Protein AF-A0A7D9DY83-F1 (afdb_monomer_lite)

Organism: Paramuricea clavata (NCBI:txid317549)

Sequence (378 aa):
MEEVKKNIKTFLEILQIGKSESVIHWDESNFKRAQRWAQYAEEVYRKLKNKPSLVQVLSNYIKGTQKSNQDTVGMEFTFNDLQDATETLRMVLLNNPHLSSAQFSHVLDLYQVDFFAELNTGLEKIIQDTYSISCSKGIFLMLSSIKDQLSVEHSVEGYKSIGRTEDTCLDTCAKLLWGKIGNLMENGGLSDDGVIKKVQSLVLYSEKGMEVVLRMLVLLMKGEIPVNASGNGGAVLDHMKYHVHHWIVECSKHNEADHYKKMWSCPSSLLCEMSAMDTLFCENYLSFLHSCGDGLLGIGCDTVEDQTSYGSSYRHIIEKIQLLIQGPEHVSELCKQKLNLWSMEPAGELLNTSSDISLKNQKLRANLWKKMYHETCE

Structure (mmCIF, N/CA/C/O backbone):
data_AF-A0A7D9DY83-F1
#
_entry.id   AF-A0A7D9DY83-F1
#
loop_
_atom_site.group_PDB
_atom_site.id
_atom_site.type_symbol
_atom_site.label_atom_id
_atom_site.label_alt_id
_atom_site.label_comp_id
_atom_site.label_asym_id
_atom_site.label_entity_id
_atom_site.label_seq_id
_atom_site.pdbx_PDB_ins_code
_atom_site.Cartn_x
_atom_site.Cartn_y
_atom_site.Cartn_z
_atom_site.occupancy
_atom_site.B_iso_or_equiv
_atom_site.auth_seq_id
_atom_site.auth_comp_id
_atom_site.auth_asym_id
_atom_site.auth_atom_id
_atom_site.pdbx_PDB_model_num
ATOM 1 N N . MET A 1 1 ? -20.818 10.337 41.851 1.00 92.31 1 MET A N 1
ATOM 2 C CA . MET A 1 1 ? -19.563 9.687 41.403 1.00 92.31 1 MET A CA 1
ATOM 3 C C . MET A 1 1 ? -19.668 8.170 41.376 1.00 92.31 1 MET A C 1
ATOM 5 O O . MET A 1 1 ? -19.220 7.593 40.399 1.00 92.31 1 MET A O 1
ATOM 9 N N . GLU A 1 2 ? -20.270 7.519 42.375 1.00 93.44 2 GLU A N 1
ATOM 10 C CA . GLU A 1 2 ? -20.414 6.049 42.370 1.00 93.44 2 GLU A CA 1
ATOM 11 C C . GLU A 1 2 ? -21.233 5.509 41.190 1.00 93.44 2 GLU A C 1
ATOM 13 O O . GLU A 1 2 ? -20.843 4.531 40.560 1.00 93.44 2 GLU A O 1
ATOM 18 N N . GLU A 1 3 ? -22.306 6.199 40.806 1.00 94.94 3 GLU A N 1
ATOM 19 C CA . GLU A 1 3 ? -23.080 5.838 39.613 1.00 94.94 3 GLU A CA 1
ATOM 20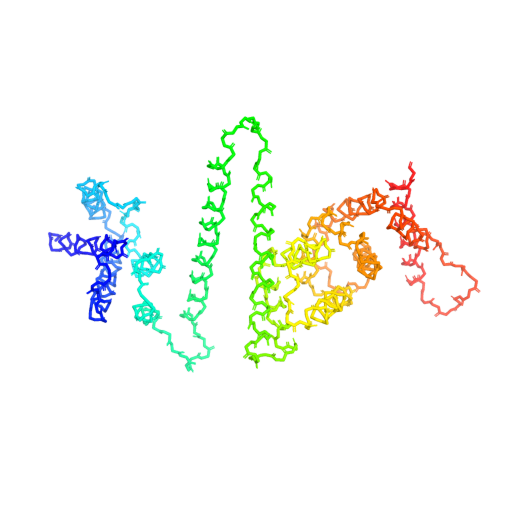 C C . GLU A 1 3 ? -22.247 5.929 38.323 1.00 94.94 3 GLU A C 1
ATOM 22 O O . GLU A 1 3 ? -22.251 5.005 37.516 1.00 94.94 3 GLU A O 1
ATOM 27 N N . VAL A 1 4 ? -21.450 6.995 38.172 1.00 95.38 4 VAL A N 1
ATOM 28 C CA . VAL A 1 4 ? -20.528 7.159 37.034 1.00 95.38 4 VAL A CA 1
ATOM 29 C C . VAL A 1 4 ? -19.539 5.996 36.979 1.00 95.38 4 VAL A C 1
ATOM 31 O O . VAL A 1 4 ? -19.346 5.417 35.918 1.00 95.38 4 VAL A O 1
ATOM 34 N N . LYS A 1 5 ? -18.954 5.604 38.117 1.00 95.50 5 LYS A N 1
ATOM 35 C CA . LYS A 1 5 ? -18.043 4.451 38.190 1.00 95.50 5 LYS A CA 1
ATOM 36 C C . LYS A 1 5 ? -18.725 3.158 37.735 1.00 95.50 5 LYS A C 1
ATOM 38 O O . LYS A 1 5 ? -18.174 2.453 36.896 1.00 95.50 5 LYS A O 1
ATOM 43 N N . LYS A 1 6 ? -19.937 2.874 38.225 1.00 96.00 6 LYS A N 1
ATOM 44 C CA . LYS A 1 6 ? -20.723 1.691 37.827 1.00 96.00 6 LYS A CA 1
ATOM 45 C C . LYS A 1 6 ? -21.009 1.669 36.321 1.00 96.00 6 LYS A C 1
ATOM 47 O O . LYS A 1 6 ? -20.885 0.628 35.676 1.00 96.00 6 LYS A O 1
ATOM 52 N N . ASN A 1 7 ? -21.358 2.820 35.763 1.00 95.12 7 ASN A N 1
ATOM 53 C CA . ASN A 1 7 ? -21.656 2.970 34.345 1.00 95.12 7 ASN A CA 1
ATOM 54 C C . ASN A 1 7 ? -20.405 2.794 33.473 1.00 95.12 7 ASN A C 1
ATOM 56 O O . ASN A 1 7 ? -20.442 2.059 32.491 1.00 95.12 7 ASN A O 1
ATOM 60 N N . ILE A 1 8 ? -19.270 3.379 33.873 1.00 95.69 8 ILE A N 1
ATOM 61 C CA . ILE A 1 8 ? -17.986 3.161 33.194 1.00 95.69 8 ILE A CA 1
ATOM 62 C C . ILE A 1 8 ? -17.561 1.695 33.283 1.00 95.69 8 ILE A C 1
ATOM 64 O O . ILE A 1 8 ? -17.150 1.131 32.277 1.00 95.69 8 ILE A O 1
ATOM 68 N N . LYS A 1 9 ? -17.730 1.039 34.436 1.00 94.50 9 LYS A N 1
ATOM 69 C CA . LYS A 1 9 ? -17.486 -0.404 34.561 1.00 94.50 9 LYS A CA 1
ATOM 70 C C . LYS A 1 9 ? -18.328 -1.211 33.567 1.00 94.50 9 LYS A C 1
ATOM 72 O O . LYS A 1 9 ? -17.787 -2.081 32.899 1.00 94.50 9 LYS A O 1
ATOM 77 N N . THR A 1 10 ? -19.610 -0.877 33.421 1.00 95.75 10 THR A N 1
ATOM 78 C CA . THR A 1 10 ? -20.500 -1.537 32.449 1.00 95.75 10 THR A CA 1
ATOM 79 C C . THR A 1 10 ? -19.986 -1.365 31.016 1.00 95.75 10 THR A C 1
ATOM 81 O O . THR A 1 10 ? -19.992 -2.311 30.237 1.00 95.75 10 THR A O 1
ATOM 84 N N . PHE A 1 11 ? -19.500 -0.173 30.660 1.00 96.31 11 PHE A N 1
ATOM 85 C CA . PHE A 1 11 ? -18.893 0.053 29.348 1.00 96.31 11 PHE A CA 1
ATOM 86 C C . PHE A 1 11 ? -17.595 -0.750 29.150 1.00 96.31 11 PHE A C 1
ATOM 88 O O . PHE A 1 11 ? -17.410 -1.360 28.101 1.00 96.31 11 PHE A O 1
ATOM 95 N N . LEU A 1 12 ? -16.726 -0.822 30.163 1.00 94.00 12 LEU A N 1
ATOM 96 C CA . LEU A 1 12 ? -15.509 -1.640 30.104 1.00 94.00 12 LEU A CA 1
ATOM 97 C C . LEU A 1 12 ? -15.828 -3.134 29.926 1.00 94.00 12 LEU A C 1
ATOM 99 O O . LEU A 1 12 ? -15.169 -3.809 29.139 1.00 94.00 12 LEU A O 1
ATOM 103 N N . GLU A 1 13 ? -16.863 -3.640 30.599 1.00 93.00 13 GLU A N 1
ATOM 104 C CA . GLU A 1 13 ? -17.359 -5.012 30.414 1.00 93.00 13 GLU A CA 1
ATOM 105 C C . GLU A 1 13 ? -17.872 -5.237 28.984 1.00 93.00 13 GLU A C 1
ATOM 107 O O . GLU A 1 13 ? -17.597 -6.272 28.383 1.00 93.00 13 GLU A O 1
ATOM 112 N N . ILE A 1 14 ? -18.556 -4.252 28.394 1.00 95.25 14 ILE A N 1
ATOM 113 C CA . ILE A 1 14 ? -18.997 -4.304 26.993 1.00 95.25 14 ILE A CA 1
ATOM 114 C C . ILE A 1 14 ? -17.805 -4.372 26.037 1.00 95.25 14 ILE A C 1
ATOM 116 O O . ILE A 1 14 ? -17.840 -5.173 25.107 1.00 95.25 14 ILE A O 1
ATOM 120 N N . LEU A 1 15 ? -16.747 -3.587 26.261 1.00 93.75 15 LEU A N 1
ATOM 121 C CA . LEU A 1 15 ? -15.524 -3.672 25.453 1.00 93.75 15 LEU A CA 1
ATOM 122 C C . LEU A 1 15 ? -14.848 -5.041 25.586 1.00 93.75 15 LEU A C 1
ATOM 124 O O . LEU A 1 15 ? -14.326 -5.568 24.608 1.00 93.75 15 LEU A O 1
ATOM 128 N N . GLN A 1 16 ? -14.870 -5.630 26.782 1.00 90.88 16 GLN A N 1
ATOM 129 C CA . GLN A 1 16 ? -14.309 -6.955 27.028 1.00 90.88 16 GLN A CA 1
ATOM 130 C C . GLN A 1 16 ? -15.098 -8.045 26.289 1.00 90.88 16 GLN A C 1
ATOM 132 O O . GLN A 1 16 ? -14.505 -8.856 25.581 1.00 90.88 16 GLN A O 1
ATOM 137 N N . ILE A 1 17 ? -16.430 -8.024 26.390 1.00 92.31 17 ILE A N 1
ATOM 138 C CA . ILE A 1 17 ? -17.320 -8.944 25.664 1.00 92.31 17 ILE A CA 1
ATOM 139 C C . ILE A 1 17 ? -17.192 -8.734 24.150 1.00 92.31 17 ILE A C 1
ATOM 141 O O . ILE A 1 17 ? -17.138 -9.697 23.394 1.00 92.31 17 ILE A O 1
ATOM 145 N N . GLY A 1 18 ? -17.081 -7.481 23.705 1.00 92.12 18 GLY A N 1
ATOM 146 C CA . GLY A 1 18 ? -16.912 -7.123 22.299 1.00 92.12 18 GLY A CA 1
ATOM 147 C C . GLY A 1 18 ? -15.629 -7.666 21.666 1.00 92.12 18 GLY A C 1
ATOM 148 O O . GLY A 1 18 ? -15.536 -7.670 20.445 1.00 92.12 18 GLY A O 1
ATOM 149 N N . LYS A 1 19 ? -14.669 -8.160 22.458 1.00 88.81 19 LYS A N 1
ATOM 150 C CA . LYS A 1 19 ? -13.449 -8.841 21.986 1.00 88.81 19 LYS A CA 1
ATOM 151 C C . LYS A 1 19 ? -13.461 -10.352 22.157 1.00 88.81 19 LYS A C 1
ATOM 153 O O . LYS A 1 19 ? -12.569 -11.014 21.636 1.00 88.81 19 LYS A O 1
ATOM 158 N N . SER A 1 20 ? -14.406 -10.893 22.917 1.00 90.19 20 SER A N 1
ATOM 159 C CA . SER A 1 20 ? -14.483 -12.327 23.155 1.00 90.19 20 SER A CA 1
ATOM 160 C C . SER A 1 20 ? -15.390 -13.005 22.131 1.00 90.19 20 SER A C 1
ATOM 162 O O . SER A 1 20 ? -16.131 -12.363 21.382 1.00 90.19 20 SER A O 1
ATOM 164 N N . GLU A 1 21 ? -15.369 -14.334 22.135 1.00 91.56 21 GLU A N 1
ATOM 165 C CA . GLU A 1 21 ? -16.301 -15.171 21.375 1.00 91.56 21 GLU A CA 1
ATOM 166 C C . GLU A 1 21 ? -17.770 -14.920 21.761 1.00 91.56 21 GLU A C 1
ATOM 168 O O . GLU A 1 21 ? -18.680 -15.129 20.963 1.00 91.56 21 GLU A O 1
ATOM 173 N N . SER A 1 22 ? -18.026 -14.381 22.957 1.00 94.31 22 SER A N 1
ATOM 174 C CA . SER A 1 22 ? -19.379 -14.077 23.430 1.00 94.31 22 SER A CA 1
ATOM 175 C C . SER A 1 22 ? -20.116 -13.058 22.552 1.00 94.31 22 SER A C 1
ATOM 177 O O . SER A 1 22 ? -21.345 -12.990 22.619 1.00 94.31 22 SER A O 1
ATOM 179 N N . VAL A 1 23 ? -19.401 -12.299 21.709 1.00 94.62 23 VAL A N 1
ATOM 180 C CA . VAL A 1 23 ? -20.014 -11.410 20.713 1.00 94.62 23 VAL A CA 1
ATOM 181 C C . VAL A 1 23 ? -20.907 -12.171 19.727 1.00 94.62 23 VAL A C 1
ATOM 183 O O . VAL A 1 23 ? -21.854 -11.589 19.214 1.00 94.62 23 VAL A O 1
ATOM 186 N N . ILE A 1 24 ? -20.692 -13.476 19.501 1.00 94.38 24 ILE A N 1
ATOM 187 C CA . ILE A 1 24 ? -21.528 -14.310 18.612 1.00 94.38 24 ILE A CA 1
ATOM 188 C C . ILE A 1 24 ? -23.003 -14.279 19.035 1.00 94.38 24 ILE A C 1
ATOM 190 O O . ILE A 1 24 ? -23.896 -14.383 18.200 1.00 94.38 24 ILE A O 1
ATOM 194 N N . HIS A 1 25 ? -23.274 -14.087 20.326 1.00 96.38 25 HIS A N 1
ATOM 195 C CA . HIS A 1 25 ? -24.632 -14.040 20.864 1.00 96.38 25 HIS A CA 1
ATOM 196 C C . HIS A 1 25 ? -25.257 -12.640 20.854 1.00 96.38 25 HIS A C 1
ATOM 198 O O . HIS A 1 25 ? -26.361 -12.474 21.366 1.00 96.38 25 HIS A O 1
ATOM 204 N N . TRP A 1 26 ? -24.567 -11.627 20.321 1.00 97.50 26 TRP A N 1
ATOM 205 C CA . TRP A 1 26 ? -25.117 -10.278 20.225 1.00 97.50 26 TRP A CA 1
ATOM 206 C C . TRP A 1 26 ? -26.101 -10.163 19.069 1.00 97.50 26 TRP A C 1
ATOM 208 O O . TRP A 1 26 ? -25.767 -10.459 17.920 1.00 97.50 26 TRP A O 1
ATOM 218 N N . ASP A 1 27 ? -27.285 -9.653 19.383 1.00 96.00 27 ASP A N 1
ATOM 219 C CA . ASP A 1 27 ? -28.255 -9.178 18.406 1.00 96.00 27 ASP A CA 1
ATOM 220 C C . ASP A 1 27 ? -28.097 -7.665 18.151 1.00 96.00 27 ASP A C 1
ATOM 222 O O . ASP A 1 27 ? -27.290 -6.972 18.779 1.00 96.00 27 ASP A O 1
ATOM 226 N N . GLU A 1 28 ? -28.896 -7.120 17.234 1.00 95.31 28 GLU A N 1
ATOM 227 C CA . GLU A 1 28 ? -28.927 -5.686 16.919 1.00 95.31 28 GLU A CA 1
ATOM 228 C C . GLU A 1 28 ? -29.136 -4.797 18.167 1.00 95.31 28 GLU A C 1
ATOM 230 O O . GLU A 1 28 ? -28.557 -3.711 18.285 1.00 95.31 28 GLU A O 1
ATOM 235 N N . SER A 1 29 ? -29.941 -5.254 19.133 1.00 96.81 29 SER A N 1
ATOM 236 C CA . SER A 1 29 ? -30.212 -4.526 20.376 1.00 96.81 29 SER A CA 1
ATOM 237 C C . SER A 1 29 ? -28.960 -4.431 21.246 1.00 96.81 29 SER A C 1
ATOM 239 O O . SER A 1 29 ? -28.681 -3.369 21.815 1.00 96.81 29 SER A O 1
ATOM 241 N N . ASN A 1 30 ? -28.155 -5.496 21.304 1.00 97.69 30 ASN A N 1
ATOM 242 C CA . ASN A 1 30 ? -26.862 -5.480 21.981 1.00 97.69 30 ASN A CA 1
ATOM 243 C C . ASN A 1 30 ? -25.910 -4.442 21.366 1.00 97.69 30 ASN A C 1
ATOM 245 O O . ASN A 1 30 ? -25.335 -3.654 22.121 1.00 97.69 30 ASN A O 1
ATOM 249 N N . PHE A 1 31 ? -25.799 -4.367 20.034 1.00 96.81 31 PHE A N 1
ATOM 250 C CA . PHE A 1 31 ? -24.954 -3.368 19.357 1.00 96.81 31 PHE A CA 1
ATOM 251 C C . PHE A 1 31 ? -25.412 -1.933 19.644 1.00 96.81 31 PHE A C 1
ATOM 253 O O . PHE A 1 31 ? -24.610 -1.091 20.061 1.00 96.81 31 PHE A O 1
ATOM 260 N N . LYS A 1 32 ? -26.717 -1.658 19.532 1.00 95.69 32 LYS A N 1
ATOM 261 C CA . LYS A 1 32 ? -27.288 -0.341 19.873 1.00 95.69 32 LYS A CA 1
ATOM 262 C C . LYS A 1 32 ? -27.053 0.018 21.338 1.00 95.69 32 LYS A C 1
ATOM 264 O O . LYS A 1 32 ? -26.755 1.167 21.668 1.00 95.69 32 LYS A O 1
ATOM 269 N N . ARG A 1 33 ? -27.175 -0.955 22.245 1.00 97.25 33 ARG A N 1
ATOM 270 C CA . ARG A 1 33 ? -26.900 -0.759 23.673 1.00 97.25 33 ARG A CA 1
ATOM 271 C C . ARG A 1 33 ? -25.425 -0.448 23.918 1.00 97.25 33 ARG A C 1
ATOM 273 O O . ARG A 1 33 ? -25.140 0.459 24.697 1.00 97.25 33 ARG A O 1
ATOM 280 N N . ALA A 1 34 ? -24.511 -1.159 23.264 1.00 97.62 34 ALA A N 1
ATOM 281 C CA . ALA A 1 34 ? -23.078 -0.900 23.355 1.00 97.62 34 ALA A CA 1
ATOM 282 C C . ALA A 1 34 ? -22.739 0.526 22.894 1.00 97.62 34 ALA A C 1
ATOM 284 O O . ALA A 1 34 ? -22.049 1.252 23.610 1.00 97.62 34 ALA A O 1
ATOM 285 N N . GLN A 1 35 ? -23.316 0.967 21.773 1.00 96.56 35 GLN A N 1
ATOM 286 C CA . GLN A 1 35 ? -23.136 2.326 21.255 1.00 96.56 35 GLN A CA 1
ATOM 287 C C . GLN A 1 35 ? -23.594 3.400 22.248 1.00 96.56 35 GLN A C 1
ATOM 289 O O . GLN A 1 35 ? -22.879 4.371 22.479 1.00 96.56 35 GLN A O 1
ATOM 294 N N . ARG A 1 36 ? -24.754 3.217 22.892 1.00 97.44 36 ARG A N 1
ATOM 295 C CA . ARG A 1 36 ? -25.247 4.162 23.912 1.00 97.44 36 ARG A CA 1
ATOM 296 C C . ARG A 1 36 ? -24.302 4.271 25.107 1.00 97.44 36 ARG A C 1
ATOM 298 O O . ARG A 1 36 ? -24.114 5.361 25.641 1.00 97.44 36 ARG A O 1
ATOM 305 N N . TRP A 1 37 ? -23.696 3.162 25.528 1.00 98.00 37 TRP A N 1
ATOM 306 C CA . TRP A 1 37 ? -22.705 3.183 26.606 1.00 98.00 37 TRP A CA 1
ATOM 307 C C . TRP A 1 37 ? -21.413 3.890 26.206 1.00 98.00 37 TRP A C 1
ATOM 309 O O . TRP A 1 37 ? -20.858 4.626 27.021 1.00 98.00 37 TRP A O 1
ATOM 319 N N . ALA A 1 38 ? -20.975 3.727 24.958 1.00 97.19 38 ALA A N 1
ATOM 320 C CA . ALA A 1 38 ? -19.834 4.461 24.427 1.00 97.19 38 ALA A CA 1
ATOM 321 C C . ALA A 1 38 ? -20.103 5.977 24.394 1.00 97.19 38 ALA A C 1
ATOM 323 O O . ALA A 1 38 ? -19.324 6.759 24.930 1.00 97.19 38 ALA A O 1
ATOM 324 N N . GLN A 1 39 ? -21.268 6.397 23.896 1.00 97.31 39 GLN A N 1
ATOM 325 C CA . GLN A 1 39 ? -21.684 7.807 23.901 1.00 97.31 39 GLN A CA 1
ATOM 326 C C . GLN A 1 39 ? -21.769 8.388 25.321 1.00 97.31 39 GLN A C 1
ATOM 328 O O . GLN A 1 39 ? -21.378 9.533 25.566 1.00 97.31 39 GLN A O 1
ATOM 333 N N . TYR A 1 40 ? -22.249 7.594 26.283 1.00 98.12 40 TYR A N 1
ATOM 334 C CA . TYR A 1 40 ? -22.256 7.987 27.689 1.00 98.12 40 TYR A CA 1
ATOM 335 C C . TYR A 1 40 ? -20.833 8.189 28.232 1.00 98.12 40 TYR A C 1
ATOM 337 O O . TYR A 1 40 ? -20.580 9.164 28.941 1.00 98.12 40 TYR A O 1
ATOM 345 N N . ALA A 1 41 ? -19.890 7.306 27.893 1.00 97.81 41 ALA A N 1
ATOM 346 C CA . ALA A 1 41 ? -18.488 7.440 28.283 1.00 97.81 41 ALA A CA 1
ATOM 347 C C . ALA A 1 41 ? -17.864 8.752 27.759 1.00 97.81 41 ALA A C 1
ATOM 349 O O . ALA A 1 41 ? -17.224 9.474 28.529 1.00 97.81 41 ALA A O 1
ATOM 350 N N . GLU A 1 42 ? -18.154 9.133 26.513 1.00 98.06 42 GLU A N 1
ATOM 351 C CA . GLU A 1 42 ? -17.728 10.419 25.934 1.00 98.06 42 GLU A CA 1
ATOM 352 C C . GLU A 1 42 ? -18.360 11.621 26.643 1.00 98.06 42 GLU A C 1
ATOM 354 O O . GLU A 1 42 ? -17.728 12.663 26.851 1.00 98.06 42 GLU A O 1
ATOM 359 N N . GLU A 1 43 ? -19.622 11.509 27.058 1.00 97.81 43 GLU A N 1
ATOM 360 C CA . GLU A 1 43 ? -20.276 12.540 27.863 1.00 97.81 43 GLU A CA 1
ATOM 361 C C . GLU A 1 43 ? -19.625 12.686 29.247 1.00 97.81 43 GLU A C 1
ATOM 363 O O . GLU A 1 43 ? -19.401 13.809 29.715 1.00 97.81 43 GLU A O 1
ATOM 368 N N . VAL A 1 44 ? -19.267 11.570 29.889 1.00 97.56 44 VAL A N 1
ATOM 369 C CA . VAL A 1 44 ? -18.518 11.568 31.153 1.00 97.56 44 VAL A CA 1
ATOM 370 C C . VAL A 1 44 ? -17.172 12.267 30.973 1.00 97.56 44 VAL A C 1
ATOM 372 O O . VAL A 1 44 ? -16.845 13.145 31.777 1.00 97.56 44 VAL A O 1
ATOM 375 N N . TYR A 1 45 ? -16.429 11.956 29.907 1.00 98.06 45 TYR A N 1
ATOM 376 C CA . TYR A 1 45 ? -15.176 12.641 29.587 1.00 98.06 45 TYR A CA 1
ATOM 377 C C . TYR A 1 45 ? -15.382 14.153 29.459 1.00 98.06 45 TYR A C 1
ATOM 379 O O . TYR A 1 45 ? -14.744 14.933 30.172 1.00 98.06 45 TYR A O 1
ATOM 387 N N . ARG A 1 46 ? -16.342 14.588 28.628 1.00 97.88 46 ARG A N 1
ATOM 388 C CA . ARG A 1 46 ? -16.644 16.015 28.416 1.00 97.88 46 ARG A CA 1
ATOM 389 C C . ARG A 1 46 ? -16.972 16.748 29.718 1.00 97.88 46 ARG A C 1
ATOM 391 O O . ARG A 1 46 ? -16.520 17.877 29.905 1.00 97.88 46 ARG A O 1
ATOM 398 N N . LYS A 1 47 ? -17.717 16.115 30.630 1.00 97.19 47 LYS A N 1
ATOM 399 C CA . LYS A 1 47 ? -18.102 16.702 31.929 1.00 97.19 47 LYS A CA 1
ATOM 400 C C . LYS A 1 47 ? -16.962 16.752 32.947 1.00 97.19 47 LYS A C 1
ATOM 402 O O . LYS A 1 47 ? -16.996 17.598 33.848 1.00 97.19 47 LYS A O 1
ATOM 407 N N . LEU A 1 48 ? -15.999 15.833 32.856 1.00 96.62 48 LEU A N 1
ATOM 408 C CA . LEU A 1 48 ? -14.962 15.650 33.872 1.00 96.62 48 LEU A CA 1
ATOM 409 C C . LEU A 1 48 ? -13.577 16.157 33.462 1.00 96.62 48 LEU A C 1
ATOM 411 O O . LEU A 1 48 ? -12.816 16.487 34.362 1.00 96.62 48 LEU A O 1
ATOM 415 N N . LYS A 1 49 ? -13.254 16.296 32.168 1.00 96.75 49 LYS A N 1
ATOM 416 C CA . LYS A 1 49 ? -11.896 16.633 31.683 1.00 96.75 49 LYS A CA 1
ATOM 417 C C . LYS A 1 49 ? -11.265 17.873 32.332 1.00 96.75 49 LYS A C 1
ATOM 419 O O . LYS A 1 49 ? -10.070 17.894 32.590 1.00 96.75 49 LYS A O 1
ATOM 424 N N . ASN A 1 50 ? -12.079 18.869 32.684 1.00 96.31 50 ASN A N 1
ATOM 425 C CA . ASN A 1 50 ? -11.626 20.116 33.313 1.00 96.31 50 ASN A CA 1
ATOM 426 C C . ASN A 1 50 ? -11.654 20.070 34.857 1.00 96.31 50 ASN A C 1
ATOM 428 O O . ASN A 1 50 ? -11.583 21.110 35.507 1.00 96.31 50 ASN A O 1
ATOM 432 N N . LYS A 1 51 ? -11.818 18.887 35.466 1.00 97.12 51 LYS A N 1
ATOM 433 C CA . LYS A 1 51 ? -11.933 18.686 36.922 1.00 97.12 51 LYS A CA 1
ATOM 434 C C . LYS A 1 51 ? -10.873 17.683 37.401 1.00 97.12 51 LYS A C 1
ATOM 436 O O . LYS A 1 51 ? -11.213 16.522 37.638 1.00 97.12 51 LYS A O 1
ATOM 441 N N . PRO A 1 52 ? -9.606 18.107 37.580 1.00 94.44 52 PRO A N 1
ATOM 442 C CA . PRO A 1 52 ? -8.463 17.208 37.783 1.00 94.44 52 PRO A CA 1
ATOM 443 C C . PRO A 1 52 ? -8.636 16.201 38.927 1.00 94.44 52 PRO A C 1
ATOM 445 O O . PRO A 1 52 ? -8.278 15.035 38.786 1.00 94.44 52 PRO A O 1
ATOM 448 N N . SER A 1 53 ? -9.257 16.613 40.036 1.00 96.12 53 SER A N 1
ATOM 449 C CA . SER A 1 53 ? -9.533 15.726 41.172 1.00 96.12 53 SER A CA 1
ATOM 450 C C . SER A 1 53 ? -10.467 14.567 40.801 1.00 96.12 53 SER A C 1
ATOM 452 O O . SER A 1 53 ? -10.209 13.421 41.162 1.00 96.12 53 SER A O 1
ATOM 454 N N . LEU A 1 54 ? -11.528 14.833 40.033 1.00 95.19 54 LEU A N 1
ATOM 455 C CA . LEU A 1 54 ? -12.464 13.805 39.570 1.00 95.19 54 LEU A CA 1
ATOM 456 C C . LEU A 1 54 ? -11.867 12.945 38.456 1.00 95.19 54 LEU A C 1
ATOM 458 O O . LEU A 1 54 ? -12.111 11.739 38.436 1.00 95.19 54 LEU A O 1
ATOM 462 N N . VAL A 1 55 ? -11.059 13.546 37.575 1.00 96.00 55 VAL A N 1
ATOM 463 C CA . VAL A 1 55 ? -10.280 12.821 36.559 1.00 96.00 55 VAL A CA 1
ATOM 464 C C . VAL A 1 55 ? -9.386 11.789 37.233 1.00 96.00 55 VAL A C 1
ATOM 466 O O . VAL A 1 55 ? -9.398 10.623 36.845 1.00 96.00 55 VAL A O 1
ATOM 469 N N . GLN A 1 56 ? -8.662 12.178 38.283 1.00 96.75 56 GLN A N 1
ATOM 470 C CA . GLN A 1 56 ? -7.755 11.277 38.986 1.00 96.75 56 GLN A CA 1
ATOM 471 C C . GLN A 1 56 ? -8.497 10.149 39.711 1.00 96.75 56 GLN A C 1
ATOM 473 O O . GLN A 1 56 ? -8.087 8.991 39.625 1.00 96.75 56 GLN A O 1
ATOM 478 N N . VAL A 1 57 ? -9.629 10.452 40.356 1.00 96.50 57 VAL A N 1
ATOM 479 C CA . VAL A 1 57 ? -10.492 9.431 40.975 1.00 96.50 57 VAL A CA 1
ATOM 480 C C . VAL A 1 57 ? -10.974 8.413 39.939 1.00 96.50 57 VAL A C 1
ATOM 482 O O . VAL A 1 57 ? -10.910 7.209 40.194 1.00 96.50 57 VAL A O 1
ATOM 485 N N . LEU A 1 58 ? -11.445 8.870 38.775 1.00 96.00 58 LEU A N 1
ATOM 486 C CA . LEU A 1 58 ? -11.952 7.970 37.741 1.00 96.00 58 LEU A CA 1
ATOM 487 C C . LEU A 1 58 ? -10.821 7.193 37.053 1.00 96.00 58 LEU A C 1
ATOM 489 O O . LEU A 1 58 ? -10.966 6.000 36.820 1.00 96.00 58 LEU A O 1
ATOM 493 N N . SER A 1 59 ? -9.672 7.825 36.816 1.00 95.75 59 SER A N 1
ATOM 494 C CA . SER A 1 59 ? -8.477 7.183 36.253 1.00 95.75 59 SER A CA 1
ATOM 495 C C . SER A 1 59 ? -7.984 6.037 37.137 1.00 95.75 59 SER A C 1
ATOM 497 O O . SER A 1 59 ? -7.723 4.940 36.648 1.00 95.75 59 SER A O 1
ATOM 499 N N . ASN A 1 60 ? -7.912 6.264 38.452 1.00 95.38 60 ASN A N 1
ATOM 500 C CA . ASN A 1 60 ? -7.540 5.228 39.415 1.00 95.38 60 ASN A CA 1
ATOM 501 C C . ASN A 1 60 ? -8.566 4.087 39.437 1.00 95.38 60 ASN A C 1
ATOM 503 O O . ASN A 1 60 ? -8.184 2.922 39.522 1.00 95.38 60 ASN A O 1
ATOM 507 N N . TYR A 1 61 ? -9.857 4.413 39.328 1.00 94.88 61 TYR A N 1
ATOM 508 C CA . TYR A 1 61 ? -10.922 3.415 39.268 1.00 94.88 61 TYR A CA 1
ATOM 509 C C . TYR A 1 61 ? -10.853 2.550 38.002 1.00 94.88 61 TYR A C 1
ATOM 511 O O . TYR A 1 61 ? -10.943 1.327 38.101 1.00 94.88 61 TYR A O 1
ATOM 519 N N . ILE A 1 62 ? -10.655 3.163 36.830 1.00 93.88 62 ILE A N 1
ATOM 520 C CA . ILE A 1 62 ? -10.499 2.451 35.555 1.00 93.88 62 ILE A CA 1
ATOM 521 C C . ILE A 1 62 ? -9.293 1.510 35.644 1.00 93.88 62 ILE A C 1
ATOM 523 O O . ILE A 1 62 ? -9.453 0.304 35.470 1.00 93.88 62 ILE A O 1
ATOM 527 N N . LYS A 1 63 ? -8.122 2.024 36.048 1.00 91.44 63 LYS A N 1
ATOM 528 C CA . LYS A 1 63 ? -6.910 1.209 36.235 1.00 91.44 63 LYS A CA 1
ATOM 529 C C . LYS A 1 63 ? -7.126 0.053 37.214 1.00 91.44 63 LYS A C 1
ATOM 531 O O . LYS A 1 63 ? -6.661 -1.055 36.965 1.00 91.44 63 LYS A O 1
ATOM 536 N N . GLY A 1 64 ? -7.827 0.294 38.323 1.00 90.62 64 GLY A N 1
ATOM 537 C CA . GLY A 1 64 ? -8.162 -0.745 39.299 1.00 90.62 64 GLY A CA 1
ATOM 538 C C . GLY A 1 64 ? -9.066 -1.835 38.718 1.00 90.62 64 GLY A C 1
ATOM 539 O O . GLY A 1 64 ? -8.795 -3.016 38.912 1.00 90.62 64 GLY A O 1
ATOM 540 N N . THR A 1 65 ? -10.089 -1.441 37.957 1.00 88.38 65 THR A N 1
ATOM 541 C CA . THR A 1 65 ? -11.049 -2.359 37.317 1.00 88.38 65 THR A CA 1
ATOM 542 C C . THR A 1 65 ? -10.388 -3.199 36.223 1.00 88.38 65 THR A C 1
ATOM 544 O O . THR A 1 65 ? -10.684 -4.378 36.073 1.00 88.38 65 THR A O 1
ATOM 547 N N . GLN A 1 66 ? -9.450 -2.624 35.471 1.00 85.19 66 GLN A N 1
ATOM 548 C CA . GLN A 1 66 ? -8.708 -3.372 34.458 1.00 85.19 66 GLN A CA 1
ATOM 549 C C . GLN A 1 66 ? -7.717 -4.365 35.070 1.00 85.19 66 GLN A C 1
ATOM 551 O O . GLN A 1 66 ? -7.572 -5.472 34.561 1.00 85.19 66 GLN A O 1
ATOM 556 N N . LYS A 1 67 ? -7.078 -4.012 36.194 1.00 81.94 67 LYS A N 1
ATOM 557 C CA . LYS A 1 67 ? -6.192 -4.931 36.924 1.00 81.94 67 LYS A CA 1
ATOM 558 C C . LYS A 1 67 ? -6.932 -6.142 37.486 1.00 81.94 67 LYS A C 1
ATOM 560 O O . LYS A 1 67 ? -6.387 -7.234 37.450 1.00 81.94 67 LYS A O 1
ATOM 565 N N . SER A 1 68 ? -8.164 -5.976 37.973 1.00 73.06 68 SER A N 1
ATOM 566 C CA . SER A 1 68 ? -8.960 -7.116 38.451 1.00 73.06 68 SER A CA 1
ATOM 567 C C . SER A 1 68 ? -9.407 -8.060 37.332 1.00 73.06 68 SER A C 1
ATOM 569 O O . SER A 1 68 ? -9.766 -9.196 37.615 1.00 73.06 68 SER A O 1
ATOM 571 N N . ASN A 1 69 ? -9.370 -7.602 36.078 1.00 67.69 69 ASN A N 1
ATOM 572 C CA . ASN A 1 69 ? -9.828 -8.343 34.903 1.00 67.69 69 ASN A CA 1
ATOM 573 C C . ASN A 1 69 ? -8.650 -8.860 34.046 1.00 67.69 69 ASN A C 1
ATOM 575 O O . ASN A 1 69 ? -8.832 -9.137 32.860 1.00 67.69 69 ASN A O 1
ATOM 579 N N . GLN A 1 70 ? -7.448 -8.963 34.636 1.00 54.47 70 GLN A N 1
ATOM 580 C CA . GLN A 1 70 ? -6.150 -9.137 33.960 1.00 54.47 70 GLN A CA 1
ATOM 581 C C . GLN A 1 70 ? -5.996 -10.376 33.061 1.00 54.47 70 GLN A C 1
ATOM 583 O O . GLN A 1 70 ? -5.036 -10.428 32.298 1.00 54.47 70 GLN A O 1
ATOM 588 N N . ASP A 1 71 ? -6.932 -11.322 33.075 1.00 51.72 71 ASP A N 1
ATOM 589 C CA . ASP A 1 71 ? -6.763 -12.594 32.366 1.00 51.72 71 ASP A CA 1
ATOM 590 C C . ASP A 1 71 ? -7.242 -12.619 30.910 1.00 51.72 71 ASP A C 1
ATOM 592 O O . ASP A 1 71 ? -7.044 -13.634 30.250 1.00 51.72 71 ASP A O 1
ATOM 596 N N . THR A 1 72 ? -7.874 -11.572 30.359 1.00 46.44 72 THR A N 1
ATOM 597 C CA . THR A 1 72 ? -8.573 -11.775 29.066 1.00 46.44 72 THR A CA 1
ATOM 598 C C . THR A 1 72 ? -8.337 -10.787 27.939 1.00 46.44 72 THR A C 1
ATOM 600 O O . THR A 1 72 ? -8.592 -11.167 26.801 1.00 46.44 72 THR A O 1
ATOM 603 N N . VAL A 1 73 ? -7.844 -9.564 28.147 1.00 51.16 73 VAL A N 1
ATOM 604 C CA . VAL A 1 73 ? -7.798 -8.606 27.028 1.00 51.16 73 VAL A CA 1
ATOM 605 C C . VAL A 1 73 ? -6.698 -7.554 27.205 1.00 51.16 73 VAL A C 1
ATOM 607 O O . VAL A 1 73 ? -6.844 -6.614 27.981 1.00 51.16 73 VAL A O 1
ATOM 610 N N . GLY A 1 74 ? -5.624 -7.660 26.420 1.00 60.62 74 GLY A N 1
ATOM 611 C CA . GLY A 1 74 ? -4.459 -6.763 26.428 1.00 60.62 74 GLY A CA 1
ATOM 612 C C . GLY A 1 74 ? -4.680 -5.367 25.829 1.00 60.62 74 GLY A C 1
ATOM 613 O O . GLY A 1 74 ? -3.958 -4.979 24.920 1.00 60.62 74 GLY A O 1
ATOM 614 N N . MET A 1 75 ? -5.665 -4.602 26.306 1.00 69.94 75 MET A N 1
ATOM 615 C CA . MET A 1 75 ? -5.805 -3.182 25.951 1.00 69.94 75 MET A CA 1
ATOM 616 C C . MET A 1 75 ? -5.906 -2.341 27.217 1.00 69.94 75 MET A C 1
ATOM 618 O O . MET A 1 75 ? -6.890 -2.420 27.955 1.00 69.94 75 MET A O 1
ATOM 622 N N . GLU A 1 76 ? -4.871 -1.545 27.470 1.00 83.38 76 GLU A N 1
ATOM 623 C CA . GLU A 1 76 ? -4.905 -0.523 28.510 1.00 83.38 76 GLU A CA 1
ATOM 624 C C . GLU A 1 76 ? -5.912 0.549 28.076 1.00 83.38 76 GLU A C 1
ATOM 626 O O . GLU A 1 76 ? -5.812 1.081 26.976 1.00 83.38 76 GLU A O 1
ATOM 631 N N . PHE A 1 77 ? -6.931 0.795 28.899 1.00 88.56 77 PHE A N 1
ATOM 632 C CA . PHE A 1 77 ? -7.987 1.764 28.619 1.00 88.56 77 PHE A CA 1
ATOM 633 C C . PHE A 1 77 ? -7.917 2.802 29.726 1.00 88.56 77 PHE A C 1
ATOM 635 O O . PHE A 1 77 ? -7.968 2.493 30.912 1.00 88.56 77 PHE A O 1
ATOM 642 N N . THR A 1 78 ? -7.752 4.052 29.356 1.00 93.88 78 THR A N 1
ATOM 643 C CA . THR A 1 78 ? -7.457 5.153 30.260 1.00 93.88 78 THR A CA 1
ATOM 644 C C . THR A 1 78 ? -8.630 6.122 30.319 1.00 93.88 78 THR A C 1
ATOM 646 O O . THR A 1 78 ? -9.625 5.998 29.608 1.00 93.88 78 THR A O 1
ATOM 649 N N . PHE A 1 79 ? -8.535 7.124 31.195 1.00 95.75 79 PHE A N 1
ATOM 650 C CA . PHE A 1 79 ? -9.530 8.193 31.218 1.00 95.75 79 PHE A CA 1
ATOM 651 C C . PHE A 1 79 ? -9.582 8.969 29.894 1.00 95.75 79 PHE A C 1
ATOM 653 O O . PHE A 1 79 ? -10.658 9.415 29.512 1.00 95.75 79 PHE A O 1
ATOM 660 N N . ASN A 1 80 ? -8.452 9.132 29.200 1.00 96.12 80 ASN A N 1
ATOM 661 C CA . ASN A 1 80 ? -8.417 9.878 27.942 1.00 96.12 80 ASN A CA 1
ATOM 662 C C . ASN A 1 80 ? -9.143 9.133 26.821 1.00 96.12 80 ASN A C 1
ATOM 664 O O . ASN A 1 80 ? -9.824 9.772 26.031 1.00 96.12 80 ASN A O 1
ATOM 668 N N . ASP A 1 81 ? -9.104 7.801 26.828 1.00 94.50 81 ASP A N 1
ATOM 669 C CA . ASP A 1 81 ? -9.783 6.972 25.824 1.00 94.50 81 ASP A CA 1
ATOM 670 C C . ASP A 1 81 ? -11.315 7.071 25.914 1.00 94.50 81 ASP A C 1
ATOM 672 O O . ASP A 1 81 ? -12.027 6.737 24.969 1.00 94.50 81 ASP A O 1
ATOM 676 N N . LEU A 1 82 ? -11.850 7.599 27.024 1.00 96.31 82 LEU A N 1
ATOM 677 C CA . LEU A 1 82 ? -13.267 7.948 27.118 1.00 96.31 82 LEU A CA 1
ATOM 678 C C . LEU A 1 82 ? -13.668 9.026 26.103 1.00 96.31 82 LEU A C 1
ATOM 680 O O . LEU A 1 82 ? -14.843 9.093 25.762 1.00 96.31 82 LEU A O 1
ATOM 684 N N . GLN A 1 83 ? -12.737 9.875 25.650 1.00 97.38 83 GLN A N 1
ATOM 685 C CA . GLN A 1 83 ? -13.005 10.908 24.647 1.00 97.38 83 GLN A CA 1
ATOM 686 C C . GLN A 1 83 ? -13.491 10.312 23.325 1.00 97.38 83 GLN A C 1
ATOM 688 O O . GLN A 1 83 ? -14.392 10.875 22.710 1.00 97.38 83 GLN A O 1
ATOM 693 N N . ASP A 1 84 ? -12.911 9.176 22.942 1.00 95.06 84 ASP A N 1
ATOM 694 C CA . ASP A 1 84 ? -13.129 8.501 21.666 1.00 95.06 84 ASP A CA 1
ATOM 695 C C . ASP A 1 84 ? -13.707 7.096 21.912 1.00 95.06 84 ASP A C 1
ATOM 697 O O . ASP A 1 84 ? -13.353 6.107 21.264 1.00 95.06 84 ASP A O 1
ATOM 701 N N . ALA A 1 85 ? -14.597 6.978 22.901 1.00 96.00 85 ALA A N 1
ATOM 702 C CA . ALA A 1 85 ? -15.122 5.689 23.336 1.00 96.00 85 ALA A CA 1
ATOM 703 C C . ALA A 1 85 ? -15.958 4.996 22.247 1.00 96.00 85 ALA A C 1
ATOM 705 O O . ALA A 1 85 ? -15.909 3.770 22.130 1.00 96.00 85 ALA A O 1
ATOM 706 N N . THR A 1 86 ? -16.705 5.752 21.431 1.00 95.19 86 THR A N 1
ATOM 707 C CA . THR A 1 86 ? -17.460 5.198 20.293 1.00 95.19 86 THR A CA 1
ATOM 708 C C . THR A 1 86 ? -16.517 4.623 19.252 1.00 95.19 86 THR A C 1
ATOM 710 O O . THR A 1 86 ? -16.768 3.542 18.720 1.00 95.19 86 THR A O 1
ATOM 713 N N . GLU A 1 87 ? -15.411 5.314 18.997 1.00 91.50 87 GLU A N 1
ATOM 714 C CA . GLU A 1 87 ? -14.390 4.840 18.076 1.00 91.50 87 GLU A CA 1
ATOM 715 C C . GLU A 1 87 ? -13.712 3.579 18.585 1.00 91.50 87 GLU A C 1
ATOM 717 O O . GLU A 1 87 ? -13.609 2.580 17.874 1.00 91.50 87 GLU A O 1
ATOM 722 N N . THR A 1 88 ? -13.333 3.596 19.860 1.00 92.88 88 THR A N 1
ATOM 723 C CA . THR A 1 88 ? -12.736 2.438 20.511 1.00 92.88 88 THR A CA 1
ATOM 724 C C . THR A 1 88 ? -13.669 1.236 20.421 1.00 92.88 88 THR A C 1
ATOM 726 O O . THR A 1 88 ? -13.225 0.154 20.053 1.00 92.88 88 THR A O 1
ATOM 729 N N . LEU A 1 89 ? -14.970 1.409 20.681 1.00 94.94 89 LEU A N 1
ATOM 730 C CA . LEU A 1 89 ? -15.955 0.337 20.538 1.00 94.94 89 LEU A CA 1
ATOM 731 C C . LEU A 1 89 ? -16.002 -0.219 19.106 1.00 94.94 89 LEU A C 1
ATOM 733 O O . LEU A 1 89 ? -15.991 -1.438 18.938 1.00 94.94 89 LEU A O 1
ATOM 737 N N . ARG A 1 90 ? -16.047 0.644 18.084 1.00 92.75 90 ARG A N 1
ATOM 738 C CA . ARG A 1 90 ? -16.070 0.215 16.674 1.00 92.75 90 ARG A CA 1
ATOM 739 C C . ARG A 1 90 ? -14.830 -0.596 16.327 1.00 92.75 90 ARG A C 1
ATOM 741 O O . ARG A 1 90 ? -14.960 -1.712 15.835 1.00 92.75 90 ARG A O 1
ATOM 748 N N . MET A 1 91 ? -13.649 -0.087 16.670 1.00 88.88 91 MET A N 1
ATOM 749 C CA . MET A 1 91 ? -12.383 -0.775 16.420 1.00 88.88 91 MET A CA 1
ATOM 750 C C . MET A 1 91 ? -12.286 -2.098 17.171 1.00 88.88 91 MET A C 1
ATOM 752 O O . MET A 1 91 ? -11.783 -3.081 16.633 1.00 88.88 91 MET A O 1
ATOM 756 N N . VAL A 1 92 ? -12.790 -2.151 18.403 1.00 91.12 92 VAL A N 1
ATOM 757 C CA . VAL A 1 92 ? -12.875 -3.390 19.178 1.00 91.12 92 VAL A CA 1
ATOM 758 C C . VAL A 1 92 ? -13.728 -4.430 18.462 1.00 91.12 92 VAL A C 1
ATOM 760 O O . VAL A 1 92 ? -13.278 -5.562 18.294 1.00 91.12 92 VAL A O 1
ATOM 763 N N . LEU A 1 93 ? -14.926 -4.044 18.029 1.00 92.56 93 LEU A N 1
ATOM 764 C CA . LEU A 1 93 ? -15.846 -4.954 17.362 1.00 92.56 93 LEU A CA 1
ATOM 765 C C . LEU A 1 93 ? -15.274 -5.400 16.020 1.00 92.56 93 LEU A C 1
ATOM 767 O O . LEU A 1 93 ? -15.141 -6.593 15.791 1.00 92.56 93 LEU A O 1
ATOM 771 N N . LEU A 1 94 ? -14.855 -4.473 15.162 1.00 88.50 94 LEU A N 1
ATOM 772 C CA . LEU A 1 94 ? -14.362 -4.805 13.829 1.00 88.50 94 LEU A CA 1
ATOM 773 C C . LEU A 1 94 ? -13.107 -5.700 13.823 1.00 88.50 94 LEU A C 1
ATOM 775 O O . LEU A 1 94 ? -12.900 -6.468 12.880 1.00 88.50 94 LEU A O 1
ATOM 779 N N . ASN A 1 95 ? -12.278 -5.618 14.867 1.00 85.06 95 ASN A N 1
ATOM 780 C CA . ASN A 1 95 ? -11.119 -6.494 15.040 1.00 85.06 95 ASN A CA 1
ATOM 781 C C . ASN A 1 95 ? -11.464 -7.858 15.658 1.00 85.06 95 ASN A C 1
ATOM 783 O O . ASN A 1 95 ? -10.586 -8.717 15.737 1.00 85.06 95 ASN A O 1
ATOM 787 N N . ASN A 1 96 ? -12.706 -8.091 16.093 1.00 87.88 96 ASN A N 1
ATOM 788 C CA . ASN A 1 96 ? -13.100 -9.365 16.681 1.00 87.88 96 ASN A CA 1
ATOM 789 C C . ASN A 1 96 ? -13.285 -10.438 15.583 1.00 87.88 96 ASN A C 1
ATOM 791 O O . ASN A 1 96 ? -14.157 -10.291 14.720 1.00 87.88 96 ASN A O 1
ATOM 795 N N . PRO A 1 97 ? -12.510 -11.543 15.605 1.00 83.88 97 PRO A N 1
ATOM 796 C CA . PRO A 1 97 ? -12.591 -12.598 14.592 1.00 83.88 97 PRO A CA 1
ATOM 797 C C . PRO A 1 97 ? -13.880 -13.429 14.665 1.00 83.88 97 PRO A C 1
ATOM 799 O O . PRO A 1 97 ? -14.189 -14.149 13.720 1.00 83.88 97 PRO A O 1
ATOM 802 N N . HIS A 1 98 ? -14.630 -13.332 15.762 1.00 87.75 98 HIS A N 1
ATOM 803 C CA . HIS A 1 98 ? -15.861 -14.082 15.993 1.00 87.75 98 HIS A CA 1
ATOM 804 C C . HIS A 1 98 ? -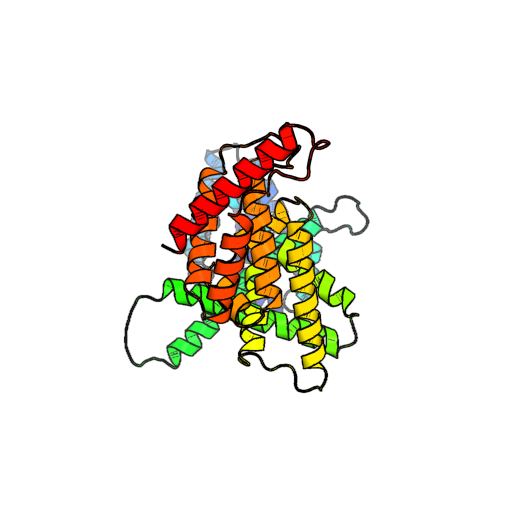17.120 -13.356 15.494 1.00 87.75 98 HIS A C 1
ATOM 806 O O . HIS A 1 98 ? -18.217 -13.901 15.603 1.00 87.75 98 HIS A O 1
ATOM 812 N N . LEU A 1 99 ? -16.998 -12.143 14.939 1.00 89.00 99 LEU A N 1
ATOM 813 C CA . LEU A 1 99 ? -18.134 -11.470 14.309 1.00 89.00 99 LEU A CA 1
ATOM 814 C C . LEU A 1 99 ? -18.584 -12.211 13.048 1.00 89.00 99 LEU A C 1
ATOM 816 O O . LEU A 1 99 ? -17.822 -12.387 12.097 1.00 89.00 99 LEU A O 1
ATOM 820 N N . SER A 1 100 ? -19.864 -12.571 13.006 1.00 86.69 100 SER A N 1
ATOM 821 C CA . SER A 1 100 ? -20.494 -13.073 11.783 1.00 86.69 100 SER A CA 1
ATOM 822 C C . SER A 1 100 ? -20.717 -11.957 10.754 1.00 86.69 100 SER A C 1
ATOM 824 O O . SER A 1 100 ? -20.777 -10.773 11.091 1.00 86.69 100 SER A O 1
ATOM 826 N N . SER A 1 101 ? -20.926 -12.325 9.485 1.00 77.38 101 SER A N 1
ATOM 827 C CA . SER A 1 101 ? -21.233 -11.360 8.417 1.00 77.38 101 SER A CA 1
ATOM 828 C C . SER A 1 101 ? -22.494 -10.530 8.693 1.00 77.38 101 SER A C 1
ATOM 830 O O . SER A 1 101 ? -22.525 -9.352 8.360 1.00 77.38 101 SER A O 1
ATOM 832 N N . ALA A 1 102 ? -23.513 -11.114 9.334 1.00 83.19 102 ALA A N 1
ATOM 833 C CA . ALA A 1 102 ? -24.733 -10.395 9.712 1.00 83.19 102 ALA A CA 1
ATOM 834 C C . ALA A 1 102 ? -24.496 -9.406 10.866 1.00 83.19 102 ALA A C 1
ATOM 836 O O . ALA A 1 102 ? -25.077 -8.329 10.912 1.00 83.19 102 ALA A O 1
ATOM 837 N N . GLN A 1 103 ? -23.603 -9.732 11.798 1.00 90.25 103 GLN A N 1
ATOM 838 C CA . GLN A 1 103 ? -23.237 -8.802 12.864 1.00 90.25 103 GLN A CA 1
ATOM 839 C C . GLN A 1 103 ? -22.324 -7.686 12.358 1.00 90.25 103 GLN A C 1
ATOM 841 O O . GLN A 1 103 ? -22.397 -6.566 12.856 1.00 90.25 103 GLN A O 1
ATOM 846 N N . PHE A 1 104 ? -21.515 -7.957 11.331 1.00 86.25 104 PHE A N 1
ATOM 847 C CA . PHE A 1 104 ? -20.691 -6.942 10.686 1.00 86.25 104 PHE A CA 1
ATOM 848 C C . PHE A 1 104 ? -21.532 -5.771 10.161 1.00 86.25 104 PHE A C 1
ATOM 850 O O . PHE A 1 104 ? -21.155 -4.624 10.387 1.00 86.25 104 PHE A O 1
ATOM 857 N N . SER A 1 105 ? -22.707 -6.019 9.561 1.00 81.38 105 SER A N 1
ATOM 858 C CA . SER A 1 105 ? -23.601 -4.925 9.147 1.00 81.38 105 SER A CA 1
ATOM 859 C C . SER A 1 105 ? -24.062 -4.064 10.323 1.00 81.38 105 SER A C 1
ATOM 861 O O . SER A 1 105 ? -24.050 -2.844 10.210 1.00 81.38 105 SER A O 1
ATOM 863 N N . HIS A 1 106 ? -24.343 -4.657 11.487 1.00 90.75 106 HIS A N 1
ATOM 864 C CA . HIS A 1 106 ? -24.695 -3.882 12.681 1.00 90.75 106 HIS A CA 1
ATOM 865 C C . HIS A 1 106 ? -23.540 -3.023 13.198 1.00 90.75 106 HIS A C 1
ATOM 867 O O . HIS A 1 106 ? -23.778 -1.962 13.771 1.00 90.75 106 HIS A O 1
ATOM 873 N N . VAL A 1 107 ? -22.290 -3.451 12.997 1.00 89.50 107 VAL A N 1
ATOM 874 C CA . VAL A 1 107 ? -21.114 -2.629 13.313 1.00 89.50 107 VAL A CA 1
ATOM 875 C C . VAL A 1 107 ? -20.996 -1.455 12.341 1.00 89.50 107 VAL A C 1
ATOM 877 O O . VAL A 1 107 ? -20.704 -0.343 12.779 1.00 89.50 107 VAL A O 1
ATOM 880 N N . LEU A 1 108 ? -21.280 -1.663 11.051 1.00 84.75 108 LEU A N 1
ATOM 881 C CA . LEU A 1 108 ? -21.320 -0.577 10.064 1.00 84.75 108 LEU A CA 1
ATOM 882 C C . LEU A 1 108 ? -22.424 0.441 10.381 1.00 84.75 108 LEU A C 1
ATOM 884 O O . LEU A 1 108 ? -22.183 1.642 10.285 1.00 84.75 108 LEU A O 1
ATOM 888 N N . ASP A 1 109 ? -23.586 -0.006 10.863 1.00 87.44 109 ASP A N 1
ATOM 889 C CA . ASP A 1 109 ? -24.669 0.888 11.295 1.00 87.44 109 ASP A CA 1
ATOM 890 C C . ASP A 1 109 ? -24.220 1.842 12.419 1.00 87.44 109 ASP A C 1
ATOM 892 O O . ASP A 1 109 ? -24.721 2.966 12.542 1.00 87.44 109 ASP A O 1
ATOM 896 N N . LEU A 1 110 ? -23.214 1.455 13.218 1.00 88.75 110 LEU A N 1
ATOM 897 C CA . LEU A 1 110 ? -22.663 2.319 14.265 1.00 88.75 110 LEU A CA 1
ATOM 898 C C . LEU A 1 110 ? -21.967 3.562 13.707 1.00 88.75 110 LEU A C 1
ATOM 900 O O . LEU A 1 110 ? -21.803 4.525 14.463 1.00 88.75 110 LEU A O 1
ATOM 904 N N . TYR A 1 111 ? -21.555 3.560 12.435 1.00 84.12 111 TYR A N 1
ATOM 905 C CA . TYR A 1 111 ? -20.942 4.703 11.752 1.00 84.12 111 TYR A CA 1
ATOM 906 C C . TYR A 1 111 ? -21.959 5.765 11.329 1.00 84.12 111 TYR A C 1
ATOM 908 O O . TYR A 1 111 ? -21.542 6.876 11.018 1.00 84.12 111 TYR A O 1
ATOM 916 N N . GLN A 1 112 ? -23.264 5.461 11.394 1.00 81.19 112 GLN A N 1
ATOM 917 C CA . GLN A 1 112 ? -24.351 6.396 11.068 1.00 81.19 112 GLN A CA 1
ATOM 918 C C . GLN A 1 112 ? -24.181 7.033 9.676 1.00 81.19 112 GLN A C 1
ATOM 920 O O . GLN A 1 112 ? -24.371 8.233 9.495 1.00 81.19 112 GLN A O 1
ATOM 925 N N . VAL A 1 113 ? -23.776 6.223 8.696 1.00 72.38 113 VAL A N 1
ATOM 926 C CA . VAL A 1 113 ? -23.512 6.662 7.320 1.00 72.38 113 VAL A CA 1
ATOM 927 C C . VAL A 1 113 ? -24.822 6.994 6.617 1.00 72.38 113 VAL A C 1
ATOM 929 O O . VAL A 1 113 ? -25.652 6.116 6.396 1.00 72.38 113 VAL A O 1
ATOM 932 N N . ASP A 1 114 ? -24.979 8.255 6.218 1.00 69.50 114 ASP A N 1
ATOM 933 C CA . ASP A 1 114 ? -26.064 8.692 5.336 1.00 69.50 114 ASP A CA 1
ATOM 934 C C . ASP A 1 114 ? -25.585 8.734 3.879 1.00 69.50 114 ASP A C 1
ATOM 936 O O . ASP A 1 114 ? -24.930 9.682 3.442 1.00 69.50 114 ASP A O 1
ATOM 940 N N . PHE A 1 115 ? -25.891 7.686 3.114 1.00 58.34 115 PHE A N 1
ATOM 941 C CA . PHE A 1 115 ? -25.463 7.555 1.717 1.00 58.34 115 PHE A CA 1
ATOM 942 C C . PHE A 1 115 ? -25.973 8.672 0.787 1.00 58.34 115 PHE A C 1
ATOM 944 O O . PHE A 1 115 ? -25.504 8.756 -0.345 1.00 58.34 115 PHE A O 1
ATOM 951 N N . PHE A 1 116 ? -26.900 9.523 1.239 1.00 59.97 116 PHE A N 1
ATOM 952 C CA . PHE A 1 116 ? -27.447 10.629 0.451 1.00 59.97 116 PHE A CA 1
ATOM 953 C C . PHE A 1 116 ? -26.810 11.993 0.760 1.00 59.97 116 PHE A C 1
ATOM 955 O O . PHE A 1 116 ? -27.127 12.972 0.086 1.00 59.97 116 PHE A O 1
ATOM 962 N N . ALA A 1 117 ? -25.910 12.082 1.744 1.00 64.94 117 ALA A N 1
ATOM 963 C CA . ALA A 1 117 ? -25.194 13.315 2.060 1.00 64.94 117 ALA A CA 1
ATOM 964 C C . ALA A 1 117 ? -23.943 13.488 1.173 1.00 64.94 117 ALA A C 1
ATOM 966 O O . ALA A 1 117 ? -23.114 12.584 1.085 1.00 64.94 117 ALA A O 1
ATOM 967 N N . GLU A 1 118 ? -23.767 14.671 0.565 1.00 52.91 118 GLU A N 1
ATOM 968 C CA . GLU A 1 118 ? -22.622 15.004 -0.314 1.00 52.91 118 GLU A CA 1
ATOM 969 C C . GLU A 1 118 ? -21.251 14.937 0.391 1.00 52.91 118 GLU A C 1
ATOM 971 O O . GLU A 1 118 ? -20.229 14.738 -0.260 1.00 52.91 118 GLU A O 1
ATOM 976 N N . LEU A 1 119 ? -21.220 15.061 1.722 1.00 57.72 119 LEU A N 1
ATOM 977 C CA . LEU A 1 119 ? -20.031 14.910 2.565 1.00 57.72 119 LEU A CA 1
ATOM 978 C C . LEU A 1 119 ? -20.322 13.888 3.662 1.00 57.72 119 LEU A C 1
ATOM 980 O O . LEU A 1 119 ? -20.866 14.217 4.717 1.00 57.72 119 LEU A O 1
ATOM 984 N N . ASN A 1 120 ? -19.962 12.632 3.408 1.00 64.06 120 ASN A N 1
ATOM 985 C CA . ASN A 1 120 ? -20.185 11.545 4.349 1.00 64.06 120 ASN A CA 1
ATOM 986 C C . ASN A 1 120 ? -18.889 11.178 5.082 1.00 64.06 120 ASN A C 1
ATOM 988 O O . ASN A 1 120 ? -18.192 10.226 4.733 1.00 64.06 120 ASN A O 1
ATOM 992 N N . THR A 1 121 ? -18.590 11.932 6.141 1.00 70.75 121 THR A N 1
ATOM 993 C CA . THR A 1 121 ? -17.447 11.678 7.039 1.00 70.75 121 THR A CA 1
ATOM 994 C C . THR A 1 121 ? -17.488 10.283 7.670 1.00 70.75 121 THR A C 1
ATOM 996 O O . THR A 1 121 ? -16.450 9.729 8.026 1.00 70.75 121 THR A O 1
ATOM 999 N N . GLY A 1 122 ? -18.675 9.678 7.787 1.00 69.38 122 GLY A N 1
ATOM 1000 C CA . GLY A 1 122 ? -18.831 8.298 8.232 1.00 69.38 122 GLY A CA 1
ATOM 1001 C C . GLY A 1 122 ? -18.299 7.288 7.212 1.00 69.38 122 GLY A C 1
ATOM 1002 O O . GLY A 1 122 ? -17.660 6.320 7.611 1.00 69.38 122 GLY A O 1
ATOM 1003 N N . LEU A 1 123 ? -18.501 7.524 5.911 1.00 70.81 123 LEU A N 1
ATOM 1004 C CA . LEU A 1 123 ? -18.018 6.645 4.843 1.00 70.81 123 LEU A CA 1
ATOM 1005 C C . LEU A 1 123 ? -16.488 6.650 4.743 1.00 70.81 123 LEU A C 1
ATOM 1007 O O . LEU A 1 123 ? -15.885 5.582 4.685 1.00 70.81 123 LEU A O 1
ATOM 1011 N N . GLU A 1 124 ? -15.860 7.828 4.774 1.00 72.62 124 GLU A N 1
ATOM 1012 C CA . GLU A 1 124 ? -14.392 7.947 4.807 1.00 72.62 124 GLU A CA 1
ATOM 1013 C C . GLU A 1 124 ? -13.806 7.180 5.994 1.00 72.62 124 GLU A C 1
ATOM 1015 O O . GLU A 1 124 ? -12.832 6.441 5.854 1.00 72.62 124 GLU A O 1
ATOM 1020 N N . LYS A 1 125 ? -14.466 7.283 7.150 1.00 76.25 125 LYS A N 1
ATOM 1021 C CA . LYS A 1 125 ? -14.057 6.592 8.367 1.00 76.25 125 LYS A CA 1
ATOM 1022 C C . LYS A 1 125 ? -14.232 5.076 8.281 1.00 76.25 125 LYS A C 1
ATOM 1024 O O . LYS A 1 125 ? -13.325 4.346 8.663 1.00 76.25 125 LYS A O 1
ATOM 1029 N N . ILE A 1 126 ? -15.335 4.588 7.700 1.00 76.62 126 ILE A N 1
ATOM 1030 C CA . ILE A 1 126 ? -15.499 3.156 7.394 1.00 76.62 126 ILE A CA 1
ATOM 1031 C C . ILE A 1 126 ? -14.363 2.672 6.497 1.00 76.62 126 ILE A C 1
ATOM 1033 O O . ILE A 1 126 ? -13.801 1.609 6.756 1.00 76.62 126 ILE A O 1
ATOM 1037 N N . ILE A 1 127 ? -14.036 3.419 5.438 1.00 70.81 127 ILE A N 1
ATOM 1038 C CA . ILE A 1 127 ? -12.974 3.048 4.497 1.00 70.81 127 ILE A CA 1
ATOM 1039 C C . ILE A 1 127 ? -11.636 2.968 5.231 1.00 70.81 127 ILE A C 1
ATOM 1041 O O . ILE A 1 127 ? -10.938 1.962 5.106 1.00 70.81 127 ILE A O 1
ATOM 1045 N N . GLN A 1 128 ? -11.306 3.981 6.033 1.00 74.38 128 GLN A N 1
ATOM 1046 C CA . GLN A 1 128 ? -10.066 4.035 6.803 1.00 74.38 128 GLN A CA 1
ATOM 1047 C C . GLN A 1 128 ? -9.955 2.881 7.811 1.00 74.38 128 GLN A C 1
ATOM 1049 O O . GLN A 1 128 ? -8.931 2.193 7.847 1.00 74.38 128 GLN A O 1
ATOM 1054 N N . ASP A 1 129 ? -11.007 2.621 8.585 1.00 73.06 129 ASP A N 1
ATOM 1055 C CA . ASP A 1 129 ? -11.001 1.566 9.598 1.00 73.06 129 ASP A CA 1
ATOM 1056 C C . ASP A 1 129 ? -10.947 0.187 8.940 1.00 73.06 129 ASP A C 1
ATOM 1058 O O . ASP A 1 129 ? -10.103 -0.641 9.286 1.00 73.06 129 ASP A O 1
ATOM 1062 N N . THR A 1 130 ? -11.775 -0.044 7.916 1.00 68.31 130 THR A N 1
ATOM 1063 C CA . THR A 1 130 ? -11.790 -1.300 7.147 1.00 68.31 130 THR A CA 1
ATOM 1064 C C . THR A 1 130 ? -10.443 -1.559 6.479 1.00 68.31 130 THR A C 1
ATOM 1066 O O . THR A 1 130 ? -9.983 -2.704 6.454 1.00 68.31 130 THR A O 1
ATOM 1069 N N . TYR A 1 131 ? -9.782 -0.515 5.972 1.00 67.50 131 TYR A N 1
ATOM 1070 C CA . TYR A 1 131 ? -8.426 -0.601 5.439 1.00 67.50 131 TYR A CA 1
ATOM 1071 C C . TYR A 1 131 ? -7.431 -1.017 6.528 1.00 67.50 131 TYR A C 1
ATOM 1073 O O . TYR A 1 131 ? -6.726 -2.008 6.353 1.00 67.50 131 TYR A O 1
ATOM 1081 N N . SER A 1 132 ? -7.440 -0.349 7.686 1.00 67.88 132 SER A N 1
ATOM 1082 C CA . SER A 1 132 ? -6.579 -0.676 8.835 1.00 67.88 132 SER A CA 1
ATOM 1083 C C . SER A 1 132 ? -6.741 -2.131 9.304 1.00 67.88 132 SER A C 1
ATOM 1085 O O . SER A 1 132 ? -5.760 -2.846 9.537 1.00 67.88 132 SER A O 1
ATOM 1087 N N . ILE A 1 133 ? -7.981 -2.621 9.359 1.00 67.69 133 ILE A N 1
ATOM 1088 C CA . ILE A 1 133 ? -8.291 -4.011 9.719 1.00 67.69 133 ILE A CA 1
ATOM 1089 C C . ILE A 1 133 ? -7.837 -4.978 8.633 1.00 67.69 133 ILE A C 1
ATOM 1091 O O . ILE A 1 133 ? -7.296 -6.036 8.943 1.00 67.69 133 ILE A O 1
ATOM 1095 N N . SER A 1 134 ? -8.039 -4.636 7.360 1.00 62.84 134 SER A N 1
ATOM 1096 C CA . SER A 1 134 ? -7.595 -5.462 6.233 1.00 62.84 134 SER A CA 1
ATOM 1097 C C . SER A 1 134 ? -6.072 -5.578 6.205 1.00 62.84 134 SER A C 1
ATOM 1099 O O . SER A 1 134 ? -5.554 -6.678 6.025 1.00 62.84 134 SER A O 1
ATOM 1101 N N . CYS A 1 135 ? -5.353 -4.488 6.482 1.00 59.44 135 CYS A N 1
ATOM 1102 C CA . CYS A 1 135 ? -3.905 -4.494 6.672 1.00 59.44 135 CYS A CA 1
ATOM 1103 C C . CYS A 1 135 ? -3.501 -5.368 7.865 1.00 59.44 135 CYS A C 1
ATOM 1105 O O . CYS A 1 135 ? -2.632 -6.222 7.724 1.00 59.44 135 CYS A O 1
ATOM 1107 N N . SER A 1 136 ? -4.168 -5.226 9.014 1.00 58.56 136 SER A N 1
ATOM 1108 C CA . SER A 1 136 ? -3.875 -6.015 10.220 1.00 58.56 136 SER A CA 1
ATOM 1109 C C . SER A 1 136 ? -4.140 -7.513 10.021 1.00 58.56 136 SER A C 1
ATOM 1111 O O . SER A 1 136 ? -3.333 -8.346 10.430 1.00 58.56 136 SER A O 1
ATOM 1113 N N . LYS A 1 137 ? -5.231 -7.876 9.333 1.00 61.91 137 LYS A N 1
ATOM 1114 C CA . LYS A 1 137 ? -5.540 -9.260 8.939 1.00 61.91 137 LYS A CA 1
ATOM 1115 C C . LYS A 1 137 ? -4.546 -9.789 7.910 1.00 61.91 137 LYS A C 1
ATOM 1117 O O . LYS A 1 137 ? -4.134 -10.937 8.023 1.00 61.91 137 LYS A O 1
ATOM 1122 N N . GLY A 1 138 ? -4.132 -8.964 6.950 1.00 52.12 138 GLY A N 1
ATOM 1123 C CA . GLY A 1 138 ? -3.067 -9.294 6.004 1.00 52.12 138 GLY A CA 1
ATOM 1124 C C . GLY A 1 138 ? -1.757 -9.617 6.722 1.00 52.12 138 GLY A C 1
ATOM 1125 O O . GLY A 1 138 ? -1.190 -10.681 6.496 1.00 52.12 138 GLY A O 1
ATOM 1126 N N . ILE A 1 139 ? -1.336 -8.760 7.658 1.00 52.50 139 ILE A N 1
ATOM 1127 C CA . ILE A 1 139 ? -0.155 -8.977 8.506 1.00 52.50 139 ILE A CA 1
ATOM 1128 C C . ILE A 1 139 ? -0.311 -10.254 9.334 1.00 52.50 139 ILE A C 1
ATOM 1130 O O . ILE A 1 139 ? 0.619 -11.049 9.393 1.00 52.50 139 ILE A O 1
ATOM 1134 N N . PHE A 1 140 ? -1.474 -10.499 9.944 1.00 52.34 140 PHE A N 1
ATOM 1135 C CA . PHE A 1 140 ? -1.710 -11.727 10.704 1.00 52.34 140 PHE A CA 1
ATOM 1136 C C . PHE A 1 140 ? -1.614 -12.976 9.823 1.00 52.34 140 PHE A C 1
ATOM 1138 O O . PHE A 1 140 ? -0.936 -13.921 10.204 1.00 52.34 140 PHE A O 1
ATOM 1145 N N . LEU A 1 141 ? -2.225 -12.980 8.634 1.00 49.50 141 LEU A N 1
ATOM 1146 C CA . LEU A 1 141 ? -2.127 -14.097 7.689 1.00 49.50 141 LEU A CA 1
ATOM 1147 C C . LEU A 1 141 ? -0.683 -14.332 7.235 1.00 49.50 141 LEU A C 1
ATOM 1149 O O . LEU A 1 141 ? -0.259 -15.481 7.143 1.00 49.50 141 LEU A O 1
ATOM 1153 N N . MET A 1 142 ? 0.093 -13.268 7.016 1.00 47.91 142 MET A N 1
ATOM 1154 C CA . MET A 1 142 ? 1.526 -13.391 6.739 1.00 47.91 142 MET A CA 1
ATOM 1155 C C . MET A 1 142 ? 2.284 -13.950 7.935 1.00 47.91 142 MET A C 1
ATOM 1157 O O . MET A 1 142 ? 3.079 -14.858 7.759 1.00 47.91 142 MET A O 1
ATOM 1161 N N . LEU A 1 143 ? 2.039 -13.454 9.150 1.00 45.78 143 LEU A N 1
ATOM 1162 C CA . LEU A 1 143 ? 2.685 -13.951 10.366 1.00 45.78 143 LEU A CA 1
ATOM 1163 C C . LEU A 1 143 ? 2.306 -15.406 10.657 1.00 45.78 143 LEU A C 1
ATOM 1165 O O . LEU A 1 143 ? 3.159 -16.169 11.095 1.00 45.78 143 LEU A O 1
ATOM 1169 N N . SER A 1 144 ? 1.067 -15.813 10.379 1.00 47.31 144 SER A N 1
ATOM 1170 C CA . SER A 1 144 ? 0.624 -17.207 10.421 1.00 47.31 144 SER A CA 1
ATOM 1171 C C . SER A 1 144 ? 1.331 -18.042 9.361 1.00 47.31 144 SER A C 1
ATOM 1173 O O . SER A 1 144 ? 1.883 -19.077 9.702 1.00 47.31 144 SER A O 1
ATOM 1175 N N . SER A 1 145 ? 1.424 -17.564 8.118 1.00 45.00 145 SER A N 1
ATOM 1176 C CA . SER A 1 145 ? 2.181 -18.242 7.058 1.00 45.00 145 SER A CA 1
ATOM 1177 C C . SER A 1 145 ? 3.670 -18.362 7.398 1.00 45.00 145 SER A C 1
ATOM 1179 O O . SER A 1 145 ? 4.268 -19.405 7.161 1.00 45.00 145 SER A O 1
ATOM 1181 N N . ILE A 1 146 ? 4.273 -17.322 7.981 1.00 48.56 146 ILE A N 1
ATOM 1182 C CA . ILE A 1 146 ? 5.659 -17.318 8.464 1.00 48.56 146 ILE A CA 1
ATOM 1183 C C . ILE A 1 146 ? 5.802 -18.301 9.625 1.00 48.56 146 ILE A C 1
ATOM 1185 O O . ILE A 1 146 ? 6.753 -19.067 9.658 1.00 48.56 146 ILE A O 1
ATOM 1189 N N . LYS A 1 147 ? 4.862 -18.320 10.574 1.00 48.72 147 LYS A N 1
ATOM 1190 C CA . LYS A 1 147 ? 4.853 -19.278 11.683 1.00 48.72 147 LYS A CA 1
ATOM 1191 C C . LYS A 1 147 ? 4.739 -20.711 11.173 1.00 48.72 147 LYS A C 1
ATOM 1193 O O . LYS A 1 147 ? 5.445 -21.570 11.688 1.00 48.72 147 LYS A O 1
ATOM 1198 N N . ASP A 1 148 ? 3.888 -20.968 10.189 1.00 51.88 148 ASP A N 1
ATOM 1199 C CA . ASP A 1 148 ? 3.709 -22.293 9.598 1.00 51.88 148 ASP A CA 1
ATOM 1200 C C . ASP A 1 148 ? 4.981 -22.720 8.850 1.00 51.88 148 ASP A C 1
ATOM 1202 O O . ASP A 1 148 ? 5.450 -23.839 9.040 1.00 51.88 148 ASP A O 1
ATOM 1206 N N . GLN A 1 149 ? 5.623 -21.807 8.113 1.00 48.81 149 GLN A N 1
ATOM 1207 C CA . GLN A 1 149 ? 6.928 -22.036 7.476 1.00 48.81 149 GLN A CA 1
ATOM 1208 C C . GLN A 1 149 ? 8.042 -22.287 8.502 1.00 48.81 149 GLN A C 1
ATOM 1210 O O . GLN A 1 149 ? 8.775 -23.260 8.381 1.00 48.81 149 GLN A O 1
ATOM 1215 N N . LEU A 1 150 ? 8.123 -21.491 9.570 1.00 42.38 150 LEU A N 1
ATOM 1216 C CA . LEU A 1 150 ? 9.097 -21.669 10.654 1.00 42.38 150 LEU A CA 1
ATOM 1217 C C . LEU A 1 150 ? 8.839 -22.934 11.486 1.00 42.38 150 LEU A C 1
ATOM 1219 O O . LEU A 1 150 ? 9.778 -23.518 12.019 1.00 42.38 150 LEU A O 1
ATOM 1223 N N . SER A 1 151 ? 7.581 -23.369 11.592 1.00 50.03 151 SER A N 1
ATOM 1224 C CA . SER A 1 151 ? 7.209 -24.628 12.252 1.00 50.03 151 SER A CA 1
ATOM 1225 C C . SER A 1 151 ? 7.577 -25.845 11.397 1.00 50.03 151 SER A C 1
ATOM 1227 O O . SER A 1 151 ? 7.823 -26.918 11.943 1.00 50.03 151 SER A O 1
ATOM 1229 N N . VAL A 1 152 ? 7.652 -25.675 10.073 1.00 50.22 152 VAL A N 1
ATOM 1230 C CA . VAL A 1 152 ? 8.182 -26.669 9.126 1.00 50.22 152 VAL A CA 1
ATOM 1231 C C . VAL A 1 152 ? 9.719 -26.615 9.060 1.00 50.22 152 VAL A C 1
ATOM 1233 O O . VAL A 1 152 ? 10.355 -27.649 8.874 1.00 50.22 152 VAL A O 1
ATOM 1236 N N . GLU A 1 153 ? 10.332 -25.452 9.300 1.00 42.91 153 GLU A N 1
ATOM 1237 C CA . GLU A 1 153 ? 11.781 -25.206 9.190 1.00 42.91 153 GLU A CA 1
ATOM 1238 C C . GLU A 1 153 ? 12.537 -25.168 10.531 1.00 42.91 153 GLU A C 1
ATOM 1240 O O . GLU A 1 153 ? 13.590 -24.536 10.654 1.00 42.91 153 GLU A O 1
ATOM 1245 N N . HIS A 1 154 ? 12.100 -25.919 11.547 1.00 41.81 154 HIS A N 1
ATOM 1246 C CA . HIS A 1 154 ? 12.999 -26.273 12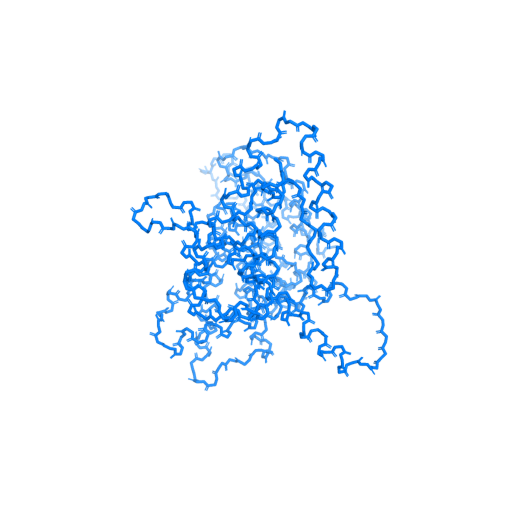.653 1.00 41.81 154 HIS A CA 1
ATOM 1247 C C . HIS A 1 154 ? 14.055 -27.310 12.221 1.00 41.81 154 HIS A C 1
ATOM 1249 O O . HIS A 1 154 ? 14.146 -28.416 12.745 1.00 41.81 154 HIS A O 1
ATOM 1255 N N . SER A 1 155 ? 14.924 -26.878 11.304 1.00 39.03 155 SER A N 1
ATOM 1256 C CA . SER A 1 155 ? 16.335 -27.238 11.249 1.00 39.03 155 SER A CA 1
ATOM 1257 C C . SER A 1 155 ? 17.168 -26.036 10.763 1.00 39.03 155 SER A C 1
ATOM 1259 O O . SER A 1 155 ? 17.351 -25.840 9.569 1.00 39.03 155 SER A O 1
ATOM 1261 N N . VAL A 1 156 ? 17.727 -25.314 11.740 1.00 45.78 156 VAL A N 1
ATOM 1262 C CA . VAL A 1 156 ? 19.044 -24.641 11.711 1.00 45.78 156 VAL A CA 1
ATOM 1263 C C . VAL A 1 156 ? 19.204 -23.299 10.947 1.00 45.78 156 VAL A C 1
ATOM 1265 O O . VAL A 1 156 ? 19.094 -23.206 9.734 1.00 45.78 156 VAL A O 1
ATOM 1268 N N . GLU A 1 157 ? 19.635 -22.307 11.746 1.00 41.81 157 GLU A N 1
ATOM 1269 C CA . GLU A 1 157 ? 20.485 -21.126 11.465 1.00 41.81 157 GLU A CA 1
ATOM 1270 C C . GLU A 1 157 ? 19.946 -19.829 10.827 1.00 41.81 157 GLU A C 1
ATOM 1272 O O . GLU A 1 157 ? 19.603 -19.741 9.655 1.00 41.81 157 GLU A O 1
ATOM 1277 N N . GLY A 1 158 ? 20.138 -18.736 11.589 1.00 42.34 158 GLY A N 1
ATOM 1278 C CA . GLY A 1 158 ? 20.784 -17.529 11.057 1.00 42.34 158 GLY A CA 1
ATOM 1279 C C . GLY A 1 158 ? 19.939 -16.254 11.009 1.00 42.34 158 GLY A C 1
ATOM 1280 O O . GLY A 1 158 ? 19.389 -15.895 9.972 1.00 42.34 158 GLY A O 1
ATOM 1281 N N . TYR A 1 159 ? 19.924 -15.491 12.107 1.00 42.81 159 TYR A N 1
ATOM 1282 C CA . TYR A 1 159 ? 19.332 -14.148 12.198 1.00 42.81 159 TYR A CA 1
ATOM 1283 C C . TYR A 1 159 ? 19.994 -13.140 11.228 1.00 42.81 159 TYR A C 1
ATOM 1285 O O . TYR A 1 159 ? 21.001 -12.513 11.550 1.00 42.81 159 TYR A O 1
ATOM 1293 N N . LYS A 1 160 ? 19.382 -12.962 10.047 1.00 45.91 160 LYS A N 1
ATOM 1294 C CA . LYS A 1 160 ? 19.514 -11.808 9.124 1.00 45.91 160 LYS A CA 1
ATOM 1295 C C . LYS A 1 160 ? 18.187 -11.504 8.380 1.00 45.91 160 LYS A C 1
ATOM 1297 O O . LYS A 1 160 ? 18.205 -11.033 7.248 1.00 45.91 160 LYS A O 1
ATOM 1302 N N . SER A 1 161 ? 17.018 -11.810 8.957 1.00 50.25 161 SER A N 1
ATOM 1303 C CA . SER A 1 161 ? 15.777 -11.984 8.169 1.00 50.25 161 SER A CA 1
ATOM 1304 C C . SER A 1 161 ? 14.754 -10.836 8.163 1.00 50.25 161 SER A C 1
ATOM 1306 O O . SER A 1 161 ? 13.733 -10.992 7.502 1.00 50.25 161 SER A O 1
ATOM 1308 N N . ILE A 1 162 ? 14.990 -9.676 8.796 1.00 49.56 162 ILE A N 1
ATOM 1309 C CA . ILE A 1 162 ? 13.969 -8.597 8.822 1.00 49.56 162 ILE A CA 1
ATOM 1310 C C . ILE A 1 162 ? 13.650 -8.066 7.405 1.00 49.56 162 ILE A C 1
ATOM 1312 O O . ILE A 1 162 ? 12.496 -7.783 7.102 1.00 49.56 162 ILE A O 1
ATOM 1316 N N . GLY A 1 163 ? 14.629 -8.026 6.490 1.00 52.47 163 GLY A N 1
ATOM 1317 C CA . GLY A 1 163 ? 14.363 -7.695 5.079 1.00 52.47 163 GLY A CA 1
ATOM 1318 C C . GLY A 1 163 ? 13.556 -8.774 4.346 1.00 52.47 163 GLY A C 1
ATOM 1319 O O . GLY A 1 163 ? 12.641 -8.463 3.592 1.00 52.47 163 GLY A O 1
ATOM 1320 N N . ARG A 1 164 ? 13.807 -10.059 4.648 1.00 58.19 164 ARG A N 1
ATOM 1321 C CA . ARG A 1 164 ? 13.080 -11.177 4.019 1.00 58.19 164 ARG A CA 1
ATOM 1322 C C . ARG A 1 164 ? 11.596 -11.185 4.381 1.00 58.19 164 ARG A C 1
ATOM 1324 O O . ARG A 1 164 ? 10.789 -11.655 3.584 1.00 58.19 164 ARG A O 1
ATOM 1331 N N . THR A 1 165 ? 11.222 -10.681 5.559 1.00 66.31 165 THR A N 1
ATOM 1332 C CA . THR A 1 165 ? 9.813 -10.664 5.976 1.00 66.31 165 THR A CA 1
ATOM 1333 C C . THR A 1 165 ? 8.963 -9.666 5.188 1.00 66.31 165 THR A C 1
ATOM 1335 O O . THR A 1 165 ? 7.816 -9.988 4.886 1.00 66.31 165 THR A O 1
ATOM 1338 N N . GLU A 1 166 ? 9.506 -8.503 4.804 1.00 75.88 166 GLU A N 1
ATOM 1339 C CA . GLU A 1 166 ? 8.770 -7.525 3.982 1.00 75.88 166 GLU A CA 1
ATOM 1340 C C . GLU A 1 166 ? 8.621 -8.018 2.536 1.00 75.88 166 GLU A C 1
ATOM 1342 O O . GLU A 1 166 ? 7.517 -7.999 1.998 1.00 75.88 166 GLU A O 1
ATOM 1347 N N . ASP A 1 167 ? 9.687 -8.563 1.943 1.00 81.06 167 ASP A N 1
ATOM 1348 C CA . ASP A 1 167 ? 9.626 -9.140 0.594 1.00 81.06 167 ASP A CA 1
ATOM 1349 C C . ASP A 1 167 ? 8.590 -10.272 0.512 1.00 81.06 167 ASP A C 1
ATOM 1351 O O . ASP A 1 167 ? 7.733 -10.276 -0.368 1.00 81.06 167 ASP A O 1
ATOM 1355 N N . THR A 1 168 ? 8.586 -11.177 1.497 1.00 80.56 168 THR A N 1
ATOM 1356 C CA . THR A 1 168 ? 7.616 -12.287 1.564 1.00 80.56 168 THR A CA 1
ATOM 1357 C C . THR A 1 168 ? 6.176 -11.784 1.733 1.00 80.56 168 THR A C 1
ATOM 1359 O O . THR A 1 168 ? 5.238 -12.334 1.147 1.00 80.56 168 THR A O 1
ATOM 1362 N N . CYS A 1 169 ? 5.984 -10.728 2.530 1.00 77.25 169 CYS A N 1
ATOM 1363 C CA . CYS A 1 169 ? 4.702 -10.041 2.701 1.00 77.25 169 CYS A CA 1
ATOM 1364 C C . CYS A 1 169 ? 4.190 -9.502 1.362 1.00 77.25 169 CYS A C 1
ATOM 1366 O O . CYS A 1 169 ? 3.049 -9.772 0.976 1.00 77.25 169 CYS A O 1
ATOM 1368 N N . LEU A 1 170 ? 5.040 -8.786 0.631 1.00 84.94 170 LEU A N 1
ATOM 1369 C CA . LEU A 1 170 ? 4.682 -8.171 -0.640 1.00 84.94 170 LEU A CA 1
ATOM 1370 C C . LEU A 1 170 ? 4.443 -9.212 -1.737 1.00 84.94 170 LEU A C 1
ATOM 1372 O O . LEU A 1 170 ? 3.491 -9.067 -2.504 1.00 84.94 170 LEU A O 1
ATOM 1376 N N . ASP A 1 171 ? 5.209 -10.301 -1.754 1.00 87.06 171 ASP A N 1
ATOM 1377 C CA . ASP A 1 171 ? 4.981 -11.432 -2.659 1.00 87.06 171 ASP A CA 1
ATOM 1378 C C . ASP A 1 171 ? 3.649 -12.136 -2.353 1.00 87.06 171 ASP A C 1
ATOM 1380 O O . ASP A 1 171 ? 2.919 -12.547 -3.258 1.00 87.06 171 ASP A O 1
ATOM 1384 N N . THR A 1 172 ? 3.275 -12.230 -1.073 1.00 81.44 172 THR A N 1
ATOM 1385 C CA . THR A 1 172 ? 1.963 -12.746 -0.655 1.00 81.44 172 THR A CA 1
ATOM 1386 C C . THR A 1 172 ? 0.837 -11.812 -1.104 1.00 81.44 172 THR A C 1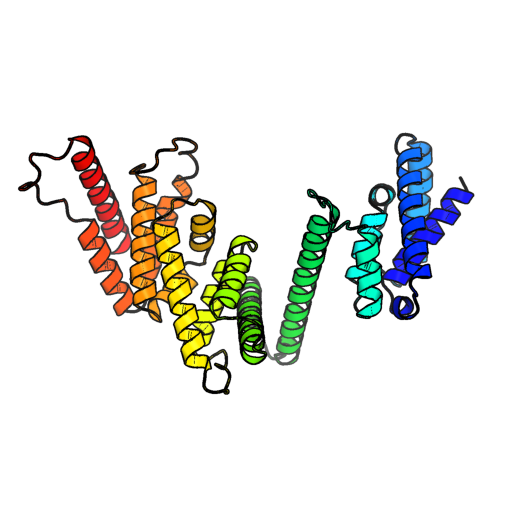
ATOM 1388 O O . THR A 1 172 ? -0.158 -12.273 -1.663 1.00 81.44 172 THR A O 1
ATOM 1391 N N . CYS A 1 173 ? 0.997 -10.497 -0.929 1.00 81.38 173 CYS A N 1
ATOM 1392 C CA . CYS A 1 173 ? 0.051 -9.497 -1.430 1.00 81.38 173 CYS A CA 1
ATOM 1393 C C . CYS A 1 173 ? -0.115 -9.582 -2.952 1.00 81.38 173 CYS A C 1
ATOM 1395 O O . CYS A 1 173 ? -1.240 -9.544 -3.446 1.00 81.38 173 CYS A O 1
ATOM 1397 N N . ALA A 1 174 ? 0.983 -9.754 -3.688 1.00 85.75 174 ALA A N 1
ATOM 1398 C CA . ALA A 1 174 ? 0.984 -9.924 -5.135 1.00 85.75 174 ALA A CA 1
ATOM 1399 C C . ALA A 1 174 ? 0.216 -11.188 -5.571 1.00 85.75 174 ALA A C 1
ATOM 1401 O O . ALA A 1 174 ? -0.632 -11.127 -6.464 1.00 85.75 174 ALA A O 1
ATOM 1402 N N . LYS A 1 175 ? 0.433 -12.317 -4.882 1.00 85.44 175 LYS A N 1
ATOM 1403 C CA . LYS A 1 175 ? -0.312 -13.574 -5.085 1.00 85.44 175 LYS A CA 1
ATOM 1404 C C . LYS A 1 175 ? -1.812 -13.406 -4.835 1.00 85.44 175 LYS A C 1
ATOM 1406 O O . LYS A 1 175 ? -2.631 -13.845 -5.643 1.00 85.44 175 LYS A O 1
ATOM 1411 N N . LEU A 1 176 ? -2.179 -12.746 -3.736 1.00 80.75 176 LEU A N 1
ATOM 1412 C CA . LEU A 1 176 ? -3.577 -12.478 -3.387 1.00 80.75 176 LEU A CA 1
ATOM 1413 C C . LEU A 1 176 ? -4.248 -11.524 -4.382 1.00 80.75 176 LEU A C 1
ATOM 1415 O O . LEU A 1 176 ? -5.405 -11.745 -4.747 1.00 80.75 176 LEU A O 1
ATOM 1419 N N . LEU A 1 177 ? -3.531 -10.495 -4.847 1.00 83.25 177 LEU A N 1
ATOM 1420 C CA . LEU A 1 177 ? -4.014 -9.567 -5.868 1.00 83.25 177 LEU A CA 1
ATOM 1421 C C . LEU A 1 177 ? -4.355 -10.314 -7.158 1.00 83.25 177 LEU A C 1
ATOM 1423 O O . LEU A 1 177 ? -5.472 -10.171 -7.660 1.00 83.25 177 LEU A O 1
ATOM 1427 N N . TRP A 1 178 ? -3.448 -11.167 -7.644 1.00 86.62 178 TRP A N 1
ATOM 1428 C CA . TRP A 1 178 ? -3.709 -11.989 -8.824 1.00 86.62 178 TRP A CA 1
ATOM 1429 C C . TRP A 1 178 ? -4.897 -12.929 -8.623 1.00 86.62 178 TRP A C 1
ATOM 1431 O O . TRP A 1 178 ? -5.793 -12.978 -9.463 1.00 86.62 178 TRP A O 1
ATOM 1441 N N . GLY A 1 179 ? -4.970 -13.610 -7.475 1.00 81.88 179 GLY A N 1
ATOM 1442 C CA . GLY A 1 179 ? -6.115 -14.458 -7.142 1.00 81.88 179 GLY A CA 1
ATOM 1443 C C . GLY A 1 179 ? -7.436 -13.683 -7.147 1.00 81.88 179 GLY A C 1
ATOM 1444 O O . GLY A 1 179 ? -8.460 -14.186 -7.613 1.00 81.88 179 GLY A O 1
ATOM 1445 N N . LYS A 1 180 ? -7.442 -12.429 -6.680 1.00 81.38 180 LYS A N 1
ATOM 1446 C CA . LYS A 1 180 ? -8.636 -11.576 -6.718 1.00 81.38 180 LYS A CA 1
ATOM 1447 C C . LYS A 1 180 ? -8.992 -11.141 -8.138 1.00 81.38 180 LYS A C 1
ATOM 1449 O O . LYS A 1 180 ? -10.174 -11.157 -8.470 1.00 81.38 180 LYS A O 1
ATOM 1454 N N . ILE A 1 181 ? -8.003 -10.779 -8.952 1.00 79.69 181 ILE A N 1
ATOM 1455 C CA . ILE A 1 181 ? -8.178 -10.445 -10.372 1.00 79.69 181 ILE A CA 1
ATOM 1456 C C . ILE A 1 181 ? -8.775 -11.640 -11.119 1.00 79.69 181 ILE A C 1
ATOM 1458 O O . ILE A 1 181 ? -9.824 -11.491 -11.740 1.00 79.69 181 ILE A O 1
ATOM 1462 N N . GLY A 1 182 ? -8.187 -12.831 -10.975 1.00 79.69 182 GLY A N 1
ATOM 1463 C CA . GLY A 1 182 ? -8.689 -14.060 -11.592 1.00 79.69 182 GLY A CA 1
ATOM 1464 C C . GLY A 1 182 ? -10.141 -14.343 -11.207 1.00 79.69 182 GLY A C 1
ATOM 1465 O O . GLY A 1 182 ? -10.987 -14.516 -12.077 1.00 79.69 182 GLY A O 1
ATOM 1466 N N . ASN A 1 183 ? -10.469 -14.248 -9.914 1.00 78.38 183 ASN A N 1
ATOM 1467 C CA . ASN A 1 183 ? -11.846 -14.397 -9.436 1.00 78.38 183 ASN A CA 1
ATOM 1468 C C . ASN A 1 183 ? -12.811 -13.356 -10.030 1.00 78.38 183 ASN A C 1
ATOM 1470 O O . ASN A 1 183 ? -13.972 -13.666 -10.286 1.00 78.38 183 ASN A O 1
ATOM 1474 N N . LEU A 1 184 ? -12.382 -12.104 -10.205 1.00 78.31 184 LEU A N 1
ATOM 1475 C CA . LEU A 1 184 ? -13.232 -11.061 -10.789 1.00 78.31 184 LEU A CA 1
ATOM 1476 C C . LEU A 1 184 ? -13.534 -11.333 -12.265 1.00 78.31 184 LEU A C 1
ATOM 1478 O O . LEU A 1 184 ? -14.647 -11.058 -12.713 1.00 78.31 184 LEU A O 1
ATOM 1482 N N . MET A 1 185 ? -12.565 -1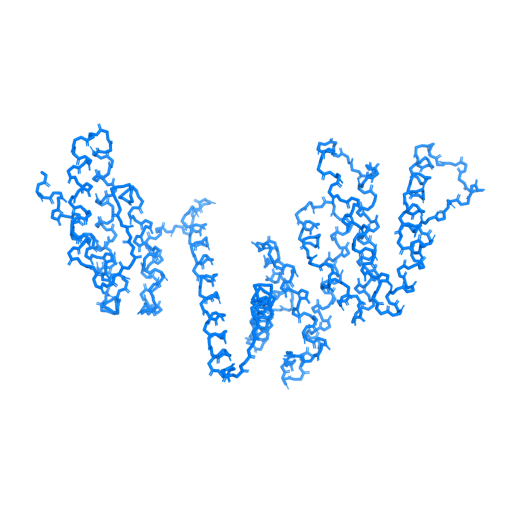1.893 -12.986 1.00 75.88 185 MET A N 1
ATOM 1483 C CA . MET A 1 185 ? -12.709 -12.246 -14.394 1.00 75.88 185 MET A CA 1
ATOM 1484 C C . MET A 1 185 ? -13.550 -13.509 -14.589 1.00 75.88 185 MET A C 1
ATOM 1486 O O . MET A 1 185 ? -14.449 -13.523 -15.425 1.00 75.88 185 MET A O 1
ATOM 1490 N N . GLU A 1 186 ? -13.317 -14.550 -13.787 1.00 80.12 186 GLU A N 1
ATOM 1491 C CA . GLU A 1 186 ? -14.047 -15.823 -13.881 1.00 80.12 186 GLU A CA 1
ATOM 1492 C C . GLU A 1 186 ? -15.529 -15.678 -13.529 1.00 80.12 186 GLU A C 1
ATOM 1494 O O . GLU A 1 186 ? -16.382 -16.302 -14.154 1.00 80.12 186 GLU A O 1
ATOM 1499 N N . ASN A 1 187 ? -15.858 -14.801 -12.579 1.00 80.44 187 ASN A N 1
ATOM 1500 C CA . ASN A 1 187 ? -17.245 -14.554 -12.189 1.00 80.44 187 ASN A CA 1
ATOM 1501 C C . ASN A 1 187 ? -18.004 -13.632 -13.165 1.00 80.44 187 ASN A C 1
ATOM 1503 O O . ASN A 1 187 ? -19.115 -13.207 -12.850 1.00 80.44 187 ASN A O 1
ATOM 1507 N N . GLY A 1 188 ? -17.415 -13.284 -14.320 1.00 68.50 188 GLY A N 1
ATOM 1508 C CA . GLY A 1 188 ? -18.046 -12.464 -15.364 1.00 68.50 188 GLY A CA 1
ATOM 1509 C C . GLY A 1 188 ? -18.469 -11.065 -14.903 1.00 68.50 188 GLY A C 1
ATOM 1510 O O . GLY A 1 188 ? -19.291 -10.421 -15.549 1.00 68.50 188 GLY A O 1
ATOM 1511 N N . GLY A 1 189 ? -17.955 -10.604 -13.758 1.00 64.50 189 GLY A N 1
ATOM 1512 C CA . GLY A 1 189 ? -18.475 -9.429 -13.063 1.00 64.50 189 GLY A CA 1
ATOM 1513 C C . GLY A 1 189 ? -17.883 -8.103 -13.533 1.00 64.50 189 GLY A C 1
ATOM 1514 O O . GLY A 1 189 ? -18.424 -7.051 -13.198 1.00 64.50 189 GLY A O 1
ATOM 1515 N N . LEU A 1 190 ? -16.770 -8.124 -14.270 1.00 68.50 190 LEU A N 1
ATOM 1516 C CA . LEU A 1 190 ? -16.086 -6.922 -14.744 1.00 68.50 190 LEU A CA 1
ATOM 1517 C C . LEU A 1 190 ? -15.545 -7.133 -16.155 1.00 68.50 190 LEU A C 1
ATOM 1519 O O . LEU A 1 190 ? -14.966 -8.174 -16.452 1.00 68.50 190 LEU A O 1
ATOM 1523 N N . SER A 1 191 ? -15.702 -6.111 -16.997 1.00 82.31 191 SER A N 1
ATOM 1524 C CA . SER A 1 191 ? -14.902 -5.971 -18.212 1.00 82.31 191 SER A CA 1
ATOM 1525 C C . SER A 1 191 ? -13.427 -5.796 -17.853 1.00 82.31 191 SER A C 1
ATOM 1527 O O . SER A 1 191 ? -13.106 -5.389 -16.730 1.00 82.31 191 SER A O 1
ATOM 1529 N N . ASP A 1 192 ? -12.539 -6.023 -18.821 1.00 74.94 192 ASP A N 1
ATOM 1530 C CA . ASP A 1 192 ? -11.103 -5.778 -18.655 1.00 74.94 192 ASP A CA 1
ATOM 1531 C C . ASP A 1 192 ? -10.846 -4.364 -18.091 1.00 74.94 192 ASP A C 1
ATOM 1533 O O . ASP A 1 192 ? -10.162 -4.221 -17.077 1.00 74.94 192 ASP A O 1
ATOM 1537 N N . ASP A 1 193 ? -11.524 -3.340 -18.634 1.00 77.62 193 ASP A N 1
ATOM 1538 C CA . ASP A 1 193 ? -11.503 -1.940 -18.153 1.00 77.62 193 ASP A CA 1
ATOM 1539 C C . ASP A 1 193 ? -11.870 -1.795 -16.664 1.00 77.62 193 ASP A C 1
ATOM 1541 O O . ASP A 1 193 ? -11.247 -1.041 -15.912 1.00 77.62 193 ASP A O 1
ATOM 1545 N N . GLY A 1 194 ? -12.860 -2.560 -16.198 1.00 79.50 194 GLY A N 1
ATOM 1546 C CA . GLY A 1 194 ? -13.278 -2.557 -14.799 1.00 79.50 194 GLY A CA 1
ATOM 1547 C C . GLY A 1 194 ? -12.230 -3.154 -13.858 1.00 79.50 194 GLY A C 1
ATOM 1548 O O . GLY A 1 194 ? -12.073 -2.680 -12.730 1.00 79.50 194 GLY A O 1
ATOM 1549 N N . VAL A 1 195 ? -11.496 -4.175 -14.307 1.00 77.12 195 VAL A N 1
ATOM 1550 C CA . VAL A 1 195 ? -10.378 -4.755 -13.548 1.00 77.12 195 VAL A CA 1
ATOM 1551 C C . VAL A 1 195 ? -9.227 -3.752 -13.464 1.00 77.12 195 VAL A C 1
ATOM 1553 O O . VAL A 1 195 ? -8.689 -3.527 -12.379 1.00 77.12 195 VAL A O 1
ATOM 1556 N N . ILE A 1 196 ? -8.905 -3.090 -14.574 1.00 77.31 196 ILE A N 1
ATOM 1557 C CA . ILE A 1 196 ? -7.817 -2.108 -14.649 1.00 77.31 196 ILE A CA 1
ATOM 1558 C C . ILE A 1 196 ? -8.075 -0.930 -13.723 1.00 77.31 196 ILE A C 1
ATOM 1560 O O . ILE A 1 196 ? -7.207 -0.598 -12.925 1.00 77.31 196 ILE A O 1
ATOM 1564 N N . LYS A 1 197 ? -9.283 -0.357 -13.735 1.00 81.94 197 LYS A N 1
ATOM 1565 C CA . LYS A 1 197 ? -9.652 0.739 -12.822 1.00 81.94 197 LYS A CA 1
ATOM 1566 C C . LYS A 1 197 ? -9.465 0.365 -11.354 1.00 81.94 197 LYS A C 1
ATOM 1568 O O . LYS A 1 197 ? -9.033 1.189 -10.549 1.00 81.94 197 LYS A O 1
ATOM 1573 N N . LYS A 1 198 ? -9.739 -0.892 -10.989 1.00 78.19 198 LYS A N 1
ATOM 1574 C CA . LYS A 1 198 ? -9.487 -1.383 -9.628 1.00 78.19 198 LYS A CA 1
ATOM 1575 C C . LYS A 1 198 ? -7.994 -1.492 -9.325 1.00 78.19 198 LYS A C 1
ATOM 1577 O O . LYS A 1 198 ? -7.577 -1.061 -8.252 1.00 78.19 198 LYS A O 1
ATOM 1582 N N . VAL A 1 199 ? -7.187 -2.005 -10.251 1.00 76.38 199 VAL A N 1
ATOM 1583 C CA . VAL A 1 199 ? -5.722 -2.046 -10.090 1.00 76.38 199 VAL A CA 1
ATOM 1584 C C . VAL A 1 199 ? -5.138 -0.631 -10.007 1.00 76.38 199 VAL A C 1
ATOM 1586 O O . VAL A 1 199 ? -4.320 -0.359 -9.133 1.00 76.38 199 VAL A O 1
ATOM 1589 N N . GLN A 1 200 ? -5.618 0.302 -10.831 1.00 79.19 200 GLN A N 1
ATOM 1590 C CA . GLN A 1 200 ? -5.238 1.714 -10.776 1.00 79.19 200 GLN A CA 1
ATOM 1591 C C . GLN A 1 200 ? -5.552 2.329 -9.412 1.00 79.19 200 GLN A C 1
ATOM 1593 O O . GLN A 1 200 ? -4.680 2.935 -8.789 1.00 79.19 200 GLN A O 1
ATOM 1598 N N . SER A 1 201 ? -6.763 2.091 -8.896 1.00 79.44 201 SER A N 1
ATOM 1599 C CA . SER A 1 201 ? -7.143 2.556 -7.561 1.00 79.44 201 SER A CA 1
ATOM 1600 C C . SER A 1 201 ? -6.216 2.007 -6.470 1.00 79.44 201 SER A C 1
ATOM 1602 O O . SER A 1 201 ? -5.830 2.745 -5.568 1.00 79.44 201 SER A O 1
ATOM 1604 N N . LEU A 1 202 ? -5.769 0.748 -6.575 1.00 75.19 202 LEU A N 1
ATOM 1605 C CA . LEU A 1 202 ? -4.844 0.156 -5.607 1.00 75.19 202 LEU A CA 1
ATOM 1606 C C . LEU A 1 202 ? -3.513 0.917 -5.548 1.00 75.19 202 LEU A C 1
ATOM 1608 O O . LEU A 1 202 ? -3.016 1.188 -4.458 1.00 75.19 202 LEU A O 1
ATOM 1612 N N . VAL A 1 203 ? -2.929 1.273 -6.692 1.00 77.50 203 VAL A N 1
ATOM 1613 C CA . VAL A 1 203 ? -1.650 2.005 -6.722 1.00 77.50 203 VAL A CA 1
ATOM 1614 C C . VAL A 1 203 ? -1.798 3.443 -6.256 1.00 77.50 203 VAL A C 1
ATOM 1616 O O . VAL A 1 203 ? -0.926 3.947 -5.548 1.00 77.50 203 VAL A O 1
ATOM 1619 N N . LEU A 1 204 ? -2.904 4.093 -6.615 1.00 76.19 204 LEU A N 1
ATOM 1620 C CA . LEU A 1 204 ? -3.191 5.450 -6.169 1.00 76.19 204 LEU A CA 1
ATOM 1621 C C . LEU A 1 204 ? -3.330 5.499 -4.641 1.00 76.19 204 LEU A C 1
ATOM 1623 O O . LEU A 1 204 ? -2.618 6.256 -3.975 1.00 76.19 204 LEU A O 1
ATOM 1627 N N . TYR A 1 205 ? -4.165 4.626 -4.072 1.00 78.38 205 TYR A N 1
ATOM 1628 C CA . TYR A 1 205 ? -4.511 4.663 -2.649 1.00 78.38 205 TYR A CA 1
ATOM 1629 C C . TYR A 1 205 ? -3.520 3.941 -1.723 1.00 78.38 205 TYR A C 1
ATOM 1631 O O . TYR A 1 205 ? -3.537 4.191 -0.521 1.00 78.38 205 TYR A O 1
ATOM 1639 N N . SER A 1 206 ? -2.627 3.085 -2.235 1.00 80.38 206 SER A N 1
ATOM 1640 C CA . SER A 1 206 ? -1.621 2.385 -1.420 1.00 80.38 206 SER A CA 1
ATOM 1641 C C . SER A 1 206 ? -0.212 2.921 -1.660 1.00 80.38 206 SER A C 1
ATOM 1643 O O . SER A 1 206 ? 0.214 3.086 -2.801 1.00 80.38 206 SER A O 1
ATOM 1645 N N . GLU A 1 207 ? 0.556 3.167 -0.596 1.00 81.50 207 GLU A N 1
ATOM 1646 C CA . GLU A 1 207 ? 1.973 3.555 -0.693 1.00 81.50 207 GLU A CA 1
ATOM 1647 C C . GLU A 1 207 ? 2.810 2.502 -1.434 1.00 81.50 207 GLU A C 1
ATOM 1649 O O . GLU A 1 207 ? 3.629 2.847 -2.279 1.00 81.50 207 GLU A O 1
ATOM 1654 N N . LYS A 1 208 ? 2.525 1.217 -1.194 1.00 87.25 208 LYS A N 1
ATOM 1655 C CA . LYS A 1 208 ? 3.213 0.069 -1.802 1.00 87.25 208 LYS A CA 1
ATOM 1656 C C . LYS A 1 208 ? 2.477 -0.517 -3.006 1.00 87.25 208 LYS A C 1
ATOM 1658 O O . LYS A 1 208 ? 2.875 -1.558 -3.520 1.00 87.25 208 LYS A O 1
ATOM 1663 N N . GLY A 1 209 ? 1.401 0.121 -3.467 1.00 87.56 209 GLY A N 1
ATOM 1664 C CA . GLY A 1 209 ? 0.534 -0.459 -4.493 1.00 87.56 209 GLY A CA 1
ATOM 1665 C C . GLY A 1 209 ? 1.270 -0.744 -5.804 1.00 87.56 209 GLY A C 1
ATOM 1666 O O . GLY A 1 209 ? 1.106 -1.826 -6.361 1.00 87.56 209 GLY A O 1
ATOM 1667 N N . MET A 1 210 ? 2.137 0.172 -6.258 1.00 89.44 210 MET A N 1
ATOM 1668 C CA . MET A 1 210 ? 2.936 -0.045 -7.472 1.00 89.44 210 MET A CA 1
ATOM 1669 C C . MET A 1 210 ? 3.925 -1.203 -7.309 1.00 89.44 210 MET A C 1
ATOM 1671 O O . MET A 1 210 ? 4.052 -2.041 -8.198 1.00 89.44 210 MET A O 1
ATOM 1675 N N . GLU A 1 211 ? 4.578 -1.292 -6.147 1.00 92.62 211 GLU A N 1
ATOM 1676 C CA . GLU A 1 211 ? 5.511 -2.375 -5.838 1.00 92.62 211 GLU A CA 1
ATOM 1677 C C . GLU A 1 211 ? 4.805 -3.741 -5.877 1.00 92.62 211 GLU A C 1
ATOM 1679 O O . GLU A 1 211 ? 5.309 -4.681 -6.488 1.00 92.62 211 GLU A O 1
ATOM 1684 N N . VAL A 1 212 ? 3.602 -3.839 -5.300 1.00 89.31 212 VAL A N 1
ATOM 1685 C CA . VAL A 1 212 ? 2.788 -5.066 -5.325 1.00 89.31 212 VAL A CA 1
ATOM 1686 C C . VAL A 1 212 ? 2.398 -5.456 -6.754 1.00 89.31 212 VAL A C 1
ATOM 1688 O O . VAL A 1 212 ? 2.472 -6.634 -7.102 1.00 89.31 212 VAL A O 1
ATOM 1691 N N . VAL A 1 213 ? 2.014 -4.490 -7.597 1.00 89.75 213 VAL A N 1
ATOM 1692 C CA . VAL A 1 213 ? 1.661 -4.749 -9.005 1.00 89.75 213 VAL A CA 1
ATOM 1693 C C . VAL A 1 213 ? 2.870 -5.251 -9.798 1.00 89.75 213 VAL A C 1
ATOM 1695 O O . VAL A 1 213 ? 2.759 -6.242 -10.519 1.00 89.75 213 VAL A O 1
ATOM 1698 N N . LEU A 1 214 ? 4.038 -4.623 -9.638 1.00 93.50 214 LEU A N 1
ATOM 1699 C CA . LEU A 1 214 ? 5.264 -5.053 -10.315 1.00 93.50 214 LEU A CA 1
ATOM 1700 C C . LEU A 1 214 ? 5.720 -6.441 -9.848 1.00 93.50 214 LEU A C 1
ATOM 1702 O O . LEU A 1 214 ? 6.027 -7.290 -10.683 1.00 93.50 214 LEU A O 1
ATOM 1706 N N . ARG A 1 215 ? 5.686 -6.716 -8.537 1.00 94.31 215 ARG A N 1
ATOM 1707 C CA . ARG A 1 215 ? 5.978 -8.055 -7.996 1.00 94.31 215 ARG A CA 1
ATOM 1708 C C . ARG A 1 215 ? 5.031 -9.107 -8.547 1.00 94.31 215 ARG A C 1
ATOM 1710 O O . ARG A 1 215 ? 5.480 -10.177 -8.940 1.00 94.31 215 ARG A O 1
ATOM 1717 N N . MET A 1 216 ? 3.736 -8.806 -8.629 1.00 92.25 216 MET A N 1
ATOM 1718 C CA . MET A 1 216 ? 2.752 -9.711 -9.224 1.00 92.25 216 MET A CA 1
ATOM 1719 C C . MET A 1 216 ? 3.133 -10.090 -10.657 1.00 92.25 216 MET A C 1
ATOM 1721 O O . MET A 1 216 ? 3.115 -11.273 -10.991 1.00 92.25 216 MET A O 1
ATOM 1725 N N . LEU A 1 217 ? 3.526 -9.117 -11.485 1.00 91.94 217 LEU A N 1
ATOM 1726 C CA . LEU A 1 217 ? 3.962 -9.381 -12.857 1.00 91.94 217 LEU A CA 1
ATOM 1727 C C . LEU A 1 217 ? 5.243 -10.217 -12.914 1.00 91.94 217 LEU A C 1
ATOM 1729 O O . LEU A 1 217 ? 5.289 -11.187 -13.668 1.00 91.94 217 LEU A O 1
ATOM 1733 N N . VAL A 1 218 ? 6.253 -9.891 -12.103 1.00 94.88 218 VAL A N 1
ATOM 1734 C CA . VAL A 1 218 ? 7.500 -10.670 -12.022 1.00 94.88 218 VAL A CA 1
ATOM 1735 C C . VAL A 1 218 ? 7.212 -12.120 -11.629 1.00 94.88 218 VAL A C 1
ATOM 1737 O O . VAL A 1 218 ? 7.656 -13.042 -12.310 1.00 94.88 218 VAL A O 1
ATOM 1740 N N . LEU A 1 219 ? 6.416 -12.343 -10.582 1.00 92.88 219 LEU A N 1
ATOM 1741 C CA . LEU A 1 219 ? 6.066 -13.685 -10.110 1.00 92.88 219 LEU A CA 1
ATOM 1742 C C . LEU A 1 219 ? 5.275 -14.488 -11.158 1.00 92.88 219 LEU A C 1
ATOM 1744 O O . LEU A 1 219 ? 5.497 -15.691 -11.303 1.00 92.88 219 LEU A O 1
ATOM 1748 N N . LEU A 1 220 ? 4.385 -13.839 -11.919 1.00 89.56 220 LEU A N 1
ATOM 1749 C CA . LEU A 1 220 ? 3.681 -14.466 -13.045 1.00 89.56 220 LEU A CA 1
ATOM 1750 C C . LEU A 1 220 ? 4.647 -14.855 -14.171 1.00 89.56 220 LEU A C 1
ATOM 1752 O O . LEU A 1 220 ? 4.568 -15.968 -14.684 1.00 89.56 220 LEU A O 1
ATOM 1756 N N . MET A 1 221 ? 5.587 -13.975 -14.528 1.00 91.31 221 MET A N 1
ATOM 1757 C CA . MET A 1 221 ? 6.579 -14.240 -15.577 1.00 91.31 221 MET A CA 1
ATOM 1758 C C . MET A 1 221 ? 7.581 -15.334 -15.192 1.00 91.31 221 MET A C 1
ATOM 1760 O O . MET A 1 221 ? 8.013 -16.090 -16.060 1.00 91.31 221 MET A O 1
ATOM 1764 N N . LYS A 1 222 ? 7.900 -15.475 -13.900 1.00 93.94 222 LYS A N 1
ATOM 1765 C CA . LYS A 1 222 ? 8.692 -16.599 -13.375 1.00 93.94 222 LYS A CA 1
ATOM 1766 C C . LYS A 1 222 ? 7.922 -17.921 -13.303 1.00 93.94 222 LYS A C 1
ATOM 1768 O O . LYS A 1 222 ? 8.536 -18.962 -13.085 1.00 93.94 222 LYS A O 1
ATOM 1773 N N . GLY A 1 223 ? 6.595 -17.895 -13.440 1.00 91.12 223 GLY A N 1
ATOM 1774 C CA . GLY A 1 223 ? 5.743 -19.065 -13.222 1.00 91.12 223 GLY A CA 1
ATOM 1775 C C . GLY A 1 223 ? 5.575 -19.452 -11.747 1.00 91.12 223 GLY A C 1
ATOM 1776 O O . GLY A 1 223 ? 5.148 -20.564 -11.453 1.00 91.12 223 GLY A O 1
ATOM 1777 N N . GLU A 1 224 ? 5.889 -18.551 -10.810 1.00 90.75 224 GLU A N 1
ATOM 1778 C CA . GLU A 1 224 ? 5.685 -18.766 -9.368 1.00 90.75 224 GLU A CA 1
ATOM 1779 C C . GLU A 1 224 ? 4.220 -18.582 -8.943 1.00 90.75 224 GLU A C 1
ATOM 1781 O O . GLU A 1 224 ? 3.810 -19.015 -7.862 1.00 90.75 224 GLU A O 1
ATOM 1786 N N . ILE A 1 225 ? 3.423 -17.935 -9.795 1.00 86.56 225 ILE A N 1
ATOM 1787 C CA . ILE A 1 225 ? 1.972 -17.836 -9.669 1.00 86.56 225 ILE A CA 1
ATOM 1788 C C . ILE A 1 225 ? 1.352 -18.613 -10.829 1.00 86.56 225 ILE A C 1
ATOM 1790 O O . ILE A 1 225 ? 1.671 -18.318 -11.984 1.00 86.56 225 ILE A O 1
ATOM 1794 N N . PRO A 1 226 ? 0.450 -19.576 -10.567 1.00 82.81 226 PRO A N 1
ATOM 1795 C CA . PRO A 1 226 ? -0.254 -20.246 -11.640 1.00 82.81 226 PRO A CA 1
ATOM 1796 C C . PRO A 1 226 ? -1.126 -19.230 -12.378 1.00 82.81 226 PRO A C 1
ATOM 1798 O O . PRO A 1 226 ? -2.017 -18.588 -11.816 1.00 82.81 226 PRO A O 1
ATOM 1801 N N . VAL A 1 227 ? -0.870 -19.099 -13.672 1.00 80.50 227 VAL A N 1
ATOM 1802 C CA . VAL A 1 227 ? -1.798 -18.470 -14.602 1.00 80.50 227 VAL A CA 1
ATOM 1803 C C . VAL A 1 227 ? -2.999 -19.417 -14.673 1.00 80.50 227 VAL A C 1
ATOM 1805 O O . VAL A 1 227 ? -2.833 -20.550 -15.121 1.00 80.50 227 VAL A O 1
ATOM 1808 N N . ASN A 1 228 ? -4.157 -19.020 -14.126 1.00 68.94 228 ASN A N 1
ATOM 1809 C CA . ASN A 1 228 ? -5.320 -19.903 -13.946 1.00 68.94 228 ASN A CA 1
ATOM 1810 C C . ASN A 1 228 ? -5.554 -20.811 -15.166 1.00 68.94 228 ASN A C 1
ATOM 1812 O O . ASN A 1 228 ? -5.549 -20.357 -16.312 1.00 68.94 228 ASN A O 1
ATOM 1816 N N . ALA A 1 229 ? -5.789 -22.101 -14.905 1.00 50.75 229 ALA A N 1
ATOM 1817 C CA . ALA A 1 229 ? -5.860 -23.158 -15.917 1.00 50.75 229 ALA A CA 1
ATOM 1818 C C . ALA A 1 229 ? -7.059 -23.047 -16.884 1.00 50.75 229 ALA A C 1
ATOM 1820 O O . ALA A 1 229 ? -7.182 -23.855 -17.801 1.00 50.75 229 ALA A O 1
ATOM 1821 N N . SER A 1 230 ? -7.937 -22.053 -16.716 1.00 60.09 230 SER A N 1
ATOM 1822 C CA . SER A 1 230 ? -9.160 -21.840 -17.504 1.00 60.09 230 SER A CA 1
ATOM 1823 C C . SER A 1 230 ? -8.919 -21.303 -18.931 1.00 60.09 230 SER A C 1
ATOM 1825 O O . SER A 1 230 ? -9.816 -20.736 -19.547 1.00 60.09 230 SER A O 1
ATOM 1827 N N . GLY A 1 231 ? -7.724 -21.496 -19.499 1.00 66.38 231 GLY A N 1
ATOM 1828 C CA . GLY A 1 231 ? -7.393 -21.210 -20.904 1.00 66.38 231 GLY A CA 1
ATOM 1829 C C . GLY A 1 231 ? -7.152 -19.735 -21.251 1.00 66.38 231 GLY A C 1
ATOM 1830 O O . GLY A 1 231 ? -6.382 -19.457 -22.164 1.00 66.38 231 GLY A O 1
ATOM 1831 N N . ASN A 1 232 ? -7.723 -18.787 -20.500 1.00 71.00 232 ASN A N 1
ATOM 1832 C CA . ASN A 1 232 ? -7.615 -17.350 -20.797 1.00 71.00 232 ASN A CA 1
ATOM 1833 C C . ASN A 1 232 ? -6.500 -16.604 -20.052 1.00 71.00 232 ASN A C 1
ATOM 1835 O O . ASN A 1 232 ? -6.251 -15.440 -20.357 1.00 71.00 232 ASN A O 1
ATOM 1839 N N . GLY A 1 233 ? -5.812 -17.224 -19.092 1.00 72.81 233 GLY A N 1
ATOM 1840 C CA . GLY A 1 233 ? -4.896 -16.485 -18.218 1.00 72.81 233 GLY A CA 1
ATOM 1841 C C . GLY A 1 233 ? -3.704 -15.824 -18.935 1.00 72.81 233 GLY A C 1
ATOM 1842 O O . GLY A 1 233 ? -3.223 -14.794 -18.469 1.00 72.81 233 GLY A O 1
ATOM 1843 N N . GLY A 1 234 ? -3.273 -16.349 -20.090 1.00 80.62 234 GLY A N 1
ATOM 1844 C CA . GLY A 1 234 ? -2.238 -15.712 -20.916 1.00 80.62 234 GLY A CA 1
ATOM 1845 C C . GLY A 1 234 ? -2.671 -14.345 -21.455 1.00 80.62 234 GLY A C 1
ATOM 1846 O O . GLY A 1 234 ? -1.955 -13.364 -21.287 1.00 80.62 234 GLY A O 1
ATOM 1847 N N . ALA A 1 235 ? -3.893 -14.250 -21.990 1.00 81.06 235 ALA A N 1
ATOM 1848 C CA . ALA A 1 235 ? -4.441 -12.990 -22.492 1.00 81.06 235 ALA A CA 1
ATOM 1849 C C . ALA A 1 235 ? -4.592 -11.943 -21.377 1.00 81.06 235 ALA A C 1
ATOM 1851 O O . ALA A 1 235 ? -4.343 -10.762 -21.597 1.00 81.06 235 ALA A O 1
ATOM 1852 N N . VAL A 1 236 ? -4.948 -12.378 -20.163 1.00 75.38 236 VAL A N 1
ATOM 1853 C CA . VAL A 1 236 ? -5.038 -11.493 -18.990 1.00 75.38 236 VAL A CA 1
ATOM 1854 C C . VAL A 1 236 ? -3.672 -10.940 -18.606 1.00 75.38 236 VAL A C 1
ATOM 1856 O O . VAL A 1 236 ? -3.550 -9.748 -18.329 1.00 75.38 236 VAL A O 1
ATOM 1859 N N . LEU A 1 237 ? -2.646 -11.794 -18.587 1.00 80.44 237 LEU A N 1
ATOM 1860 C CA . LEU A 1 237 ? -1.280 -11.370 -18.297 1.00 80.44 237 LEU A CA 1
ATOM 1861 C C . LEU A 1 237 ? -0.797 -10.349 -19.331 1.00 80.44 237 LEU A C 1
ATOM 1863 O O . LEU A 1 237 ? -0.282 -9.302 -18.945 1.00 80.44 237 LEU A O 1
ATOM 1867 N N . ASP A 1 238 ? -1.013 -10.614 -20.619 1.00 84.00 238 ASP A N 1
ATOM 1868 C CA . ASP A 1 238 ? -0.643 -9.691 -21.695 1.00 84.00 238 ASP A CA 1
ATOM 1869 C C . ASP A 1 238 ? -1.385 -8.356 -21.575 1.00 84.00 238 ASP A C 1
ATOM 1871 O O . ASP A 1 238 ? -0.788 -7.289 -21.734 1.00 84.00 238 ASP A O 1
ATOM 1875 N N . HIS A 1 239 ? -2.669 -8.393 -21.210 1.00 81.38 239 HIS A N 1
ATOM 1876 C CA . HIS A 1 239 ? -3.450 -7.186 -20.966 1.00 81.38 239 HIS A CA 1
ATOM 1877 C C . HIS A 1 239 ? -2.899 -6.396 -19.771 1.00 81.38 239 HIS A C 1
ATOM 1879 O O . HIS A 1 239 ? -2.681 -5.192 -19.867 1.00 81.38 239 HIS A O 1
ATOM 1885 N N . MET A 1 240 ? -2.597 -7.063 -18.656 1.00 76.62 240 MET A N 1
ATOM 1886 C CA . MET A 1 240 ? -2.008 -6.426 -17.474 1.00 76.62 240 MET A CA 1
ATOM 1887 C C . MET A 1 240 ? -0.641 -5.806 -17.768 1.00 76.62 240 MET A C 1
ATOM 1889 O O . MET A 1 240 ? -0.386 -4.678 -17.346 1.00 76.62 240 MET A O 1
ATOM 1893 N N . LYS A 1 241 ? 0.215 -6.498 -18.529 1.00 82.38 241 LYS A N 1
ATOM 1894 C CA . LYS A 1 241 ? 1.493 -5.950 -19.005 1.00 82.38 241 LYS A CA 1
ATOM 1895 C C . LYS A 1 241 ? 1.275 -4.698 -19.840 1.00 82.38 241 LYS A C 1
ATOM 1897 O O . LYS A 1 241 ? 1.885 -3.670 -19.560 1.00 82.38 241 LYS A O 1
ATOM 1902 N N . TYR A 1 242 ? 0.363 -4.759 -20.812 1.00 85.19 242 TYR A N 1
ATOM 1903 C CA . TYR A 1 242 ? 0.006 -3.609 -21.638 1.00 85.19 242 TYR A CA 1
ATOM 1904 C C . TYR A 1 242 ? -0.425 -2.406 -20.789 1.00 85.19 242 TYR A C 1
ATOM 1906 O O . TYR A 1 242 ? 0.034 -1.294 -21.037 1.00 85.19 242 TYR A O 1
ATOM 1914 N N . HIS A 1 243 ? -1.236 -2.616 -19.749 1.00 78.94 243 HIS A N 1
ATOM 1915 C CA . HIS A 1 243 ? -1.672 -1.530 -18.865 1.00 78.94 243 HIS A CA 1
ATOM 1916 C C . HIS A 1 243 ? -0.564 -0.973 -17.994 1.00 78.94 243 HIS A C 1
ATOM 1918 O O . HIS A 1 243 ? -0.463 0.242 -17.865 1.00 78.94 243 HIS A O 1
ATOM 1924 N N . VAL A 1 244 ? 0.300 -1.820 -17.434 1.00 77.75 244 VAL A N 1
ATOM 1925 C CA . VAL A 1 244 ? 1.472 -1.330 -16.698 1.00 77.75 244 VAL A CA 1
ATOM 1926 C C . VAL A 1 244 ? 2.397 -0.543 -17.626 1.00 77.75 244 VAL A C 1
ATOM 1928 O O . VAL A 1 244 ? 2.867 0.522 -17.241 1.00 77.75 244 VAL A O 1
ATOM 1931 N N . HIS A 1 245 ? 2.599 -0.982 -18.870 1.00 80.31 245 HIS A N 1
ATOM 1932 C CA . HIS A 1 245 ? 3.355 -0.216 -19.864 1.00 80.31 245 HIS A CA 1
ATOM 1933 C C . HIS A 1 245 ? 2.701 1.124 -20.181 1.00 80.31 245 HIS A C 1
ATOM 1935 O O . HIS A 1 245 ? 3.368 2.156 -20.123 1.00 80.31 245 HIS A O 1
ATOM 1941 N N . HIS A 1 246 ? 1.399 1.119 -20.475 1.00 80.44 246 HIS A N 1
ATOM 1942 C CA . HIS A 1 246 ? 0.639 2.335 -20.742 1.00 80.44 246 HIS A CA 1
ATOM 1943 C C . HIS A 1 246 ? 0.753 3.314 -19.580 1.00 80.44 246 HIS A C 1
ATOM 1945 O O . HIS A 1 246 ? 1.033 4.489 -19.786 1.00 80.44 246 HIS A O 1
ATOM 1951 N N . TRP A 1 247 ? 0.637 2.808 -18.356 1.00 77.50 247 TRP A N 1
ATOM 1952 C CA . TRP A 1 247 ? 0.747 3.614 -17.159 1.00 77.50 247 TRP A CA 1
ATOM 1953 C C . TRP A 1 247 ? 2.119 4.257 -17.011 1.00 77.50 247 TRP A C 1
ATOM 1955 O O . TRP A 1 247 ? 2.201 5.447 -16.749 1.00 77.50 247 TRP A O 1
ATOM 1965 N N . ILE A 1 248 ? 3.207 3.516 -17.231 1.00 74.44 248 ILE A N 1
ATOM 1966 C CA . ILE A 1 248 ? 4.568 4.078 -17.186 1.00 74.44 248 ILE A CA 1
ATOM 1967 C C . ILE A 1 248 ? 4.724 5.190 -18.215 1.00 74.44 248 ILE A C 1
ATOM 1969 O O . ILE A 1 248 ? 5.291 6.243 -17.917 1.00 74.44 248 ILE A O 1
ATOM 1973 N N . VAL A 1 249 ? 4.184 4.972 -19.413 1.00 77.38 249 VAL A N 1
ATOM 1974 C CA . VAL A 1 249 ? 4.193 5.969 -20.479 1.00 77.38 249 VAL A CA 1
ATOM 1975 C C . VAL A 1 249 ? 3.375 7.198 -20.072 1.00 77.38 249 VAL A C 1
ATOM 1977 O O . VAL A 1 249 ? 3.851 8.317 -20.248 1.00 77.38 249 VAL A O 1
ATOM 1980 N N . GLU A 1 250 ? 2.189 7.034 -19.489 1.00 75.38 250 GLU A N 1
ATOM 1981 C CA . GLU A 1 250 ? 1.371 8.149 -18.994 1.00 75.38 250 GLU A CA 1
ATOM 1982 C C . GLU A 1 250 ? 2.057 8.909 -17.853 1.00 75.38 250 GLU A C 1
ATOM 1984 O O . GLU A 1 250 ? 2.145 10.135 -17.921 1.00 75.38 250 GLU A O 1
ATOM 1989 N N . CYS A 1 251 ? 2.649 8.201 -16.885 1.00 67.94 251 CYS A N 1
ATOM 1990 C CA . CYS A 1 251 ? 3.456 8.771 -15.801 1.00 67.94 251 CYS A CA 1
ATOM 1991 C C . CYS A 1 251 ? 4.650 9.587 -16.312 1.00 67.94 251 CYS A C 1
ATOM 1993 O O . CYS A 1 251 ? 5.102 10.500 -15.631 1.00 67.94 251 CYS A O 1
ATOM 1995 N N . SER A 1 252 ? 5.196 9.245 -17.483 1.00 65.75 252 SER A N 1
ATOM 1996 C CA . SER A 1 252 ? 6.301 9.997 -18.091 1.00 65.75 252 SER A CA 1
ATOM 1997 C C . SER A 1 252 ? 5.846 11.235 -18.872 1.00 65.75 252 SER A C 1
ATOM 1999 O O . SER A 1 252 ? 6.654 12.118 -19.135 1.00 65.75 252 SER A O 1
ATOM 2001 N N . LYS A 1 253 ? 4.564 11.313 -19.255 1.00 71.19 253 LYS A N 1
ATOM 2002 C CA . LYS A 1 253 ? 4.000 12.424 -20.043 1.00 71.19 253 LYS A CA 1
ATOM 2003 C C . LYS A 1 253 ? 3.307 13.468 -19.183 1.00 71.19 253 LYS A C 1
ATOM 2005 O O . LYS A 1 253 ? 3.374 14.658 -19.481 1.00 71.19 253 LYS A O 1
ATOM 2010 N N . HIS A 1 254 ? 2.602 13.017 -18.156 1.00 62.00 254 HIS A N 1
ATOM 2011 C CA . HIS A 1 254 ? 1.855 13.875 -17.261 1.00 62.00 254 HIS A CA 1
ATOM 2012 C C . HIS A 1 254 ? 2.699 14.073 -16.014 1.00 62.00 254 HIS A C 1
ATOM 2014 O O . HIS A 1 254 ? 2.979 13.122 -15.293 1.00 62.00 254 HIS A O 1
ATOM 2020 N N . ASN A 1 255 ? 3.110 15.317 -15.767 1.00 60.09 255 ASN A N 1
ATOM 2021 C CA . ASN A 1 255 ? 3.873 15.736 -14.587 1.00 60.09 255 ASN A CA 1
ATOM 2022 C C . ASN A 1 255 ? 3.021 15.648 -13.293 1.00 60.09 255 ASN A C 1
ATOM 2024 O O . ASN A 1 255 ? 3.117 16.485 -12.400 1.00 60.09 255 ASN A O 1
ATOM 2028 N N . GLU A 1 256 ? 2.118 14.668 -13.213 1.00 64.94 256 GLU A N 1
ATOM 2029 C CA . GLU A 1 256 ? 1.298 14.374 -12.053 1.00 64.94 256 GLU A CA 1
ATOM 2030 C C . GLU A 1 256 ? 2.194 13.772 -10.973 1.00 64.94 256 GLU A C 1
ATOM 2032 O O . GLU A 1 256 ? 2.596 12.605 -11.022 1.00 64.94 256 GLU A O 1
ATOM 2037 N N . ALA A 1 257 ? 2.520 14.614 -9.993 1.00 65.31 257 ALA A N 1
ATOM 2038 C CA . ALA A 1 257 ? 3.477 14.325 -8.932 1.00 65.31 257 ALA A CA 1
ATOM 2039 C C . ALA A 1 257 ? 3.197 13.002 -8.193 1.00 65.31 257 ALA A C 1
ATOM 2041 O O . ALA A 1 257 ? 4.135 12.316 -7.777 1.00 65.31 257 ALA A O 1
ATOM 2042 N N . ASP A 1 258 ? 1.927 12.612 -8.062 1.00 71.62 258 ASP A N 1
ATOM 2043 C CA . ASP A 1 258 ? 1.531 11.432 -7.295 1.00 71.62 258 ASP A CA 1
ATOM 2044 C C . ASP A 1 258 ? 1.898 10.124 -7.996 1.00 71.62 258 ASP A C 1
ATOM 2046 O O . ASP A 1 258 ? 2.500 9.240 -7.385 1.00 71.62 258 ASP A O 1
ATOM 2050 N N . HIS A 1 259 ? 1.606 10.010 -9.290 1.00 70.88 259 HIS A N 1
ATOM 2051 C CA . HIS A 1 259 ? 1.924 8.829 -10.089 1.00 70.88 259 HIS A CA 1
ATOM 2052 C C . HIS A 1 259 ? 3.436 8.613 -10.209 1.00 70.88 259 HIS A C 1
ATOM 2054 O O . HIS A 1 259 ? 3.944 7.502 -10.009 1.00 70.88 259 HIS A O 1
ATOM 2060 N N . TYR A 1 260 ? 4.165 9.707 -10.436 1.00 75.25 260 TYR A N 1
ATOM 2061 C CA . TYR A 1 260 ? 5.621 9.726 -10.471 1.00 75.25 260 TYR A CA 1
ATOM 2062 C C . TYR A 1 260 ? 6.225 9.178 -9.173 1.00 75.25 260 TYR A C 1
ATOM 2064 O O . TYR A 1 260 ? 7.099 8.306 -9.194 1.00 75.25 260 TYR A O 1
ATOM 2072 N N . LYS A 1 261 ? 5.714 9.640 -8.025 1.00 82.12 261 LYS A N 1
ATOM 2073 C CA . LYS A 1 261 ? 6.208 9.254 -6.701 1.00 82.12 261 LYS A CA 1
ATOM 2074 C C . LYS A 1 261 ? 6.070 7.752 -6.439 1.00 82.12 261 LYS A C 1
ATOM 2076 O O . LYS A 1 261 ? 6.974 7.162 -5.847 1.00 82.12 261 LYS A O 1
ATOM 2081 N N . LYS A 1 262 ? 4.989 7.118 -6.907 1.00 85.88 262 LYS A N 1
ATOM 2082 C CA . LYS A 1 262 ? 4.757 5.672 -6.719 1.00 85.88 262 LYS A CA 1
ATOM 2083 C C . LYS A 1 262 ? 5.778 4.830 -7.478 1.00 85.88 262 LYS A C 1
ATOM 2085 O O . LYS A 1 262 ? 6.393 3.943 -6.886 1.00 85.88 262 LYS A O 1
ATOM 2090 N N . MET A 1 263 ? 6.016 5.130 -8.757 1.00 87.94 263 MET A N 1
ATOM 2091 C CA . MET A 1 263 ? 7.042 4.423 -9.530 1.00 87.94 263 MET A CA 1
ATOM 2092 C C . MET A 1 263 ? 8.439 4.671 -8.950 1.00 87.94 263 MET A C 1
ATOM 2094 O O . MET A 1 263 ? 9.236 3.745 -8.801 1.00 87.94 263 MET A O 1
ATOM 2098 N N . TRP A 1 264 ? 8.716 5.913 -8.548 1.00 88.00 264 TRP A N 1
ATOM 2099 C CA . TRP A 1 264 ? 9.992 6.280 -7.944 1.00 88.00 264 TRP A CA 1
ATOM 2100 C C . TRP A 1 264 ? 10.300 5.490 -6.672 1.00 88.00 264 TRP A C 1
ATOM 2102 O O . TRP A 1 264 ? 11.429 5.032 -6.496 1.00 88.00 264 TRP A O 1
ATOM 2112 N N . SER A 1 265 ? 9.284 5.281 -5.827 1.00 89.25 265 SER A N 1
ATOM 2113 C CA . SER A 1 265 ? 9.401 4.544 -4.564 1.00 89.25 265 SER A CA 1
ATOM 2114 C C . SER A 1 265 ? 9.638 3.039 -4.713 1.00 89.25 265 SER A C 1
ATOM 2116 O O . SER A 1 265 ? 9.983 2.387 -3.729 1.00 89.25 265 SER A O 1
ATOM 2118 N N . CYS A 1 266 ? 9.478 2.473 -5.914 1.00 92.44 266 CYS A N 1
ATOM 2119 C CA . CYS A 1 266 ? 9.695 1.046 -6.123 1.00 92.44 266 CYS A CA 1
ATOM 2120 C C . CYS A 1 266 ? 11.188 0.685 -5.973 1.00 92.44 266 CYS A C 1
ATOM 2122 O O . CYS A 1 266 ? 12.047 1.418 -6.492 1.00 92.44 266 CYS A O 1
ATOM 2124 N N . PRO A 1 267 ? 11.519 -0.452 -5.322 1.00 93.88 267 PRO A N 1
ATOM 2125 C CA . PRO A 1 267 ? 12.897 -0.906 -5.186 1.00 93.88 267 PRO A CA 1
ATOM 2126 C C . PRO A 1 267 ? 13.581 -1.063 -6.543 1.00 93.88 267 PRO A C 1
ATOM 2128 O O . PRO A 1 267 ? 13.038 -1.656 -7.475 1.00 93.88 267 PRO A O 1
ATOM 2131 N N . SER A 1 268 ? 14.808 -0.562 -6.655 1.00 94.19 268 SER A N 1
ATOM 2132 C CA . SER A 1 268 ? 15.566 -0.608 -7.908 1.00 94.19 268 SER A CA 1
ATOM 2133 C C . SER A 1 268 ? 15.875 -2.039 -8.371 1.00 94.19 268 SER A C 1
ATOM 2135 O O . SER A 1 268 ? 15.931 -2.283 -9.573 1.00 94.19 268 SER A O 1
ATOM 2137 N N . SER A 1 269 ? 16.011 -2.992 -7.440 1.00 94.81 269 SER A N 1
ATOM 2138 C CA . SER A 1 269 ? 16.156 -4.421 -7.749 1.00 94.81 269 SER A CA 1
ATOM 2139 C C . SER A 1 269 ? 14.936 -4.973 -8.489 1.00 94.81 269 SER A C 1
ATOM 2141 O O . SER A 1 269 ? 15.097 -5.612 -9.523 1.00 94.81 269 SER A O 1
ATOM 2143 N N . LEU A 1 270 ? 13.727 -4.658 -8.017 1.00 95.69 270 LEU A N 1
ATOM 2144 C CA . LEU A 1 270 ? 12.473 -5.074 -8.644 1.00 95.69 270 LEU A CA 1
ATOM 2145 C C . LEU A 1 270 ? 12.297 -4.454 -10.037 1.00 95.69 270 LEU A C 1
ATOM 2147 O O . LEU A 1 270 ? 11.858 -5.125 -10.965 1.00 95.69 270 LEU A O 1
ATOM 2151 N N . LEU A 1 271 ? 12.664 -3.180 -10.206 1.00 95.75 271 LEU A N 1
ATOM 2152 C CA . LEU A 1 271 ? 12.596 -2.496 -11.504 1.00 95.75 271 LEU A CA 1
ATOM 2153 C C . LEU A 1 271 ? 13.594 -3.083 -12.512 1.00 95.75 271 LEU A C 1
ATOM 2155 O O . LEU A 1 271 ? 13.265 -3.226 -13.691 1.00 95.75 271 LEU A O 1
ATOM 2159 N N . CYS A 1 272 ? 14.794 -3.452 -12.053 1.00 96.50 272 CYS A N 1
ATOM 2160 C CA . CYS A 1 272 ? 15.783 -4.150 -12.873 1.00 96.50 272 CYS A CA 1
ATOM 2161 C C . CYS A 1 272 ? 15.306 -5.560 -13.246 1.00 96.50 272 CYS A C 1
ATOM 2163 O O . CYS A 1 272 ? 15.383 -5.950 -14.408 1.00 96.50 272 CYS A O 1
ATOM 2165 N N . GLU A 1 273 ? 14.728 -6.293 -12.296 1.00 96.19 273 GLU A N 1
ATOM 2166 C CA . GLU A 1 273 ? 14.161 -7.619 -12.536 1.00 96.19 273 GLU A CA 1
ATOM 2167 C C . GLU A 1 273 ? 12.995 -7.587 -13.534 1.00 96.19 273 GLU A C 1
ATOM 2169 O O . GLU A 1 273 ? 12.959 -8.383 -14.471 1.00 96.19 273 GLU A O 1
ATOM 2174 N N . MET A 1 274 ? 12.084 -6.621 -13.404 1.00 95.81 274 MET A N 1
ATOM 2175 C CA . MET A 1 274 ? 11.012 -6.407 -14.377 1.00 95.81 274 MET A CA 1
ATOM 2176 C C . MET A 1 274 ? 11.579 -6.066 -15.765 1.00 95.81 274 MET A C 1
ATOM 2178 O O . MET A 1 274 ? 11.149 -6.638 -16.764 1.00 95.81 274 MET A O 1
ATOM 2182 N N . SER A 1 275 ? 12.597 -5.199 -15.828 1.00 96.62 275 SER A N 1
ATOM 2183 C CA . SER A 1 275 ? 13.287 -4.839 -17.078 1.00 96.62 275 SER A CA 1
ATOM 2184 C C . SER A 1 275 ? 13.987 -6.032 -17.735 1.00 96.62 275 SER A C 1
ATOM 2186 O O . SER A 1 275 ? 14.064 -6.111 -18.959 1.00 96.62 275 SER A O 1
ATOM 2188 N N . ALA A 1 276 ? 14.484 -6.977 -16.935 1.00 96.69 276 ALA A N 1
ATOM 2189 C CA . ALA A 1 276 ? 15.091 -8.205 -17.428 1.00 96.69 276 ALA A CA 1
ATOM 2190 C C . ALA A 1 276 ? 14.073 -9.131 -18.103 1.00 96.69 276 ALA A C 1
ATOM 2192 O O . ALA A 1 276 ? 14.417 -9.787 -19.085 1.00 96.69 276 ALA A O 1
ATOM 2193 N N . MET A 1 277 ? 12.843 -9.180 -17.591 1.00 95.19 277 MET A N 1
ATOM 2194 C CA . MET A 1 277 ? 11.791 -10.067 -18.095 1.00 95.19 277 MET A CA 1
ATOM 2195 C C . MET A 1 277 ? 10.959 -9.457 -19.222 1.00 95.19 277 MET A C 1
ATOM 2197 O O . MET A 1 277 ? 10.387 -10.198 -20.021 1.00 95.19 277 MET A O 1
ATOM 2201 N N . ASP A 1 278 ? 10.884 -8.129 -19.293 1.00 94.62 278 ASP A N 1
ATOM 2202 C CA . ASP A 1 278 ? 10.080 -7.415 -20.277 1.00 94.62 278 ASP A CA 1
ATOM 2203 C C . ASP A 1 278 ? 10.874 -6.255 -20.898 1.00 94.62 278 ASP A C 1
ATOM 2205 O O . ASP A 1 278 ? 11.100 -5.206 -20.290 1.00 94.62 278 ASP A O 1
ATOM 2209 N N . THR A 1 279 ? 11.312 -6.445 -22.144 1.00 94.44 279 THR A N 1
ATOM 2210 C CA . THR A 1 279 ? 12.094 -5.440 -22.877 1.00 94.44 279 THR A CA 1
ATOM 2211 C C . THR A 1 279 ? 11.299 -4.155 -23.110 1.00 94.44 279 THR A C 1
ATOM 2213 O O . THR A 1 279 ? 11.871 -3.069 -23.035 1.00 94.44 279 THR A O 1
ATOM 2216 N N . LEU A 1 280 ? 9.984 -4.253 -23.333 1.00 92.62 280 LEU A N 1
ATOM 2217 C CA . LEU A 1 280 ? 9.137 -3.080 -23.541 1.00 92.62 280 LEU A CA 1
ATOM 2218 C C . LEU A 1 280 ? 8.986 -2.283 -22.238 1.00 92.62 280 LEU A C 1
ATOM 2220 O O . LEU A 1 280 ? 9.019 -1.051 -22.261 1.00 92.62 280 LEU A O 1
ATOM 2224 N N . PHE A 1 281 ? 8.896 -2.964 -21.091 1.00 94.12 281 PHE A N 1
ATOM 2225 C CA . PHE A 1 281 ? 8.992 -2.305 -19.787 1.00 94.12 281 PHE A CA 1
ATOM 2226 C C . PHE A 1 281 ? 10.318 -1.554 -19.643 1.00 94.12 281 PHE A C 1
ATOM 2228 O O . PHE A 1 281 ? 10.314 -0.390 -19.247 1.00 94.12 281 PHE A O 1
ATOM 2235 N N . CYS A 1 282 ? 11.443 -2.196 -19.983 1.00 95.62 282 CYS A N 1
ATOM 2236 C CA . CYS A 1 282 ? 12.770 -1.589 -19.879 1.00 95.62 282 CYS A CA 1
ATOM 2237 C C . CYS A 1 282 ? 12.869 -0.291 -20.694 1.00 95.62 282 CYS A C 1
ATOM 2239 O O . CYS A 1 282 ? 13.305 0.735 -20.171 1.00 95.62 282 CYS A O 1
ATOM 2241 N N . GLU A 1 283 ? 12.403 -0.301 -21.946 1.00 94.69 283 GLU A N 1
ATOM 2242 C CA . GLU A 1 283 ? 12.383 0.892 -22.800 1.00 94.69 283 GLU A CA 1
ATOM 2243 C C . GLU A 1 283 ? 11.544 2.022 -22.197 1.00 94.69 283 GLU A C 1
ATOM 2245 O O . GLU A 1 283 ? 12.015 3.158 -22.097 1.00 94.69 283 GLU A O 1
ATOM 2250 N N . ASN A 1 284 ? 10.328 1.709 -21.742 1.00 92.50 284 ASN A N 1
ATOM 2251 C CA . ASN A 1 284 ? 9.432 2.691 -21.134 1.00 92.50 284 ASN A CA 1
ATOM 2252 C C . ASN A 1 284 ? 9.999 3.246 -19.822 1.00 92.50 284 ASN A C 1
ATOM 2254 O O . ASN A 1 284 ? 9.895 4.443 -19.557 1.00 92.50 284 ASN A O 1
ATOM 2258 N N . TYR A 1 285 ? 10.636 2.402 -19.011 1.00 94.25 285 TYR A N 1
ATOM 2259 C CA . TYR A 1 285 ? 11.258 2.816 -17.759 1.00 94.25 285 TYR A CA 1
ATOM 2260 C C . TYR A 1 285 ? 12.501 3.688 -17.991 1.00 94.25 285 TYR A C 1
ATOM 2262 O O . TYR A 1 285 ? 12.698 4.675 -17.286 1.00 94.25 285 TYR A O 1
ATOM 2270 N N . LEU A 1 286 ? 13.299 3.405 -19.024 1.00 94.56 286 LEU A N 1
ATOM 2271 C CA . LEU A 1 286 ? 14.394 4.280 -19.449 1.00 94.56 286 LEU A CA 1
ATOM 2272 C C . LEU A 1 286 ? 13.868 5.637 -19.937 1.00 94.56 286 LEU A C 1
ATOM 2274 O O . LEU A 1 286 ? 14.408 6.672 -19.555 1.00 94.56 286 LEU A O 1
ATOM 2278 N N . SER A 1 287 ? 12.785 5.661 -20.717 1.00 91.94 287 SER A N 1
ATOM 2279 C CA . SER A 1 287 ? 12.112 6.910 -21.098 1.00 91.94 287 SER A CA 1
ATOM 2280 C C . SER A 1 287 ? 11.579 7.684 -19.889 1.00 91.94 287 SER A C 1
ATOM 2282 O O . SER A 1 287 ? 11.712 8.907 -19.844 1.00 91.94 287 SER A O 1
ATOM 2284 N N . PHE A 1 288 ? 11.037 6.985 -18.890 1.00 90.50 288 PHE A N 1
ATOM 2285 C CA . PHE A 1 288 ? 10.647 7.581 -17.616 1.00 90.50 288 PHE A CA 1
ATOM 2286 C C . PHE A 1 288 ? 11.856 8.216 -16.915 1.00 90.50 288 PHE A C 1
ATOM 2288 O O . PHE A 1 288 ? 11.823 9.415 -16.658 1.00 90.50 288 PHE A O 1
ATOM 2295 N N . LEU A 1 289 ? 12.956 7.477 -16.710 1.00 91.81 289 LEU A N 1
ATOM 2296 C CA . LEU A 1 289 ? 14.192 8.007 -16.112 1.00 91.81 289 LEU A CA 1
ATOM 2297 C C . LEU A 1 289 ? 14.755 9.201 -16.896 1.00 91.81 289 LEU A C 1
ATOM 2299 O O . LEU A 1 289 ? 15.261 10.148 -16.291 1.00 91.81 289 LEU A O 1
ATOM 2303 N N . HIS A 1 290 ? 14.630 9.193 -18.225 1.00 90.88 290 HIS A N 1
ATOM 2304 C CA . HIS A 1 290 ? 15.010 10.328 -19.057 1.00 90.88 290 HIS A CA 1
ATOM 2305 C C . HIS A 1 290 ? 14.181 11.580 -18.729 1.00 90.88 290 HIS A C 1
ATOM 2307 O O . HIS A 1 290 ? 14.738 12.656 -18.511 1.00 90.88 290 HIS A O 1
ATOM 2313 N N . SER A 1 291 ? 12.859 11.433 -18.605 1.00 86.62 291 SER A N 1
ATOM 2314 C CA . SER A 1 291 ? 11.966 12.519 -18.180 1.00 86.62 291 SER A CA 1
ATOM 2315 C C . SER A 1 291 ? 12.270 13.007 -16.759 1.00 86.62 291 SER A C 1
ATOM 2317 O O . SER A 1 291 ? 12.215 14.204 -16.483 1.00 86.62 291 SER A O 1
ATOM 2319 N N . CYS A 1 292 ? 12.649 12.106 -15.849 1.00 85.75 292 CYS A N 1
ATOM 2320 C CA . CYS A 1 292 ? 13.103 12.466 -14.504 1.00 85.75 292 CYS A CA 1
ATOM 2321 C C . CYS A 1 292 ? 14.349 13.366 -14.548 1.00 85.75 292 CYS A C 1
ATOM 2323 O O . CYS A 1 292 ? 14.449 14.344 -13.805 1.00 85.75 292 CYS A O 1
ATOM 2325 N N . GLY A 1 293 ? 15.296 13.047 -15.437 1.00 86.94 293 GLY A N 1
ATOM 2326 C CA . GLY A 1 293 ? 16.490 13.858 -15.669 1.00 86.94 293 GLY A CA 1
A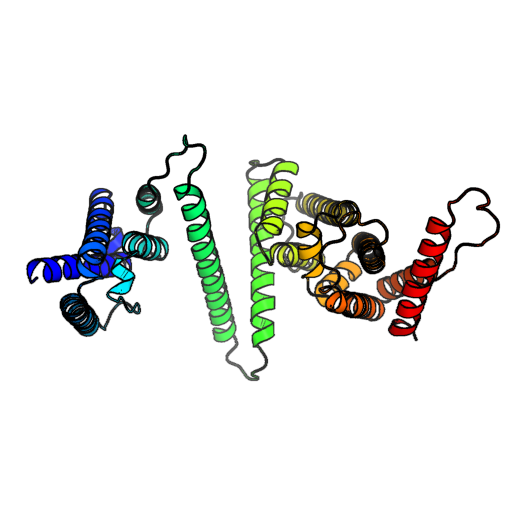TOM 2327 C C . GLY A 1 293 ? 16.177 15.237 -16.257 1.00 86.94 293 GLY A C 1
ATOM 2328 O O . GLY A 1 293 ? 16.844 16.210 -15.915 1.00 86.94 293 GLY A O 1
ATOM 2329 N N . ASP A 1 294 ? 15.128 15.356 -17.070 1.00 84.50 294 ASP A N 1
ATOM 2330 C CA . ASP A 1 294 ? 14.648 16.656 -17.555 1.00 84.50 294 ASP A CA 1
ATOM 2331 C C . ASP A 1 294 ? 14.095 17.531 -16.423 1.00 84.50 294 ASP A C 1
ATOM 2333 O O . ASP A 1 294 ? 14.410 18.725 -16.348 1.00 84.50 294 ASP A O 1
ATOM 2337 N N . GLY A 1 295 ? 13.360 16.919 -15.488 1.00 82.25 295 GLY A N 1
ATOM 2338 C CA . GLY A 1 295 ? 12.873 17.581 -14.277 1.00 82.25 295 GLY A CA 1
ATOM 2339 C C . GLY A 1 295 ? 14.001 18.147 -13.406 1.00 82.25 295 GLY A C 1
ATOM 2340 O O . GLY A 1 295 ? 13.889 19.271 -12.917 1.00 82.25 295 GLY A O 1
ATOM 2341 N N . LEU A 1 296 ? 15.129 17.434 -13.283 1.00 82.25 296 LEU A N 1
ATOM 2342 C CA . LEU A 1 296 ? 16.316 17.906 -12.548 1.00 82.25 296 LEU A CA 1
ATOM 2343 C C . LEU A 1 296 ? 16.899 19.213 -13.094 1.00 82.25 296 LEU A C 1
ATOM 2345 O O . LEU A 1 296 ? 17.486 19.993 -12.345 1.00 82.25 296 LEU A O 1
ATOM 2349 N N . LEU A 1 297 ? 16.778 19.434 -14.401 1.00 80.38 297 LEU A N 1
ATOM 2350 C CA . LEU A 1 297 ? 17.306 20.618 -15.073 1.00 80.38 297 LEU A CA 1
ATOM 2351 C C . LEU A 1 297 ? 16.313 21.787 -15.063 1.00 80.38 297 LEU A C 1
ATOM 2353 O O . LEU A 1 297 ? 16.632 22.855 -15.587 1.00 80.38 297 LEU A O 1
ATOM 2357 N N . GLY A 1 298 ? 15.114 21.595 -14.498 1.00 72.50 298 GLY A N 1
ATOM 2358 C CA . GLY A 1 298 ? 14.020 22.562 -14.575 1.00 72.50 298 GLY A CA 1
ATOM 2359 C C . GLY A 1 298 ? 13.513 22.775 -16.006 1.00 72.50 298 GLY A C 1
ATOM 2360 O O . GLY A 1 298 ? 12.944 23.821 -16.310 1.00 72.50 298 GLY A O 1
ATOM 2361 N N . ILE A 1 299 ? 13.748 21.819 -16.912 1.00 63.97 299 ILE A N 1
ATOM 2362 C CA . ILE A 1 299 ? 13.338 21.924 -18.314 1.00 63.97 299 ILE A CA 1
ATOM 2363 C C . ILE A 1 299 ? 11.892 21.425 -18.423 1.00 63.97 299 ILE A C 1
ATOM 2365 O O . ILE A 1 299 ? 11.639 20.232 -18.301 1.00 63.97 299 ILE A O 1
ATOM 2369 N N . GLY A 1 300 ? 10.944 22.336 -18.675 1.00 57.00 300 GLY A N 1
ATOM 2370 C CA . GLY A 1 300 ? 9.534 21.996 -18.929 1.00 57.00 300 GLY A CA 1
ATOM 2371 C C . GLY A 1 300 ? 8.616 21.967 -17.701 1.00 57.00 300 GLY A C 1
ATOM 2372 O O . GLY A 1 300 ? 7.494 21.481 -17.809 1.00 57.00 300 GLY A O 1
ATOM 2373 N N . CYS A 1 301 ? 9.058 22.485 -16.550 1.00 52.06 301 CYS A N 1
ATOM 2374 C CA . CYS A 1 301 ? 8.222 22.620 -15.357 1.00 52.06 301 CYS A CA 1
ATOM 2375 C C . CYS A 1 301 ? 7.857 24.098 -15.133 1.00 52.06 301 CYS A C 1
ATOM 2377 O O . CYS A 1 301 ? 8.698 24.882 -14.698 1.00 52.06 301 CYS A O 1
ATOM 2379 N N . ASP A 1 302 ? 6.612 24.478 -15.434 1.00 48.16 302 ASP A N 1
ATOM 2380 C CA . ASP A 1 302 ? 6.110 25.853 -15.251 1.00 48.16 302 ASP A CA 1
ATOM 2381 C C . ASP A 1 302 ? 5.852 26.214 -13.770 1.00 48.16 302 ASP A C 1
ATOM 2383 O O . ASP A 1 302 ? 5.553 27.362 -13.441 1.00 48.16 302 ASP A O 1
ATOM 2387 N N . THR A 1 303 ? 5.990 25.255 -12.848 1.00 47.31 303 THR A N 1
ATOM 2388 C CA . THR A 1 303 ? 5.763 25.439 -11.409 1.00 47.31 303 THR A CA 1
ATOM 2389 C C . THR A 1 303 ? 7.092 25.454 -10.651 1.00 47.31 303 THR A C 1
ATOM 2391 O O . THR A 1 303 ? 7.737 24.424 -10.473 1.00 47.31 303 THR A O 1
ATOM 2394 N N . VAL A 1 304 ? 7.507 26.649 -10.224 1.00 42.59 304 VAL A N 1
ATOM 2395 C CA . VAL A 1 304 ? 8.842 26.982 -9.679 1.00 42.59 304 VAL A CA 1
ATOM 2396 C C . VAL A 1 304 ? 8.982 26.720 -8.164 1.00 42.59 304 VAL A C 1
ATOM 2398 O O . VAL A 1 304 ? 9.991 27.076 -7.561 1.00 42.59 304 VAL A O 1
ATOM 2401 N N . GLU A 1 305 ? 8.018 26.079 -7.509 1.00 43.31 305 GLU A N 1
ATOM 2402 C CA . GLU A 1 305 ? 8.052 25.932 -6.047 1.00 43.31 305 GLU A CA 1
ATOM 2403 C C . GLU A 1 305 ? 8.678 24.587 -5.612 1.00 43.31 305 GLU A C 1
ATOM 2405 O O . GLU A 1 305 ? 8.248 23.515 -6.025 1.00 43.31 305 GLU A O 1
ATOM 2410 N N . ASP A 1 306 ? 9.728 24.690 -4.783 1.00 46.00 306 ASP A N 1
ATOM 2411 C CA . ASP A 1 306 ? 10.531 23.643 -4.118 1.00 46.00 306 ASP A CA 1
ATOM 2412 C C . ASP A 1 306 ? 11.678 22.939 -4.877 1.00 46.00 306 ASP A C 1
ATOM 2414 O O . ASP A 1 306 ? 11.768 21.716 -4.986 1.00 46.00 306 ASP A O 1
ATOM 2418 N N . GLN A 1 307 ? 12.696 23.723 -5.250 1.00 45.34 307 GLN A N 1
ATOM 2419 C CA . GLN A 1 307 ? 14.008 23.238 -5.721 1.00 45.34 307 GLN A CA 1
ATOM 2420 C C . GLN A 1 307 ? 14.895 22.567 -4.639 1.00 45.34 307 GLN A C 1
ATOM 2422 O O . GLN A 1 307 ? 15.981 22.079 -4.951 1.00 45.34 307 GLN A O 1
ATOM 2427 N N . THR A 1 308 ? 14.477 22.497 -3.369 1.00 43.84 308 THR A N 1
ATOM 2428 C CA . THR A 1 308 ? 15.320 21.998 -2.257 1.00 43.84 308 THR A CA 1
ATOM 2429 C C . THR A 1 308 ? 15.206 20.492 -1.985 1.00 43.84 308 THR A C 1
ATOM 2431 O O . THR A 1 308 ? 16.076 19.939 -1.312 1.00 43.84 308 THR A O 1
ATOM 2434 N N . SER A 1 309 ? 14.216 19.784 -2.546 1.00 52.19 309 SER A N 1
ATOM 2435 C CA . SER A 1 309 ? 14.076 18.322 -2.368 1.00 52.19 309 SER A CA 1
ATOM 2436 C C . SER A 1 309 ? 14.890 17.481 -3.374 1.00 52.19 309 SER A C 1
ATOM 2438 O O . SER A 1 309 ? 15.078 16.273 -3.184 1.00 52.19 309 SER A O 1
ATOM 2440 N N . TYR A 1 310 ? 15.439 18.112 -4.420 1.00 46.97 310 TYR A N 1
ATOM 2441 C CA . TYR A 1 310 ? 16.020 17.431 -5.586 1.00 46.97 310 TYR A CA 1
ATOM 2442 C C . TYR A 1 310 ? 17.435 16.869 -5.390 1.00 46.97 310 TYR A C 1
ATOM 2444 O O . TYR A 1 310 ? 17.850 16.011 -6.171 1.00 46.97 310 TYR A O 1
ATOM 2452 N N . GLY A 1 311 ? 18.167 17.245 -4.335 1.00 45.69 311 GLY A N 1
ATOM 2453 C CA . GLY A 1 311 ? 19.462 16.619 -4.011 1.00 45.69 311 GLY A CA 1
ATOM 2454 C C . GLY A 1 311 ? 19.353 15.101 -3.792 1.00 45.69 311 GLY A C 1
ATOM 2455 O O . GLY A 1 311 ? 20.264 14.346 -4.128 1.00 45.69 311 GLY A O 1
ATOM 2456 N N . SER A 1 312 ? 18.186 14.645 -3.329 1.00 53.78 312 SER A N 1
ATOM 2457 C CA . SER A 1 312 ? 17.812 13.233 -3.198 1.00 53.78 312 SER A CA 1
ATOM 2458 C C . SER A 1 312 ? 17.608 12.529 -4.547 1.00 53.78 312 SER A C 1
ATOM 2460 O O . SER A 1 312 ? 17.650 11.307 -4.599 1.00 53.78 312 SER A O 1
ATOM 2462 N N . SER A 1 313 ? 17.376 13.264 -5.642 1.00 78.50 313 SER A N 1
ATOM 2463 C CA . SER A 1 313 ? 16.887 12.694 -6.907 1.00 78.50 313 SER A CA 1
ATOM 2464 C C . SER A 1 313 ? 17.978 12.372 -7.939 1.00 78.50 313 SER A C 1
ATOM 2466 O O . SER A 1 313 ? 17.875 11.325 -8.566 1.00 78.50 313 SER A O 1
ATOM 2468 N N . TYR A 1 314 ? 19.074 13.142 -8.058 1.00 85.75 314 TYR A N 1
ATOM 2469 C CA . TYR A 1 314 ? 20.184 12.783 -8.974 1.00 85.75 314 TYR A CA 1
ATOM 2470 C C . TYR A 1 314 ? 20.867 11.476 -8.561 1.00 85.75 314 TYR A C 1
ATOM 2472 O O . TYR A 1 314 ? 21.015 10.563 -9.369 1.00 85.75 314 TYR A O 1
ATOM 2480 N N . ARG A 1 315 ? 21.234 11.360 -7.277 1.00 87.44 315 ARG A N 1
ATOM 2481 C CA . ARG A 1 315 ? 21.864 10.147 -6.739 1.00 87.44 315 ARG A CA 1
ATOM 2482 C C . ARG A 1 315 ? 20.972 8.923 -6.934 1.00 87.44 315 ARG A C 1
ATOM 2484 O O . ARG A 1 315 ? 21.461 7.867 -7.306 1.00 87.44 315 ARG A O 1
ATOM 2491 N N . HIS A 1 316 ? 19.669 9.084 -6.735 1.00 88.50 316 HIS A N 1
ATOM 2492 C CA . HIS A 1 316 ? 18.717 7.993 -6.882 1.00 88.50 316 HIS A CA 1
ATOM 2493 C C . HIS A 1 316 ? 18.519 7.568 -8.347 1.00 88.50 316 HIS A C 1
ATOM 2495 O O . HIS A 1 316 ? 18.376 6.378 -8.620 1.00 88.50 316 HIS A O 1
ATOM 2501 N N . ILE A 1 317 ? 18.571 8.512 -9.301 1.00 91.50 317 ILE A N 1
ATOM 2502 C CA . ILE A 1 317 ? 18.629 8.192 -10.739 1.00 91.50 317 ILE A CA 1
ATOM 2503 C C . ILE A 1 317 ? 19.877 7.374 -11.045 1.00 91.50 317 ILE A C 1
ATOM 2505 O O . ILE A 1 317 ? 19.766 6.325 -11.673 1.00 91.50 317 ILE A O 1
ATOM 2509 N N . ILE A 1 318 ? 21.041 7.826 -10.572 1.00 93.31 318 ILE A N 1
ATOM 2510 C CA . ILE A 1 318 ? 22.307 7.110 -10.749 1.00 93.31 318 ILE A CA 1
ATOM 2511 C C . ILE A 1 318 ? 22.206 5.695 -10.178 1.00 93.31 318 ILE A C 1
ATOM 2513 O O . ILE A 1 318 ? 22.516 4.747 -10.885 1.00 93.31 318 ILE A O 1
ATOM 2517 N N . GLU A 1 319 ? 21.702 5.525 -8.954 1.00 93.00 319 GLU A N 1
ATOM 2518 C CA . GLU A 1 319 ? 21.520 4.206 -8.329 1.00 93.00 319 GLU A CA 1
ATOM 2519 C C . GLU A 1 319 ? 20.607 3.289 -9.165 1.00 93.00 319 GLU A C 1
ATOM 2521 O O . GLU A 1 319 ? 20.909 2.109 -9.354 1.00 93.00 319 GLU A O 1
ATOM 2526 N N . LYS A 1 320 ? 19.505 3.824 -9.709 1.00 94.88 320 LYS A N 1
ATOM 2527 C CA . LYS A 1 320 ? 18.593 3.080 -10.596 1.00 94.88 320 LYS A CA 1
ATOM 2528 C C . LYS A 1 320 ? 19.269 2.696 -11.917 1.00 94.88 320 LYS A C 1
ATOM 2530 O O . LYS A 1 320 ? 19.141 1.551 -12.340 1.00 94.88 320 LYS A O 1
ATOM 2535 N N . ILE A 1 321 ? 20.010 3.612 -12.541 1.00 96.25 321 ILE A N 1
ATOM 2536 C CA . ILE A 1 321 ? 20.753 3.369 -13.787 1.00 96.25 321 ILE A CA 1
ATOM 2537 C C . ILE A 1 321 ? 21.873 2.345 -13.572 1.00 96.25 321 ILE A C 1
ATOM 2539 O O . ILE A 1 321 ? 22.001 1.409 -14.356 1.00 96.25 321 ILE A O 1
ATOM 2543 N N . GLN A 1 322 ? 22.646 2.476 -12.492 1.00 96.25 322 GLN A N 1
ATOM 2544 C CA . GLN A 1 322 ? 23.723 1.547 -12.146 1.00 96.25 322 GLN A CA 1
ATOM 2545 C C . GLN A 1 322 ? 23.197 0.121 -12.010 1.00 96.25 322 GLN A C 1
ATOM 2547 O O . GLN A 1 322 ? 23.803 -0.803 -12.545 1.00 96.25 322 GLN A O 1
ATOM 2552 N N . LEU A 1 323 ? 22.045 -0.066 -11.359 1.00 96.38 323 LEU A N 1
ATOM 2553 C CA . LEU A 1 323 ? 21.433 -1.389 -11.241 1.00 96.38 323 LEU A CA 1
ATOM 2554 C C . LEU A 1 323 ? 20.935 -1.951 -12.578 1.00 96.38 323 LEU A C 1
ATOM 2556 O O . LEU A 1 323 ? 21.011 -3.161 -12.768 1.00 96.38 323 LEU A O 1
ATOM 2560 N N . LEU A 1 324 ? 20.464 -1.113 -13.508 1.00 97.25 324 LEU A N 1
ATOM 2561 C CA . LEU A 1 324 ? 20.121 -1.558 -14.866 1.00 97.25 324 LEU A CA 1
ATOM 2562 C C . LEU A 1 324 ? 21.370 -1.964 -15.662 1.00 97.25 324 LEU A C 1
ATOM 2564 O O . LEU A 1 324 ? 21.363 -3.001 -16.320 1.00 97.25 324 LEU A O 1
ATOM 2568 N N . ILE A 1 325 ? 22.460 -1.197 -15.562 1.00 97.38 325 ILE A N 1
ATOM 2569 C CA . ILE A 1 325 ? 23.742 -1.512 -16.215 1.00 97.38 325 ILE A CA 1
ATOM 2570 C C . ILE A 1 325 ? 24.362 -2.793 -15.644 1.00 97.38 325 ILE A C 1
ATOM 2572 O O . ILE A 1 325 ? 24.954 -3.568 -16.391 1.00 97.38 325 ILE A O 1
ATOM 2576 N N . GLN A 1 326 ? 24.211 -3.038 -14.342 1.00 96.56 326 GLN A N 1
ATOM 2577 C CA . GLN A 1 326 ? 24.649 -4.271 -13.677 1.00 96.56 326 GLN A CA 1
ATOM 2578 C C . GLN A 1 326 ? 23.691 -5.456 -13.895 1.00 96.56 326 GLN A C 1
ATOM 2580 O O . GLN A 1 326 ? 23.991 -6.566 -13.454 1.00 96.56 326 GLN A O 1
ATOM 2585 N N . GLY A 1 327 ? 22.540 -5.227 -14.534 1.00 95.94 327 GLY A N 1
ATOM 2586 C CA . GLY A 1 327 ? 21.555 -6.254 -14.852 1.00 95.94 327 GLY A CA 1
ATOM 2587 C C . GLY A 1 327 ? 21.999 -7.202 -15.977 1.00 95.94 327 GLY A C 1
ATOM 2588 O O . GLY A 1 327 ? 23.159 -7.197 -16.395 1.00 95.94 327 GLY A O 1
ATOM 2589 N N . PRO A 1 328 ? 21.081 -8.040 -16.492 1.00 96.69 328 PRO A N 1
ATOM 2590 C CA . PRO A 1 328 ? 21.358 -8.929 -17.621 1.00 96.69 328 PRO A CA 1
ATOM 2591 C C . PRO A 1 328 ? 21.854 -8.183 -18.865 1.00 96.69 328 PRO A C 1
ATOM 2593 O O . PRO A 1 328 ? 21.501 -7.024 -19.080 1.00 96.69 328 PRO A O 1
ATOM 2596 N N . GLU A 1 329 ? 22.631 -8.869 -19.710 1.00 97.38 329 GLU A N 1
ATOM 2597 C CA . GLU A 1 329 ? 23.335 -8.275 -20.858 1.00 97.38 329 GLU A CA 1
ATOM 2598 C C . GLU A 1 329 ? 22.418 -7.438 -21.761 1.00 97.38 329 GLU A C 1
ATOM 2600 O O . GLU A 1 329 ? 22.759 -6.307 -22.096 1.00 97.38 329 GLU A O 1
ATOM 2605 N N . HIS A 1 330 ? 21.214 -7.923 -22.083 1.00 97.12 330 HIS A N 1
ATOM 2606 C CA . HIS A 1 330 ? 20.280 -7.186 -22.940 1.00 97.12 330 HIS A CA 1
ATOM 2607 C C . HIS A 1 330 ? 19.758 -5.889 -22.306 1.00 97.12 330 HIS A C 1
ATOM 2609 O O . HIS A 1 330 ? 19.563 -4.906 -23.017 1.00 97.12 330 HIS A O 1
ATOM 2615 N N . VAL A 1 331 ? 19.556 -5.862 -20.983 1.00 97.25 331 VAL A N 1
ATOM 2616 C CA . VAL A 1 331 ? 19.158 -4.651 -20.238 1.00 97.25 331 VAL A CA 1
ATOM 2617 C C . VAL A 1 331 ? 20.331 -3.680 -20.157 1.00 97.25 331 VAL A C 1
ATOM 2619 O O . VAL A 1 331 ? 20.162 -2.484 -20.400 1.00 97.25 331 VAL A O 1
ATOM 2622 N N . SER A 1 332 ? 21.522 -4.202 -19.855 1.00 97.69 332 SER A N 1
ATOM 2623 C CA . SER A 1 332 ? 22.756 -3.426 -19.737 1.00 97.69 332 SER A CA 1
ATOM 2624 C C . SER A 1 332 ? 23.097 -2.716 -21.045 1.00 97.69 332 SER A C 1
ATOM 2626 O O . SER A 1 332 ? 23.272 -1.496 -21.059 1.00 97.69 332 SER A O 1
ATOM 2628 N N . GLU A 1 333 ? 23.120 -3.449 -22.159 1.00 97.81 333 GLU A N 1
ATOM 2629 C CA . GLU A 1 333 ? 23.453 -2.899 -23.474 1.00 97.81 333 GLU A CA 1
ATOM 2630 C C . GLU A 1 333 ? 22.412 -1.884 -23.953 1.00 97.81 333 GLU A C 1
ATOM 2632 O O . GLU A 1 333 ? 22.780 -0.807 -24.428 1.00 97.81 333 GLU A O 1
ATOM 2637 N N . LEU A 1 334 ? 21.118 -2.154 -23.746 1.00 97.38 334 LEU A N 1
ATOM 2638 C CA . LEU A 1 334 ? 20.063 -1.188 -24.054 1.00 97.38 334 LEU A CA 1
ATOM 2639 C C . LEU A 1 334 ? 20.217 0.099 -23.227 1.00 97.38 334 LEU A C 1
ATOM 2641 O O . LEU A 1 334 ? 20.104 1.202 -23.768 1.00 97.38 334 LEU A O 1
ATOM 2645 N N . CYS A 1 335 ? 20.514 -0.023 -21.930 1.00 97.44 335 CYS A N 1
ATOM 2646 C CA . CYS A 1 335 ? 20.728 1.122 -21.048 1.00 97.44 335 CYS A CA 1
ATOM 2647 C C . CYS A 1 335 ? 21.933 1.962 -21.501 1.00 97.44 335 CYS A C 1
ATOM 2649 O O . CYS A 1 335 ? 21.791 3.170 -21.709 1.00 97.44 335 CYS A O 1
ATOM 2651 N N . LYS A 1 336 ? 23.088 1.331 -21.760 1.00 97.25 336 LYS A N 1
ATOM 2652 C CA . LYS A 1 336 ? 24.291 2.009 -22.277 1.00 97.25 336 LYS A CA 1
ATOM 2653 C C . LYS A 1 336 ? 24.028 2.694 -23.615 1.00 97.25 336 LYS A C 1
ATOM 2655 O O . LYS A 1 336 ? 24.424 3.844 -23.798 1.00 97.25 336 LYS A O 1
ATOM 2660 N N . GLN A 1 337 ? 23.330 2.024 -24.534 1.00 97.00 337 GLN A N 1
ATOM 2661 C CA . GLN A 1 337 ? 22.981 2.583 -25.839 1.00 97.00 337 GLN A CA 1
ATOM 2662 C C . GLN A 1 337 ? 22.130 3.851 -25.694 1.00 97.00 337 GLN A C 1
ATOM 2664 O O . GLN A 1 337 ? 22.408 4.854 -26.356 1.00 97.00 337 GLN A O 1
ATOM 2669 N N . LYS A 1 338 ? 21.110 3.830 -24.825 1.00 96.50 338 LYS A N 1
ATOM 2670 C CA . LYS A 1 338 ? 20.241 4.990 -24.572 1.00 96.50 338 LYS A CA 1
ATOM 2671 C C . LYS A 1 338 ? 20.994 6.129 -23.887 1.00 96.50 338 LYS A C 1
ATOM 2673 O O . LYS A 1 338 ? 20.873 7.264 -24.334 1.00 96.50 338 LYS A O 1
ATOM 2678 N N . LEU A 1 339 ? 21.815 5.841 -22.876 1.00 95.19 339 LEU A N 1
ATOM 2679 C CA . LEU A 1 339 ? 22.630 6.859 -22.206 1.00 95.19 339 LEU A CA 1
ATOM 2680 C C . LEU A 1 339 ? 23.632 7.509 -23.163 1.00 95.19 339 LEU A C 1
ATOM 2682 O O . LEU A 1 339 ? 23.749 8.733 -23.180 1.00 95.19 339 LEU A O 1
ATOM 2686 N N . ASN A 1 340 ? 24.300 6.711 -24.001 1.00 95.31 340 ASN A N 1
ATOM 2687 C CA . ASN A 1 340 ? 25.187 7.232 -25.034 1.00 95.31 340 ASN A CA 1
ATOM 2688 C C . ASN A 1 340 ? 24.411 8.152 -25.986 1.00 95.31 340 ASN A C 1
ATOM 2690 O O . ASN A 1 340 ? 24.822 9.291 -26.189 1.00 95.31 340 ASN A O 1
ATOM 2694 N N . LEU A 1 341 ? 23.244 7.718 -26.478 1.00 94.69 341 LEU A N 1
ATOM 2695 C CA . LEU A 1 341 ? 22.379 8.535 -27.335 1.00 94.69 341 LEU A CA 1
ATOM 2696 C C . LEU A 1 341 ? 21.984 9.868 -26.675 1.00 94.69 341 LEU A C 1
ATOM 2698 O O . LEU A 1 341 ? 22.032 10.904 -27.330 1.00 94.69 341 LEU A O 1
ATOM 2702 N N . TRP A 1 342 ? 21.619 9.862 -25.390 1.00 94.25 342 TRP A N 1
ATOM 2703 C CA . TRP A 1 342 ? 21.240 11.077 -24.657 1.00 94.25 342 TRP A CA 1
ATOM 2704 C C . TRP A 1 342 ? 22.428 11.983 -24.315 1.00 94.25 342 TRP A C 1
ATOM 2706 O O . TRP A 1 342 ? 22.236 13.176 -24.084 1.00 94.25 342 TRP A O 1
ATOM 2716 N N . SER A 1 343 ? 23.647 11.437 -24.291 1.00 93.75 343 SER A N 1
ATOM 2717 C CA . SER A 1 343 ? 24.882 12.191 -24.049 1.00 93.75 343 SER A CA 1
ATOM 2718 C C . SER A 1 343 ? 25.413 12.930 -25.281 1.00 93.75 343 SER A C 1
ATOM 2720 O O . SER A 1 343 ? 26.246 13.829 -25.145 1.00 93.75 343 SER A O 1
ATOM 2722 N N . MET A 1 344 ? 24.957 12.560 -26.484 1.00 92.56 344 MET A N 1
ATOM 2723 C CA . MET A 1 344 ? 25.400 13.196 -27.723 1.00 92.56 344 MET A CA 1
ATOM 2724 C C . MET A 1 344 ? 24.836 14.617 -27.822 1.00 92.56 344 MET A C 1
ATOM 2726 O O . MET A 1 344 ? 23.631 14.838 -27.693 1.00 92.56 344 MET A O 1
ATOM 2730 N N . GLU A 1 345 ? 25.707 15.598 -28.078 1.00 81.62 345 GLU A N 1
ATOM 2731 C CA . GLU A 1 345 ? 25.260 16.962 -28.362 1.00 81.62 345 GLU A CA 1
ATOM 2732 C C . GLU A 1 345 ? 24.457 16.998 -29.675 1.00 81.62 345 GLU A C 1
ATOM 2734 O O . GLU A 1 345 ? 24.810 16.301 -30.633 1.00 81.62 345 GLU A O 1
ATOM 2739 N N . PRO A 1 346 ? 23.395 17.819 -29.761 1.00 77.88 346 PRO A N 1
ATOM 2740 C CA . PRO A 1 346 ? 22.678 18.006 -31.015 1.00 77.88 346 PRO A CA 1
ATOM 2741 C C . PRO A 1 346 ? 23.648 18.534 -32.079 1.00 77.88 346 PRO A C 1
ATOM 2743 O O . PRO A 1 346 ? 24.310 19.552 -31.869 1.00 77.88 346 PRO A O 1
ATOM 2746 N N . ALA A 1 347 ? 23.736 17.845 -33.222 1.00 74.31 347 ALA A N 1
ATOM 2747 C CA . ALA A 1 347 ? 24.571 18.267 -34.343 1.00 74.31 347 ALA A CA 1
ATOM 2748 C C . ALA A 1 347 ? 24.171 19.693 -34.759 1.00 74.31 347 ALA A C 1
ATOM 2750 O O . ALA A 1 347 ? 23.058 19.927 -35.230 1.00 74.31 347 ALA A O 1
ATOM 2751 N N . GLY A 1 348 ? 25.066 20.658 -34.535 1.00 62.22 348 GLY A N 1
ATOM 2752 C CA . GLY A 1 348 ? 24.779 22.096 -34.585 1.00 62.22 348 GLY A CA 1
ATOM 2753 C C . GLY A 1 348 ? 24.449 22.680 -35.964 1.00 62.22 348 GLY A C 1
ATOM 2754 O O . GLY A 1 348 ? 24.459 23.896 -36.110 1.00 62.22 348 GLY A O 1
ATOM 2755 N N . GLU A 1 349 ? 24.168 21.860 -36.977 1.00 57.53 349 GLU A N 1
ATOM 2756 C CA . GLU A 1 349 ? 24.135 22.295 -38.379 1.00 57.53 349 GLU A CA 1
ATOM 2757 C C . GLU A 1 349 ? 22.735 22.587 -38.948 1.00 57.53 349 GLU A C 1
ATOM 2759 O O . GLU A 1 349 ? 22.642 23.065 -40.074 1.00 57.53 349 GLU A O 1
ATOM 2764 N N . LEU A 1 350 ? 21.631 22.371 -38.213 1.00 55.03 350 LEU A N 1
ATOM 2765 C CA . LEU A 1 350 ? 20.281 22.441 -38.816 1.00 55.03 350 LEU A CA 1
ATOM 2766 C C . LEU A 1 350 ? 19.231 23.326 -38.120 1.00 55.03 350 LEU A C 1
ATOM 2768 O O . LEU A 1 350 ? 18.084 23.354 -38.562 1.00 55.03 350 LEU A O 1
ATOM 2772 N N . LEU A 1 351 ? 19.571 24.097 -37.083 1.00 53.69 351 LEU A N 1
ATOM 2773 C CA . LEU A 1 351 ? 18.575 24.864 -36.312 1.00 53.69 351 LEU A CA 1
ATOM 2774 C C . LEU A 1 351 ? 18.846 26.375 -36.302 1.00 53.69 351 LEU A C 1
ATOM 2776 O O . LEU A 1 351 ? 19.014 26.978 -35.250 1.00 53.69 351 LEU A O 1
ATOM 2780 N N . ASN A 1 352 ? 18.800 27.014 -37.475 1.00 57.38 352 ASN A N 1
ATOM 2781 C CA . ASN A 1 352 ? 18.823 28.484 -37.601 1.00 57.38 352 ASN A CA 1
ATOM 2782 C C . ASN A 1 352 ? 17.500 29.178 -37.191 1.00 57.38 352 ASN A C 1
ATOM 2784 O O . ASN A 1 352 ? 17.352 30.382 -37.386 1.00 57.38 352 ASN A O 1
ATOM 2788 N N . THR A 1 353 ? 16.522 28.450 -36.641 1.00 60.44 353 THR A N 1
ATOM 2789 C CA . THR A 1 353 ? 15.189 28.984 -36.280 1.00 60.44 353 THR A CA 1
ATOM 2790 C C . THR A 1 353 ? 14.736 28.660 -34.852 1.00 60.44 353 THR A C 1
ATOM 2792 O O . THR A 1 353 ? 13.654 29.079 -34.444 1.00 60.44 353 THR A O 1
ATOM 2795 N N . SER A 1 354 ? 15.542 27.938 -34.070 1.00 60.56 354 SER A N 1
ATOM 2796 C CA . SER A 1 354 ? 15.236 27.627 -32.670 1.00 60.56 354 SER A CA 1
ATOM 2797 C C . SER A 1 354 ? 15.636 28.795 -31.767 1.00 60.56 354 SER A C 1
ATOM 2799 O O . SER A 1 354 ? 16.732 29.327 -31.910 1.00 60.56 354 SER A O 1
ATOM 2801 N N . SER A 1 355 ? 14.793 29.167 -30.799 1.00 75.50 355 SER A N 1
ATOM 2802 C CA . SER A 1 355 ? 15.158 30.153 -29.774 1.00 75.50 355 SER A CA 1
ATOM 2803 C C . SER A 1 355 ? 16.438 29.728 -29.033 1.00 75.50 355 SER A C 1
ATOM 2805 O O . SER A 1 355 ? 16.617 28.543 -28.730 1.00 75.50 355 SER A O 1
ATOM 2807 N N . ASP A 1 356 ? 17.314 30.685 -28.703 1.00 76.81 356 ASP A N 1
ATOM 2808 C CA . ASP A 1 356 ? 18.587 30.448 -27.988 1.00 76.81 356 ASP A CA 1
ATOM 2809 C C . ASP A 1 356 ? 18.412 29.632 -26.690 1.00 76.81 356 ASP A C 1
ATOM 2811 O O . ASP A 1 356 ? 19.294 28.873 -26.278 1.00 76.81 356 ASP A O 1
ATOM 2815 N N . ILE A 1 357 ? 17.241 29.748 -26.056 1.00 78.12 357 ILE A N 1
ATOM 2816 C CA . ILE A 1 357 ? 16.867 29.035 -24.827 1.00 78.12 357 ILE A CA 1
ATOM 2817 C C . ILE A 1 357 ? 16.789 27.517 -25.061 1.00 78.12 357 ILE A C 1
ATOM 2819 O O . ILE A 1 357 ? 17.266 26.741 -24.234 1.00 78.12 357 ILE A O 1
ATOM 2823 N N . SER A 1 358 ? 16.245 27.079 -26.199 1.00 82.25 358 SER A N 1
ATOM 2824 C CA . SER A 1 358 ? 16.101 25.654 -26.524 1.00 82.25 358 SER A CA 1
ATOM 2825 C C . SER A 1 358 ? 17.463 24.984 -26.737 1.00 82.25 358 SER A C 1
ATOM 2827 O O . SER A 1 358 ? 17.726 23.923 -26.167 1.00 82.25 358 SER A O 1
ATOM 2829 N N . LEU A 1 359 ? 18.383 25.640 -27.456 1.00 84.81 359 LEU A N 1
ATOM 2830 C CA . LEU A 1 359 ? 19.731 25.109 -27.688 1.00 84.81 359 LEU A CA 1
ATOM 2831 C C . LEU A 1 359 ? 20.538 25.012 -26.384 1.00 84.81 359 LEU A C 1
ATOM 2833 O O . LEU A 1 359 ? 21.237 24.023 -26.151 1.00 84.81 359 LEU A O 1
ATOM 2837 N N . LYS A 1 360 ? 20.422 26.015 -25.505 1.00 86.44 360 LYS A N 1
ATOM 2838 C CA . LYS A 1 360 ? 21.052 25.989 -24.178 1.00 86.44 360 LYS A CA 1
ATOM 2839 C C . LYS A 1 360 ? 20.539 24.818 -23.333 1.00 86.44 360 LYS A C 1
ATOM 2841 O O . LYS A 1 360 ? 21.348 24.111 -22.733 1.00 86.44 360 LYS A O 1
ATOM 2846 N N . ASN A 1 361 ? 19.227 24.582 -23.323 1.00 85.62 361 ASN A N 1
ATOM 2847 C CA . ASN A 1 361 ? 18.611 23.476 -22.586 1.00 85.62 361 ASN A CA 1
ATOM 2848 C C . ASN A 1 361 ? 19.046 22.108 -23.130 1.00 85.62 361 ASN A C 1
ATOM 2850 O O . ASN A 1 361 ? 19.376 21.220 -22.348 1.00 85.62 361 ASN A O 1
ATOM 2854 N N . GLN A 1 362 ? 19.137 21.951 -24.454 1.00 86.88 362 GLN A N 1
ATOM 2855 C CA . GLN A 1 362 ? 19.641 20.718 -25.069 1.00 86.88 362 GLN A CA 1
ATOM 2856 C C . GLN A 1 362 ? 21.102 20.435 -24.695 1.00 86.88 362 GLN A C 1
ATOM 2858 O O . GLN A 1 362 ? 21.439 19.300 -24.371 1.00 86.88 362 GLN A O 1
ATOM 2863 N N . LYS A 1 363 ? 21.966 21.460 -24.671 1.00 88.44 363 LYS A N 1
ATOM 2864 C CA . LYS A 1 363 ? 23.361 21.308 -24.222 1.00 88.44 363 LYS A CA 1
ATOM 2865 C C . LYS A 1 363 ? 23.462 20.945 -22.741 1.00 88.44 363 LYS A C 1
ATOM 2867 O O . LYS A 1 363 ? 24.277 20.105 -22.372 1.00 88.44 363 LYS A O 1
ATOM 2872 N N . LEU A 1 364 ? 22.644 21.557 -21.882 1.00 88.31 364 LEU A N 1
ATOM 2873 C CA . LEU A 1 364 ? 22.583 21.203 -20.458 1.00 88.31 364 LEU A CA 1
ATOM 2874 C C . LEU A 1 364 ? 22.148 19.746 -20.264 1.00 88.31 364 LEU A C 1
ATOM 2876 O O . LEU A 1 364 ? 22.788 19.022 -19.503 1.00 88.31 364 LEU A O 1
ATOM 2880 N N . ARG A 1 365 ? 21.126 19.306 -21.007 1.00 87.75 365 ARG A N 1
ATOM 2881 C CA . ARG A 1 365 ? 20.656 17.916 -21.031 1.00 87.75 365 ARG A CA 1
ATOM 2882 C C . ARG A 1 365 ? 21.758 16.949 -21.457 1.00 87.75 365 ARG A C 1
ATOM 2884 O O . ARG A 1 365 ? 22.044 16.011 -20.720 1.00 87.75 365 ARG A O 1
ATOM 2891 N N . ALA A 1 366 ? 22.416 17.205 -22.588 1.00 91.62 366 ALA A N 1
ATOM 2892 C CA . ALA A 1 366 ? 23.505 16.359 -23.077 1.00 91.62 366 ALA A CA 1
ATOM 2893 C C . ALA A 1 366 ? 24.649 16.254 -22.054 1.00 91.62 366 ALA A C 1
ATOM 2895 O O . ALA A 1 366 ? 25.132 15.162 -21.770 1.00 91.62 366 ALA A O 1
ATOM 2896 N N . ASN A 1 367 ? 25.030 17.370 -21.422 1.00 91.38 367 ASN A N 1
ATOM 2897 C CA . ASN A 1 367 ? 26.064 17.381 -20.386 1.00 91.38 367 ASN A CA 1
ATOM 2898 C C . ASN A 1 367 ? 25.670 16.592 -19.128 1.00 91.38 367 ASN A C 1
ATOM 2900 O O . ASN A 1 367 ? 26.520 15.902 -18.563 1.00 91.38 367 ASN A O 1
ATOM 2904 N N . LEU A 1 368 ? 24.403 16.665 -18.696 1.00 91.50 368 LEU A N 1
ATOM 2905 C CA . LEU A 1 368 ? 23.899 15.864 -17.578 1.00 91.50 368 LEU A CA 1
ATOM 2906 C C . LEU A 1 368 ? 24.023 14.369 -17.886 1.00 91.50 368 LEU A C 1
ATOM 2908 O O . LEU A 1 368 ? 24.624 13.634 -17.106 1.00 91.50 368 LEU A O 1
ATOM 2912 N N . TRP A 1 369 ? 23.508 13.929 -19.036 1.00 93.06 369 TRP A N 1
ATOM 2913 C CA . TRP A 1 369 ? 23.544 12.518 -19.426 1.00 93.06 369 TRP A CA 1
ATOM 2914 C C . TRP A 1 369 ? 24.954 12.019 -19.708 1.00 93.06 369 TRP A C 1
ATOM 2916 O O . TRP A 1 369 ? 25.277 10.896 -19.340 1.00 93.06 369 TRP A O 1
ATOM 2926 N N . LYS A 1 370 ? 25.826 12.860 -20.271 1.00 93.50 370 LYS A N 1
ATOM 2927 C CA . LYS A 1 370 ? 27.252 12.557 -20.422 1.00 93.50 370 LYS A CA 1
ATOM 2928 C C . LYS A 1 370 ? 27.915 12.308 -19.072 1.00 93.50 370 LYS A C 1
ATOM 2930 O O . LYS A 1 370 ? 28.640 11.332 -18.917 1.00 93.50 370 LYS A O 1
ATOM 2935 N N . LYS A 1 371 ? 27.634 13.154 -18.077 1.00 93.19 371 LYS A N 1
ATOM 2936 C CA . LYS A 1 371 ? 28.127 12.953 -16.711 1.00 93.19 371 LYS A CA 1
ATOM 2937 C C . LYS A 1 371 ? 27.596 11.648 -16.107 1.00 93.19 371 LYS A C 1
ATOM 2939 O O . LYS A 1 371 ? 28.391 10.879 -15.580 1.00 93.19 371 LYS A O 1
ATOM 2944 N N . MET A 1 372 ? 26.293 11.375 -16.225 1.00 93.25 372 MET A N 1
ATOM 2945 C CA . MET A 1 372 ? 25.705 10.121 -15.733 1.00 93.25 372 MET A CA 1
ATOM 2946 C C . MET A 1 372 ? 26.298 8.890 -16.434 1.00 93.25 372 MET A C 1
ATOM 2948 O O . MET A 1 372 ? 26.568 7.892 -15.776 1.00 93.25 372 MET A O 1
ATOM 2952 N N . TYR A 1 373 ? 26.540 8.957 -17.746 1.00 94.06 373 TYR A N 1
ATOM 2953 C CA . TYR A 1 373 ? 27.191 7.886 -18.500 1.00 94.06 373 TYR A CA 1
ATOM 2954 C C . TYR A 1 373 ? 28.588 7.592 -17.942 1.00 94.06 373 TYR A C 1
ATOM 2956 O O . TYR A 1 373 ? 28.871 6.448 -17.603 1.00 94.06 373 TYR A O 1
ATOM 2964 N N . HIS A 1 374 ? 29.424 8.617 -17.751 1.00 94.12 374 HIS A N 1
ATOM 2965 C CA . HIS A 1 374 ? 30.752 8.441 -17.152 1.00 94.12 374 HIS A CA 1
ATOM 2966 C C . HIS A 1 374 ? 30.687 7.887 -15.719 1.00 94.12 374 HIS A C 1
ATOM 2968 O O . HIS A 1 374 ? 31.488 7.040 -15.364 1.00 94.12 374 HIS A O 1
ATOM 2974 N N . GLU A 1 375 ? 29.726 8.311 -14.891 1.00 93.31 375 GLU A N 1
ATOM 2975 C CA . GLU A 1 375 ? 29.596 7.827 -13.502 1.00 93.31 375 GLU A CA 1
ATOM 2976 C C . GLU A 1 375 ? 29.065 6.387 -13.375 1.00 93.31 375 GLU A C 1
ATOM 2978 O O . GLU A 1 375 ? 29.074 5.821 -12.277 1.00 93.31 375 GLU A O 1
ATOM 2983 N N . THR A 1 376 ? 28.533 5.809 -14.453 1.00 92.94 376 THR A N 1
ATOM 2984 C CA . THR A 1 376 ? 27.848 4.508 -14.400 1.00 92.94 376 THR A CA 1
ATOM 2985 C C . THR A 1 376 ? 28.422 3.450 -15.338 1.00 92.94 376 THR A C 1
ATOM 2987 O O . THR A 1 376 ? 28.281 2.263 -15.041 1.00 92.94 376 THR A O 1
ATOM 2990 N N . CYS A 1 377 ? 29.078 3.851 -16.430 1.00 89.31 377 CYS A N 1
ATOM 2991 C CA . CYS A 1 377 ? 29.636 2.954 -17.445 1.00 89.31 377 CYS A CA 1
ATOM 2992 C C . CYS A 1 377 ? 31.169 2.847 -17.418 1.00 89.31 377 CYS A C 1
ATOM 2994 O O . CYS A 1 377 ? 31.694 1.859 -17.934 1.00 89.31 377 CYS A O 1
ATOM 2996 N N . GLU A 1 378 ? 31.871 3.851 -16.883 1.00 85.62 378 GLU A N 1
ATOM 2997 C CA . GLU A 1 378 ? 33.339 3.898 -16.751 1.00 85.62 378 GLU A CA 1
ATOM 2998 C C . GLU A 1 378 ? 33.756 3.715 -15.290 1.00 85.62 378 GLU A C 1
ATOM 3000 O O . GLU A 1 378 ? 34.783 3.031 -15.068 1.00 85.62 378 GLU A O 1
#

Secondary structure (DSSP, 8-state):
-HHHHHHHHHHHHHHHHTTSGGGGG--HHHHHHHHHHHHHHHHHHHHHTT-HHHHHHHHHHHHHHHHHTTTS------TGGGGGHHHHHHHHHHT-TT--HHHHHHHHHTT---TT-SS-HHHHHHHHHHHHHHHHHHHHHHHHHHHHHHHH--S------HHHHHHHHHHHHHHHHHHHHHHHHHTT---HHHHHHHHHHHHHH-TTHHHHHHHHHHHHHTTSS---TTTTHHHHHHHHHHHHHHHHHHHHHS--HHHHHHHHTS-HHHHHHHHHH-HHHHHHHHHHHHHHHHHHTTTT------TTSTHHHHHHHHHHHHHHHTS-HHHHHHHHHHHHHHHSPP-TTS-TTS-HHHHHHHHHHHHHHHHHHHHHH-

Radius of gyration: 28.14 Å; chains: 1; bounding box: 64×58×81 Å

InterPro domains:
  IPR035428 Fanconi anemia group F protein [PF11107] (1-341)
  IPR035428 Fanconi anemia group F protein [PTHR14449] (1-346)
  IPR038505 FANCF, C-terminal domain superfamily [G3DSA:1.25.40.490] (160-346)

Foldseek 3Di:
DVVLLVLVLVLVVLLQCLQDLVCLPDDLVSLVVNLVSLVVLLVVLVVPVVPVVVQVVSQVSLVVSCVVVVPGDPDDQGSVCSNVSLVSSLLSNLLHPNDDPVVVVSSLVSLVFDPPDPDGPSVVVCVVSVVVSVVVVLVVVLVVVVVVVVVVPPPDDDPPCPVVSVVSSLLVLLLVLVVVLVVCVVVVPDDLVRNLVVLVVQLLVDLCSLQSLLSNLLCVLVCVHDQDPPPCSVVSSVSSVVSVLVLLQVVLVDVPVRSLSSVLPHDLLSQLSSCVSDVSSLVSVLSSLLSLLCVLLVNPDPDPPDPPVCVVPLVSSLVSLLSQLVGDPVSNVVSLVVLVVQLDQDPPPPPPPDDPVVNVSSNVRNPSSVVSSVSRVD

pLDDT: mean 81.03, std 16.03, range [39.03, 98.12]